Protein AF-A0A661C582-F1 (afdb_monomer)

Mean predicted aligned error: 9.34 Å

Solvent-accessible surface area (backbone atoms only — not comparable to full-atom values): 28017 Å² total; per-residue (Å²): 142,83,88,75,74,74,62,58,60,58,52,51,62,56,51,65,62,54,72,89,41,79,84,74,88,82,86,83,84,90,78,95,73,90,80,93,72,97,71,79,69,74,70,50,68,78,69,42,97,64,89,61,54,86,26,28,38,46,46,26,76,91,76,72,38,66,53,39,69,42,51,71,35,32,26,48,99,85,71,44,63,49,96,77,55,26,33,46,54,90,66,97,54,54,77,42,39,49,40,65,58,47,44,46,33,52,28,54,41,39,70,42,58,56,61,40,33,42,50,34,75,37,40,47,34,58,89,26,28,86,76,10,56,49,45,27,41,34,44,68,57,97,85,23,40,68,39,64,77,45,74,60,50,76,81,69,43,27,42,65,39,61,36,92,88,45,92,66,38,24,32,47,24,36,37,48,69,48,73,48,63,62,66,36,37,32,37,43,39,36,27,43,51,26,23,20,66,85,71,29,36,33,34,57,15,77,51,46,61,70,24,60,47,91,68,68,40,41,60,98,66,39,40,70,43,94,91,41,53,37,67,54,17,58,66,44,34,64,55,14,54,30,41,37,43,29,42,51,27,42,26,76,68,77,63,53,53,68,90,45,51,28,48,73,52,43,31,42,19,18,67,85,50,50,37,60,53,43,43,45,57,56,48,65,70,44,89,72,52,72,48,71,49,102,62,84,65,43,68,33,91,83,54,40,17,40,33,38,54,26,38,34,50,34,84,27,43,54,50,76,34,62,24,93,47,78,54,9,75,50,62,52,39,64,68,24,39,55,35,30,85,91,50,82,83,59,44,82,60,76,30,58,41,47,26,76,83,47,24,53,57,46,63,69,47,77,38,71,39,47,31,40,35,30,40,47,44,72,42,95,83,26,81,57,78,48,97,88,48,60,55,73,43,82,46,77,56,58,69,81,39,26,36,72,63,51,57,83,46,35,39,66,35,12,69,69,47,26,24,38,38,20,43,47,44,58,33,8,28,58,81,55,80,56,88,81,70,61,30,77,70,34,57,83,65,60,74,53,26,39,49,38,26,40,32,15,61,38,25,61,51,97,86,67,47,80,78,40,90,41,58,70,84,47,56,48,59,31,17,69,68,36,73,31,71,66,20,47,48,24,27,55,38,38,54,51,46,35,54,54,47,48,48,41,53,70,69,72,108

Structure (mmCIF, N/CA/C/O backbone):
data_AF-A0A661C582-F1
#
_entry.id   AF-A0A661C582-F1
#
loop_
_atom_site.group_PDB
_atom_site.id
_atom_site.type_symbol
_atom_site.label_atom_id
_atom_site.label_alt_id
_atom_site.label_comp_id
_atom_site.label_asym_id
_atom_site.label_entity_id
_atom_site.label_seq_id
_atom_site.pdbx_PDB_ins_code
_atom_site.Cartn_x
_atom_site.Cartn_y
_atom_site.Cartn_z
_atom_site.occupancy
_atom_site.B_iso_or_equiv
_atom_site.auth_seq_id
_atom_site.auth_comp_id
_atom_site.auth_asym_id
_atom_site.auth_atom_id
_atom_site.pdbx_PDB_model_num
ATOM 1 N N . MET A 1 1 ? 33.321 -1.574 35.114 1.00 33.31 1 MET A N 1
ATOM 2 C CA . MET A 1 1 ? 32.844 -0.226 34.748 1.00 33.31 1 MET A CA 1
ATOM 3 C C . MET A 1 1 ? 31.340 -0.322 34.604 1.00 33.31 1 MET A C 1
ATOM 5 O O . MET A 1 1 ? 30.851 -0.816 33.606 1.00 33.31 1 MET A O 1
ATOM 9 N N . ILE A 1 2 ? 30.648 -0.016 35.693 1.00 30.56 2 ILE A N 1
ATOM 10 C CA . ILE A 1 2 ? 29.202 -0.120 35.902 1.00 30.56 2 ILE A CA 1
ATOM 11 C C . ILE A 1 2 ? 28.826 1.244 36.501 1.00 30.56 2 ILE A C 1
ATOM 13 O O . ILE A 1 2 ? 29.572 1.702 37.367 1.00 30.56 2 ILE A O 1
ATOM 17 N N . ASN A 1 3 ? 27.730 1.865 36.036 1.00 26.84 3 ASN A N 1
ATOM 18 C CA . ASN A 1 3 ? 27.100 3.127 36.507 1.00 26.84 3 ASN A CA 1
ATOM 19 C C . ASN A 1 3 ? 27.135 4.386 35.611 1.00 26.84 3 ASN A C 1
ATOM 21 O O . ASN A 1 3 ? 27.158 5.488 36.154 1.00 26.84 3 ASN A O 1
ATOM 25 N N . ILE A 1 4 ? 27.031 4.291 34.278 1.00 26.58 4 ILE A N 1
ATOM 26 C CA . ILE A 1 4 ? 26.745 5.500 33.458 1.00 26.58 4 ILE A CA 1
ATOM 27 C C . ILE A 1 4 ? 25.426 5.424 32.654 1.00 26.58 4 ILE A C 1
ATOM 29 O O . ILE A 1 4 ? 24.859 6.465 32.345 1.00 26.58 4 ILE A O 1
ATOM 33 N N . GLU A 1 5 ? 24.813 4.254 32.443 1.00 29.92 5 GLU A N 1
ATOM 34 C CA . GLU A 1 5 ? 23.618 4.154 31.572 1.00 29.92 5 GLU A CA 1
ATOM 35 C C . GLU A 1 5 ? 22.244 4.364 32.237 1.00 29.92 5 GLU A C 1
ATOM 37 O O . GLU A 1 5 ? 21.264 4.613 31.544 1.00 29.92 5 GLU A O 1
ATOM 42 N N . MET A 1 6 ? 22.120 4.355 33.570 1.00 28.08 6 MET A N 1
ATOM 43 C CA . MET A 1 6 ? 20.792 4.484 34.210 1.00 28.08 6 MET A CA 1
ATOM 44 C C . MET A 1 6 ? 20.341 5.926 34.498 1.00 28.08 6 MET A C 1
ATOM 46 O O . MET A 1 6 ? 19.205 6.136 34.927 1.00 28.08 6 MET A O 1
ATOM 50 N N . LYS A 1 7 ? 21.197 6.934 34.277 1.00 28.69 7 LYS A N 1
ATOM 51 C CA . LYS A 1 7 ? 20.816 8.342 34.494 1.00 28.69 7 LYS A CA 1
ATOM 52 C C . LYS A 1 7 ? 20.032 8.928 33.315 1.00 28.69 7 LYS A C 1
ATOM 54 O O . LYS A 1 7 ? 19.104 9.694 33.551 1.00 28.69 7 LYS A O 1
ATOM 59 N N . ASN A 1 8 ? 20.305 8.482 32.088 1.00 32.22 8 ASN A N 1
ATOM 60 C CA . ASN A 1 8 ? 19.647 9.022 30.896 1.00 32.22 8 ASN A CA 1
ATOM 61 C C . ASN A 1 8 ? 18.220 8.484 30.704 1.00 32.22 8 ASN A C 1
ATOM 63 O O . ASN A 1 8 ? 17.350 9.245 30.308 1.00 32.22 8 ASN A O 1
ATOM 67 N N . ALA A 1 9 ? 17.919 7.237 31.088 1.00 29.97 9 ALA A N 1
ATOM 68 C CA . ALA A 1 9 ? 16.561 6.683 30.973 1.00 29.97 9 ALA A CA 1
ATOM 69 C C . ALA A 1 9 ? 15.546 7.330 31.942 1.00 29.97 9 ALA A C 1
ATOM 71 O O . ALA A 1 9 ? 14.355 7.418 31.641 1.00 29.97 9 ALA A O 1
ATOM 72 N N . ARG A 1 10 ? 16.005 7.824 33.104 1.00 28.17 10 ARG A N 1
ATOM 73 C CA . ARG A 1 10 ? 15.154 8.562 34.057 1.00 28.17 10 ARG A CA 1
ATOM 74 C C . ARG A 1 10 ? 14.913 10.014 33.649 1.00 28.17 10 ARG A C 1
ATOM 76 O O . ARG A 1 10 ? 13.840 10.526 33.955 1.00 28.17 10 ARG A O 1
ATOM 83 N N . GLU A 1 11 ? 15.853 10.654 32.953 1.00 31.75 11 GLU A N 1
ATOM 84 C CA . GLU A 1 11 ? 15.614 11.974 32.355 1.00 31.75 11 GLU A CA 1
ATOM 85 C C . GLU A 1 11 ? 14.770 11.873 31.073 1.00 31.75 11 GLU A C 1
ATOM 87 O O . GLU A 1 11 ? 13.879 12.696 30.882 1.00 31.75 11 GLU A O 1
ATOM 92 N N . LEU A 1 12 ? 14.908 10.795 30.289 1.00 30.81 12 LEU A N 1
ATOM 93 C CA . LEU A 1 12 ? 14.072 10.510 29.113 1.00 30.81 12 LEU A CA 1
ATOM 94 C C . LEU A 1 12 ? 12.594 10.287 29.493 1.00 30.81 12 LEU A C 1
ATOM 96 O O . LEU A 1 12 ? 11.706 10.917 28.928 1.00 30.81 12 LEU A O 1
ATOM 100 N N . ASN A 1 13 ? 12.322 9.515 30.554 1.00 29.72 13 ASN A N 1
ATOM 101 C CA . ASN A 1 13 ? 10.960 9.338 31.087 1.00 29.72 13 ASN A CA 1
ATOM 102 C C . ASN A 1 13 ? 10.365 10.605 31.732 1.00 29.72 13 ASN A C 1
ATOM 104 O O . ASN A 1 13 ? 9.152 10.699 31.923 1.00 29.72 13 ASN A O 1
ATOM 108 N N . MET A 1 14 ? 11.198 11.585 32.095 1.00 27.75 14 MET A N 1
ATOM 109 C CA . MET A 1 14 ? 10.743 12.860 32.659 1.00 27.75 14 MET A CA 1
ATOM 110 C C . MET A 1 14 ? 10.487 13.917 31.569 1.00 27.75 14 MET A C 1
ATOM 112 O O . MET A 1 14 ? 9.685 14.825 31.787 1.00 27.75 14 MET A O 1
ATOM 116 N N . VAL A 1 15 ? 11.103 13.771 30.390 1.00 30.77 15 VAL A N 1
ATOM 117 C CA . VAL A 1 15 ? 10.848 14.599 29.198 1.00 30.77 15 VAL A CA 1
ATOM 118 C C . VAL A 1 15 ? 9.625 14.098 28.411 1.00 30.77 15 VAL A C 1
ATOM 120 O O . VAL A 1 15 ? 8.852 14.928 27.940 1.00 30.77 15 VAL A O 1
ATOM 123 N N . ILE A 1 16 ? 9.338 12.787 28.412 1.00 33.53 16 ILE A N 1
ATOM 124 C CA . ILE A 1 16 ? 8.084 12.205 27.874 1.00 33.53 16 ILE A CA 1
ATOM 125 C C . ILE A 1 16 ? 6.839 12.783 28.577 1.00 33.53 16 ILE A C 1
ATOM 127 O O . ILE A 1 16 ? 5.820 13.054 27.948 1.00 33.53 16 ILE A O 1
ATOM 131 N N . LYS A 1 17 ? 6.936 13.103 29.875 1.00 29.39 17 LYS A N 1
ATOM 132 C CA . LYS A 1 17 ? 5.860 13.786 30.622 1.00 29.39 17 LYS A CA 1
ATOM 133 C C . LYS A 1 17 ? 5.647 15.254 30.233 1.00 29.39 17 LYS A C 1
ATOM 135 O O . LYS A 1 17 ? 4.665 15.848 30.669 1.00 29.39 17 LYS A O 1
ATOM 140 N N . LYS A 1 18 ? 6.567 15.869 29.485 1.00 30.59 18 LYS A N 1
ATOM 141 C CA . LYS A 1 18 ? 6.626 17.326 29.295 1.00 30.59 18 LYS A CA 1
ATOM 142 C C . LYS A 1 18 ? 6.057 17.840 27.976 1.00 30.59 18 LYS A C 1
ATOM 144 O O . LYS A 1 18 ? 5.945 19.052 27.868 1.00 30.59 18 LYS A O 1
ATOM 149 N N . ILE A 1 19 ? 5.690 16.995 27.011 1.00 33.78 19 ILE A N 1
ATOM 150 C CA . ILE A 1 19 ? 5.232 17.478 25.689 1.00 33.78 19 ILE A CA 1
ATOM 151 C C . ILE A 1 19 ? 3.762 17.139 25.401 1.00 33.78 19 ILE A C 1
ATOM 153 O O . ILE A 1 19 ? 3.086 17.927 24.753 1.00 33.78 19 ILE A O 1
ATOM 157 N N . VAL A 1 20 ? 3.197 16.097 26.019 1.00 34.19 20 VAL A N 1
ATOM 158 C CA . VAL A 1 20 ? 1.738 15.840 25.975 1.00 34.19 20 VAL A CA 1
ATOM 159 C C . VAL A 1 20 ? 0.969 16.680 27.022 1.00 34.19 20 VAL A C 1
ATOM 161 O O . VAL A 1 20 ? -0.253 16.746 27.010 1.00 34.19 20 VAL A O 1
ATOM 164 N N . PHE A 1 21 ? 1.678 17.380 27.921 1.00 32.12 21 PHE A N 1
ATOM 165 C CA . PHE A 1 21 ? 1.107 18.022 29.118 1.00 32.12 21 PHE A CA 1
ATOM 166 C C . PHE A 1 21 ? 1.582 19.473 29.379 1.00 32.12 21 PHE A C 1
ATOM 168 O O . PHE A 1 21 ? 1.679 19.904 30.531 1.00 32.12 21 PHE A O 1
ATOM 175 N N . VAL A 1 22 ? 1.840 20.272 28.334 1.00 31.34 22 VAL A N 1
ATOM 176 C CA . VAL A 1 22 ? 1.835 21.748 28.457 1.00 31.34 22 VAL A CA 1
ATOM 177 C C . VAL A 1 22 ? 0.455 22.244 27.995 1.00 31.34 22 VAL A C 1
ATOM 179 O O . VAL A 1 22 ? 0.225 22.394 26.810 1.00 31.34 22 VAL A O 1
ATOM 182 N N . GLY A 1 23 ? -0.544 22.470 28.840 1.00 28.08 23 GLY A N 1
ATOM 183 C CA . GLY A 1 23 ? -0.489 22.651 30.276 1.00 28.08 23 GLY A CA 1
ATOM 184 C C . GLY A 1 23 ? -1.637 21.986 31.008 1.00 28.08 23 GLY A C 1
ATOM 185 O O . GLY A 1 23 ? -2.788 22.371 30.860 1.00 28.08 23 GLY A O 1
ATOM 186 N N . LEU A 1 24 ? -1.276 21.084 31.912 1.00 29.17 24 LEU A N 1
ATOM 187 C CA . LEU A 1 24 ? -1.837 21.113 33.255 1.00 29.17 24 LEU A CA 1
ATOM 188 C C . LEU A 1 24 ? -0.928 20.328 34.199 1.00 29.17 24 LEU A C 1
ATOM 190 O O . LEU A 1 24 ? -0.917 19.105 34.188 1.00 29.17 24 LEU A O 1
ATOM 194 N N . LEU A 1 25 ? -0.169 21.015 35.049 1.00 30.56 25 LEU A N 1
ATOM 195 C CA . LEU A 1 25 ? 0.424 20.369 36.217 1.00 30.56 25 LEU A CA 1
ATOM 196 C C . LEU A 1 25 ? 0.584 21.375 37.351 1.00 30.56 25 LEU A C 1
ATOM 198 O O . LEU A 1 25 ? 1.308 22.361 37.243 1.00 30.56 25 LEU A O 1
ATOM 202 N N . GLY A 1 26 ? -0.094 21.069 38.454 1.00 26.88 26 GLY A N 1
ATOM 203 C CA . GLY A 1 26 ? -0.009 21.782 39.719 1.00 26.88 26 GLY A CA 1
ATOM 204 C C . GLY A 1 26 ? -0.659 20.990 40.852 1.00 26.88 26 GLY A C 1
ATOM 205 O O . GLY A 1 26 ? -1.751 21.333 41.267 1.00 26.88 26 GLY A O 1
ATOM 206 N N . LEU A 1 27 ? 0.036 19.928 41.288 1.00 28.03 27 LEU A N 1
ATOM 207 C CA . LEU A 1 27 ? 0.117 19.347 42.646 1.00 28.03 27 LEU A CA 1
ATOM 208 C C . LEU A 1 27 ? -1.132 19.329 43.560 1.00 28.03 27 LEU A C 1
ATOM 210 O O . LEU A 1 27 ? -1.617 20.370 43.978 1.00 28.03 27 LEU A O 1
ATOM 214 N N . VAL A 1 28 ? -1.479 18.146 44.084 1.00 26.92 28 VAL A N 1
ATOM 215 C CA . VAL A 1 28 ? -1.166 17.676 45.459 1.00 26.92 28 VAL A CA 1
ATOM 216 C C . VAL A 1 28 ? -1.775 16.275 45.649 1.00 26.92 28 VAL A C 1
ATOM 218 O O . VAL A 1 28 ? -2.874 15.991 45.185 1.00 26.92 28 VAL A O 1
ATOM 221 N N . GLY A 1 29 ? -1.028 15.384 46.307 1.00 26.39 29 GLY A N 1
ATOM 222 C CA . GLY A 1 29 ? -1.498 14.061 46.708 1.00 26.39 29 GLY A CA 1
ATOM 223 C C . GLY A 1 29 ? -2.235 14.039 48.052 1.00 26.39 29 GLY A C 1
ATOM 224 O O . GLY A 1 29 ? -2.141 14.967 48.845 1.00 26.39 29 GLY A O 1
ATOM 225 N N . VAL A 1 30 ? -2.838 12.875 48.315 1.00 30.23 30 VAL A N 1
ATOM 226 C CA . VAL A 1 30 ? -3.411 12.393 49.588 1.00 30.23 30 VAL A CA 1
ATOM 227 C C . VAL A 1 30 ? -4.752 13.017 49.997 1.00 30.23 30 VAL A C 1
ATOM 229 O O . VAL A 1 30 ? -4.799 14.129 50.503 1.00 30.23 30 VAL A O 1
ATOM 232 N N . ALA A 1 31 ? -5.833 12.234 49.893 1.00 23.98 31 ALA A N 1
ATOM 233 C CA . ALA A 1 31 ? -6.581 11.711 51.048 1.00 23.98 31 ALA A CA 1
ATOM 234 C C . ALA A 1 31 ? -7.885 11.033 50.590 1.00 23.98 31 ALA A C 1
ATOM 236 O O . ALA A 1 31 ? -8.778 11.666 50.034 1.00 23.98 31 ALA A O 1
ATOM 237 N N . LEU A 1 32 ? -8.006 9.738 50.888 1.00 38.81 32 LEU A N 1
ATOM 238 C CA . LEU A 1 32 ? -9.294 9.069 51.027 1.00 38.81 32 LEU A CA 1
ATOM 239 C C . LEU A 1 32 ? -9.997 9.677 52.253 1.00 38.81 32 LEU A C 1
ATOM 241 O O . LEU A 1 32 ? -9.581 9.429 53.384 1.00 38.81 32 LEU A O 1
ATOM 245 N N . SER A 1 33 ? -11.054 10.456 52.048 1.00 27.09 33 SER A N 1
ATOM 246 C CA . SER A 1 33 ? -12.124 10.620 53.035 1.00 27.09 33 SER A CA 1
ATOM 247 C C . SER A 1 33 ? -13.413 11.020 52.323 1.00 27.09 33 SER A C 1
ATOM 249 O O . SER A 1 33 ? -13.411 11.928 51.496 1.00 27.09 33 SER A O 1
ATOM 251 N N . ALA A 1 34 ? -14.482 10.299 52.642 1.00 26.00 34 ALA A N 1
ATOM 252 C CA . ALA A 1 34 ? -15.822 10.402 52.086 1.00 26.00 34 ALA A CA 1
ATOM 253 C C . ALA A 1 34 ? -16.436 11.815 52.114 1.00 26.00 34 ALA A C 1
ATOM 255 O O . ALA A 1 34 ? -16.230 12.571 53.059 1.00 26.00 34 ALA A O 1
ATOM 256 N N . CYS A 1 35 ? -17.301 12.079 51.132 1.00 24.62 35 CYS A N 1
ATOM 257 C CA . CYS A 1 35 ? -18.572 12.769 51.344 1.00 24.62 35 CYS A CA 1
ATOM 258 C C . CYS A 1 35 ? -19.592 12.231 50.330 1.00 24.62 35 CYS A C 1
ATOM 260 O O . CYS A 1 35 ? -19.435 12.408 49.123 1.00 24.62 35 CYS A O 1
ATOM 262 N N . GLU A 1 36 ? -20.610 11.543 50.848 1.00 31.77 36 GLU A N 1
ATOM 263 C CA . GLU A 1 36 ? -21.830 11.157 50.138 1.00 31.77 36 GLU A CA 1
ATOM 264 C C . GLU A 1 36 ? -22.550 12.395 49.589 1.00 31.77 36 GLU A C 1
ATOM 266 O O . GLU A 1 36 ? -22.770 13.374 50.303 1.00 31.77 36 GLU A O 1
ATOM 271 N N . SER A 1 37 ? -22.957 12.342 48.324 1.00 28.31 37 SER A N 1
ATOM 272 C CA . SER A 1 37 ? -24.266 12.834 47.877 1.00 28.31 37 SER A CA 1
ATOM 273 C C . SER A 1 37 ? -24.516 12.366 46.442 1.00 28.31 37 SER A C 1
ATOM 275 O O . SER A 1 37 ? -23.649 12.481 45.576 1.00 28.31 37 SER A O 1
ATOM 277 N N . ASP A 1 38 ? -25.699 11.787 46.245 1.00 40.53 38 ASP A N 1
ATOM 278 C CA . ASP A 1 38 ? -26.196 11.093 45.055 1.00 40.53 38 ASP A CA 1
ATOM 279 C C . ASP A 1 38 ? -25.748 11.689 43.711 1.00 40.53 38 ASP A C 1
ATOM 281 O O . ASP A 1 38 ? -26.204 12.757 43.294 1.00 40.53 38 ASP A O 1
ATOM 285 N N . LYS A 1 39 ? -24.899 10.946 42.989 1.00 32.28 39 LYS A N 1
ATOM 286 C CA . LYS A 1 39 ? -24.602 11.145 41.564 1.00 32.28 39 LYS A CA 1
ATOM 287 C C . LYS A 1 39 ? -24.389 9.782 40.899 1.00 32.28 39 LYS A C 1
ATOM 289 O O . LYS A 1 39 ? -23.462 9.073 41.261 1.00 32.28 39 LYS A O 1
ATOM 294 N N . GLY A 1 40 ? -25.273 9.451 39.952 1.00 35.38 40 GLY A N 1
ATOM 295 C CA . GLY A 1 40 ? -25.190 8.375 38.949 1.00 35.38 40 GLY A CA 1
ATOM 296 C C . GLY A 1 40 ? -24.365 7.133 39.306 1.00 35.38 40 GLY A C 1
ATOM 297 O O . GLY A 1 40 ? -23.167 7.083 39.047 1.00 35.38 40 GLY A O 1
ATOM 298 N N . THR A 1 41 ? -25.027 6.089 39.798 1.00 33.03 41 THR A N 1
ATOM 299 C CA . THR A 1 41 ? -24.436 4.800 40.204 1.00 33.03 41 THR A CA 1
ATOM 300 C C . THR A 1 41 ? -23.924 3.915 39.053 1.00 33.03 41 THR A C 1
ATOM 302 O O . THR A 1 41 ? -23.602 2.755 39.280 1.00 33.03 41 THR A O 1
ATOM 305 N N . THR A 1 42 ? -23.791 4.413 37.821 1.00 44.59 42 THR A N 1
ATOM 306 C CA . THR A 1 42 ? -23.424 3.577 36.659 1.00 44.59 42 THR A CA 1
ATOM 307 C C . THR A 1 42 ? -21.929 3.264 36.549 1.00 44.59 42 THR A C 1
ATOM 309 O O . THR A 1 42 ? -21.567 2.294 35.896 1.00 44.59 42 THR A O 1
ATOM 312 N N . LEU A 1 43 ? -21.050 4.028 37.210 1.00 42.56 43 LEU A N 1
ATOM 313 C CA . LEU A 1 43 ? -19.610 3.716 37.285 1.00 42.56 43 LEU A CA 1
ATOM 314 C C . LEU A 1 43 ? -19.252 2.816 38.470 1.00 42.56 43 LEU A C 1
ATOM 316 O O . LEU A 1 43 ? -18.224 2.147 38.450 1.00 42.56 43 LEU A O 1
ATOM 320 N N . GLN A 1 44 ? -20.082 2.807 39.514 1.00 35.69 44 GLN A N 1
ATOM 321 C CA . GLN A 1 44 ? -19.870 1.913 40.646 1.00 35.69 44 GLN A CA 1
ATOM 322 C C . GLN A 1 44 ? -20.373 0.512 40.350 1.00 35.69 44 GLN A C 1
ATOM 324 O O . GLN A 1 44 ? -19.773 -0.407 40.872 1.00 35.69 44 GLN A O 1
ATOM 329 N N . ASP A 1 45 ? -21.349 0.310 39.465 1.00 37.94 45 ASP A N 1
ATOM 330 C CA . ASP A 1 45 ? -21.823 -1.048 39.166 1.00 37.94 45 ASP A CA 1
ATOM 331 C C . ASP A 1 45 ? -20.885 -1.874 38.260 1.00 37.94 45 ASP A C 1
ATOM 333 O O . ASP A 1 45 ? -21.054 -3.081 38.142 1.00 37.94 45 ASP A O 1
ATOM 337 N N . SER A 1 46 ? -19.850 -1.262 37.663 1.00 42.41 46 SER A N 1
ATOM 338 C CA . SER A 1 46 ? -18.740 -2.006 37.031 1.00 42.41 46 SER A CA 1
ATOM 339 C C . SER A 1 46 ? -17.544 -2.238 37.966 1.00 42.41 46 SER A C 1
ATOM 341 O O . SER A 1 46 ? -16.599 -2.938 37.605 1.00 42.41 46 SER A O 1
ATOM 343 N N . LEU A 1 47 ? -17.573 -1.647 39.167 1.00 42.19 47 LEU A N 1
ATOM 344 C CA . LEU A 1 47 ? -16.529 -1.737 40.196 1.00 42.19 47 LEU A CA 1
ATOM 345 C C . LEU A 1 47 ? -17.057 -2.280 41.538 1.00 42.19 47 LEU A C 1
ATOM 347 O O . LEU A 1 47 ? -16.285 -2.448 42.486 1.00 42.19 47 LEU A O 1
ATOM 351 N N . THR A 1 48 ? -18.356 -2.558 41.642 1.00 36.34 48 THR A N 1
ATOM 352 C CA . THR A 1 48 ? -18.959 -3.342 42.714 1.00 36.34 48 THR A CA 1
ATOM 353 C C . THR A 1 48 ? -18.579 -4.794 42.479 1.00 36.34 48 THR A C 1
ATOM 355 O O . THR A 1 48 ? -18.301 -5.236 41.370 1.00 36.34 48 THR A O 1
ATOM 358 N N . THR A 1 49 ? -18.498 -5.549 43.562 1.00 38.84 49 THR A N 1
ATOM 359 C CA . THR A 1 49 ? -18.131 -6.966 43.617 1.00 38.84 49 THR A CA 1
ATOM 360 C C . THR A 1 49 ? -19.170 -7.889 42.961 1.00 38.84 49 THR A C 1
ATOM 362 O O . THR A 1 49 ? -19.547 -8.900 43.552 1.00 38.84 49 THR A O 1
ATOM 365 N N . ASP A 1 50 ? -19.653 -7.553 41.766 1.00 43.78 50 ASP A N 1
ATOM 366 C CA . ASP A 1 50 ? -20.286 -8.490 40.854 1.00 43.78 50 ASP A CA 1
ATOM 367 C C . ASP A 1 50 ? -19.218 -8.964 39.857 1.00 43.78 50 ASP A C 1
ATOM 369 O O . ASP A 1 50 ? -18.788 -8.247 38.960 1.00 43.78 50 ASP A O 1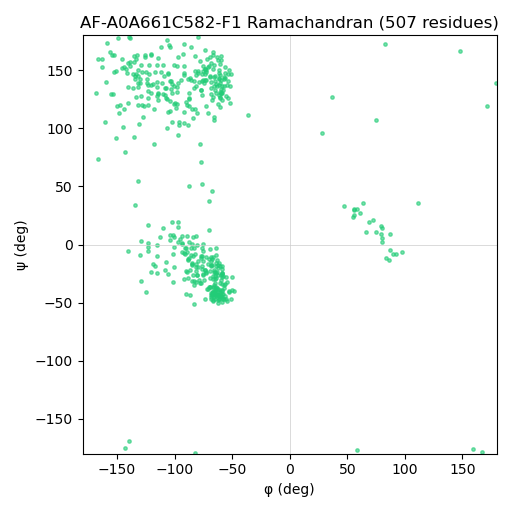
ATOM 373 N N . ASN A 1 51 ? -18.709 -10.178 40.074 1.00 52.44 51 ASN A N 1
ATOM 374 C CA . ASN A 1 51 ? -17.623 -10.806 39.308 1.00 52.44 51 ASN A CA 1
ATOM 375 C C . ASN A 1 51 ? -18.052 -11.196 37.869 1.00 52.44 51 ASN A C 1
ATOM 377 O O . ASN A 1 51 ? -17.685 -12.271 37.386 1.00 52.44 51 ASN A O 1
ATOM 381 N N . THR A 1 52 ? -18.870 -10.392 37.191 1.00 67.31 52 THR A N 1
ATOM 382 C CA . THR A 1 52 ? -19.452 -10.709 35.877 1.00 67.31 52 THR A CA 1
ATOM 383 C C . THR A 1 52 ? -18.554 -10.319 34.710 1.00 67.31 52 THR A C 1
ATOM 385 O O . THR A 1 52 ? -18.660 -10.945 33.658 1.00 67.31 52 THR A O 1
ATOM 388 N N . VAL A 1 53 ? -17.623 -9.379 34.903 1.00 78.56 53 VAL A N 1
ATOM 389 C CA . VAL A 1 53 ? -16.620 -8.950 33.914 1.00 78.56 53 VAL A CA 1
ATOM 390 C C . VAL A 1 53 ? -15.219 -9.119 34.503 1.00 78.56 53 VAL A C 1
ATOM 392 O O . VAL A 1 53 ? -14.957 -8.718 35.633 1.00 78.56 53 VAL A O 1
ATOM 395 N N . ASP A 1 54 ? -14.304 -9.728 33.751 1.00 89.25 54 ASP A N 1
ATOM 396 C CA . ASP A 1 54 ? -12.887 -9.889 34.128 1.00 89.25 54 ASP A CA 1
ATOM 397 C C . ASP A 1 54 ? -11.906 -9.303 33.099 1.00 89.25 54 ASP A C 1
ATOM 399 O O . ASP A 1 54 ? -10.701 -9.262 33.337 1.00 89.25 54 ASP A O 1
ATOM 403 N N . THR A 1 55 ? -12.425 -8.835 31.964 1.00 94.00 55 THR A N 1
ATOM 404 C CA . THR A 1 55 ? -11.672 -8.263 30.849 1.00 94.00 55 THR A CA 1
ATOM 405 C C . THR A 1 55 ? -12.451 -7.077 30.298 1.00 94.00 55 THR A C 1
ATOM 407 O O . THR A 1 55 ? -13.662 -7.172 30.110 1.00 94.00 55 THR A O 1
ATOM 410 N N . ILE A 1 56 ? -11.771 -5.967 30.019 1.00 94.56 56 ILE A N 1
ATOM 411 C CA . ILE A 1 56 ? -12.372 -4.779 29.403 1.00 94.56 56 ILE A CA 1
ATOM 412 C C . ILE A 1 56 ? -11.604 -4.379 28.144 1.00 94.56 56 ILE A C 1
ATOM 414 O O . ILE A 1 56 ? -10.463 -4.805 27.947 1.00 94.56 56 ILE A O 1
ATOM 418 N N . SER A 1 57 ? -12.210 -3.545 27.297 1.00 95.19 57 SER A N 1
ATOM 419 C CA . SER A 1 57 ? -11.471 -2.836 26.241 1.00 95.19 57 SER A CA 1
ATOM 420 C C . SER A 1 57 ? -10.290 -2.060 26.837 1.00 95.19 57 SER A C 1
ATOM 422 O O . SER A 1 57 ? -10.410 -1.469 27.912 1.00 95.19 57 SER A O 1
ATOM 424 N N . ASN A 1 58 ? -9.148 -2.045 26.146 1.00 94.50 58 ASN A N 1
ATOM 425 C CA . ASN A 1 58 ? -7.963 -1.312 26.595 1.00 94.50 58 ASN A CA 1
ATOM 426 C C . ASN A 1 58 ? -7.904 0.144 26.100 1.00 94.50 58 ASN A C 1
ATOM 428 O O . ASN A 1 58 ? -6.881 0.792 26.308 1.00 94.50 58 ASN A O 1
ATOM 432 N N . LEU A 1 59 ? -8.965 0.648 25.452 1.00 94.00 59 LEU A N 1
ATOM 433 C CA . LEU A 1 59 ? -9.036 2.038 24.999 1.00 94.00 59 LEU A CA 1
ATOM 434 C C . LEU A 1 59 ? -8.714 2.985 26.156 1.00 94.00 59 LEU A C 1
ATOM 436 O O . LEU A 1 59 ? -9.427 2.999 27.163 1.00 94.00 59 LEU A O 1
ATOM 440 N N . ASP A 1 60 ? -7.687 3.801 25.958 1.00 89.75 60 ASP A N 1
ATOM 441 C CA . ASP A 1 60 ? -7.186 4.763 26.926 1.00 89.75 60 ASP A CA 1
ATOM 442 C C . ASP A 1 60 ? -6.695 6.022 26.207 1.00 89.75 60 ASP A C 1
ATOM 444 O O . ASP A 1 60 ? -5.588 6.068 25.664 1.00 89.75 60 ASP A O 1
ATOM 448 N N . PHE A 1 61 ? -7.520 7.072 26.223 1.00 83.81 61 PHE A N 1
ATOM 449 C CA . PHE A 1 61 ? -7.170 8.356 25.608 1.00 83.81 61 PHE A CA 1
ATOM 450 C C . PHE A 1 61 ? -5.966 9.027 26.284 1.00 83.81 61 PHE A C 1
ATOM 452 O O . PHE A 1 61 ? -5.237 9.764 25.628 1.00 83.81 61 PHE A O 1
ATOM 459 N N . GLY A 1 62 ? -5.745 8.786 27.581 1.00 80.44 62 GLY A N 1
ATOM 460 C CA . GLY A 1 62 ? -4.654 9.402 28.338 1.00 80.44 62 GLY A CA 1
ATOM 461 C C . GLY A 1 62 ? -3.286 8.799 28.022 1.00 80.44 62 GLY A C 1
ATOM 462 O O . GLY A 1 62 ? -2.274 9.482 28.168 1.00 80.44 62 GLY A O 1
ATOM 463 N N . ASN A 1 63 ? -3.263 7.545 27.567 1.00 83.81 63 ASN A N 1
ATOM 464 C CA . ASN A 1 63 ? -2.055 6.819 27.172 1.00 83.81 63 ASN A CA 1
ATOM 465 C C . ASN A 1 63 ? -1.963 6.584 25.653 1.00 83.81 63 ASN A C 1
ATOM 467 O O . ASN A 1 63 ? -1.152 5.771 25.211 1.00 83.81 63 ASN A O 1
ATOM 471 N N . SER A 1 64 ? -2.783 7.279 24.855 1.00 86.06 64 SER A N 1
ATOM 472 C CA . SER A 1 64 ? -2.837 7.148 23.390 1.00 86.06 64 SER A CA 1
ATOM 473 C C . SER A 1 64 ? -3.093 5.715 22.899 1.00 86.06 64 SER A C 1
ATOM 475 O O . SER A 1 64 ? -2.651 5.332 21.816 1.00 86.06 64 SER A O 1
ATOM 477 N N . VAL A 1 65 ? -3.817 4.911 23.683 1.00 93.25 65 VAL A N 1
ATOM 478 C CA . VAL A 1 65 ? -4.220 3.557 23.296 1.00 93.25 65 VAL A CA 1
ATOM 479 C C . VAL A 1 65 ? -5.581 3.650 22.631 1.00 93.25 65 VAL A C 1
ATOM 481 O O . VAL A 1 65 ? -6.593 3.837 23.302 1.00 93.25 65 VAL A O 1
ATOM 484 N N . ILE A 1 66 ? -5.606 3.527 21.307 1.00 94.44 66 ILE A N 1
ATOM 485 C CA . ILE A 1 66 ? -6.828 3.550 20.500 1.00 94.44 66 ILE A CA 1
ATOM 486 C C . ILE A 1 66 ? -6.877 2.341 19.562 1.00 94.44 66 ILE A C 1
ATOM 488 O O . ILE A 1 66 ? -5.825 1.819 19.184 1.00 94.44 66 ILE A O 1
ATOM 492 N N . PRO A 1 67 ? -8.076 1.902 19.142 1.00 97.06 67 PRO A N 1
ATOM 493 C CA . PRO A 1 67 ? -8.205 0.991 18.016 1.00 97.06 67 PRO A CA 1
ATOM 494 C C . PRO A 1 67 ? -7.544 1.563 16.764 1.00 97.06 67 PRO A C 1
ATOM 496 O O . PRO A 1 67 ? -7.495 2.779 16.578 1.00 97.06 67 PRO A O 1
ATOM 499 N N . PHE A 1 68 ? -7.092 0.683 15.881 1.00 96.44 68 PHE A N 1
ATOM 500 C CA . PHE A 1 68 ? -6.495 1.048 14.603 1.00 96.44 68 PHE A CA 1
ATOM 501 C C . PHE A 1 68 ? -7.152 0.245 13.478 1.00 96.44 68 PHE A C 1
ATOM 503 O O . PHE A 1 68 ? -7.350 -0.953 13.653 1.00 96.44 68 PHE A O 1
ATOM 510 N N . PRO A 1 69 ? -7.453 0.827 12.311 1.00 97.81 69 PRO A N 1
ATOM 511 C CA . PRO A 1 69 ? -7.393 2.253 11.987 1.00 97.81 69 PRO A CA 1
ATOM 512 C C . PRO A 1 69 ? -8.465 3.080 12.716 1.00 97.81 69 PRO A C 1
ATOM 514 O O . PRO A 1 69 ? -9.458 2.523 13.177 1.00 97.81 69 PRO A O 1
ATOM 517 N N . ASN A 1 70 ? -8.282 4.404 12.812 1.00 96.06 70 ASN A N 1
ATOM 518 C CA . ASN A 1 70 ? -9.230 5.302 13.484 1.00 96.06 70 ASN A CA 1
ATOM 519 C C . ASN A 1 70 ? -9.163 6.734 12.938 1.00 96.06 70 ASN A C 1
ATOM 521 O O . ASN A 1 70 ? -8.089 7.331 12.883 1.00 96.06 70 ASN A O 1
ATOM 525 N N . ASN A 1 71 ? -10.316 7.302 12.585 1.00 94.62 71 ASN A N 1
ATOM 526 C CA . ASN A 1 71 ? -10.410 8.641 12.008 1.00 94.62 71 ASN A CA 1
ATOM 527 C C . ASN A 1 71 ? -10.029 9.779 12.961 1.00 94.62 71 ASN A C 1
ATOM 529 O O . ASN A 1 71 ? -9.787 10.887 12.493 1.00 94.62 71 ASN A O 1
ATOM 533 N N . ILE A 1 72 ? -9.892 9.531 14.267 1.00 90.69 72 ILE A N 1
ATOM 534 C CA . ILE A 1 72 ? -9.302 10.523 15.179 1.00 90.69 72 ILE A CA 1
ATOM 535 C C . ILE A 1 72 ? -7.871 10.905 14.767 1.00 90.69 72 ILE A C 1
ATOM 537 O O . ILE A 1 72 ? -7.427 12.012 15.045 1.00 90.69 72 ILE A O 1
ATOM 541 N N . LEU A 1 73 ? -7.172 10.022 14.043 1.00 93.25 73 LEU A N 1
ATOM 542 C CA . LEU A 1 73 ? -5.834 10.268 13.504 1.00 93.25 73 LEU A CA 1
ATOM 543 C C . LEU A 1 73 ? -5.832 11.200 12.285 1.00 93.25 73 LEU A C 1
ATOM 545 O O . LEU A 1 73 ? -4.767 11.475 11.754 1.00 93.25 73 LEU A O 1
ATOM 549 N N . PHE A 1 74 ? -6.989 11.689 11.835 1.00 90.75 74 PHE A N 1
ATOM 550 C CA . PHE A 1 74 ? -7.078 12.806 10.892 1.00 90.75 74 PHE A CA 1
ATOM 551 C C . PHE A 1 74 ? -7.158 14.159 11.585 1.00 90.75 74 PHE A C 1
ATOM 553 O O . PHE A 1 74 ? -7.250 15.160 10.893 1.00 90.75 74 PHE A O 1
ATOM 560 N N . LEU A 1 75 ? -7.196 14.221 12.915 1.00 86.12 75 LEU A N 1
ATOM 561 C CA . LEU A 1 75 ? -7.401 15.471 13.638 1.00 86.12 75 LEU A CA 1
ATOM 562 C C . LEU A 1 75 ? -6.097 15.953 14.279 1.00 86.12 75 LEU A C 1
ATOM 564 O O . LEU A 1 75 ? -5.248 15.164 14.694 1.00 86.12 75 LEU A O 1
ATOM 568 N N . ASP A 1 76 ? -5.932 17.266 14.367 1.00 79.31 76 ASP A N 1
ATOM 569 C CA . ASP A 1 76 ? -4.905 17.906 15.179 1.00 79.31 76 ASP A CA 1
ATOM 570 C C . ASP A 1 76 ? -5.328 18.021 16.655 1.00 79.31 76 ASP A C 1
ATOM 572 O O . ASP A 1 76 ? -6.418 17.612 17.064 1.00 79.31 76 ASP A O 1
ATOM 576 N N . ALA A 1 77 ? -4.459 18.606 17.483 1.00 68.56 77 ALA A N 1
ATOM 577 C CA . ALA A 1 77 ? -4.728 18.812 18.909 1.00 68.56 77 ALA A CA 1
ATOM 578 C C . ALA A 1 77 ? -5.920 19.756 19.193 1.00 68.56 77 ALA A C 1
ATOM 580 O O . ALA A 1 77 ? -6.388 19.829 20.330 1.00 68.56 77 ALA A O 1
ATOM 581 N N . LEU A 1 78 ? -6.401 20.490 18.184 1.00 65.06 78 LEU A N 1
ATOM 582 C CA . LEU A 1 78 ? -7.577 21.362 18.235 1.00 65.06 78 LEU A CA 1
ATOM 583 C C . LEU A 1 78 ? -8.819 20.690 17.620 1.00 65.06 78 LEU A C 1
ATOM 585 O O . LEU A 1 78 ? -9.862 21.335 17.471 1.00 65.06 78 LEU A O 1
ATOM 589 N N . GLY A 1 79 ? -8.724 19.407 17.257 1.00 73.25 79 GLY A N 1
ATOM 590 C CA . GLY A 1 79 ? -9.800 18.656 16.623 1.00 73.25 79 GLY A CA 1
ATOM 591 C C . GLY A 1 79 ? -10.058 19.062 15.170 1.00 73.25 79 GLY A C 1
ATOM 592 O O . GLY A 1 79 ? -11.165 18.847 14.681 1.00 73.25 79 GLY A O 1
ATOM 593 N N . GLN A 1 80 ? -9.091 19.692 14.496 1.00 77.62 80 GLN A N 1
ATOM 594 C CA . GLN A 1 80 ? -9.213 20.148 13.111 1.00 77.62 80 GLN A CA 1
ATOM 595 C C . GLN A 1 80 ? -8.453 19.221 12.155 1.00 77.62 80 GLN A C 1
ATOM 597 O O . GLN A 1 80 ? -7.353 18.780 12.486 1.00 77.62 80 GLN A O 1
ATOM 602 N N . PRO A 1 81 ? -8.995 18.928 10.962 1.00 82.12 81 PRO A N 1
ATOM 603 C CA . PRO A 1 81 ? -8.270 18.154 9.966 1.00 82.12 81 PRO A CA 1
ATOM 604 C C . PRO A 1 81 ? -7.138 18.963 9.307 1.00 82.12 81 PRO A C 1
ATOM 606 O O . PRO A 1 81 ? -7.297 20.174 9.111 1.00 82.12 81 PRO A O 1
ATOM 609 N N . PRO A 1 82 ? -6.026 18.318 8.899 1.00 81.81 82 PRO A N 1
ATOM 610 C CA . PRO A 1 82 ? -5.025 18.924 8.032 1.00 81.81 82 PRO A CA 1
ATOM 611 C C . PRO A 1 82 ? -5.633 19.485 6.747 1.00 81.81 82 PRO A C 1
ATOM 613 O O . PRO A 1 82 ? -6.577 18.930 6.180 1.00 81.81 82 PRO A O 1
ATOM 616 N N . ALA A 1 83 ? -5.059 20.582 6.254 1.00 79.75 83 ALA A N 1
ATOM 617 C CA . ALA A 1 83 ? -5.544 21.258 5.050 1.00 79.75 83 ALA A CA 1
ATOM 618 C C . ALA A 1 83 ? -5.398 20.412 3.769 1.00 79.75 83 ALA A C 1
ATOM 620 O O . ALA A 1 83 ? -6.118 20.646 2.800 1.00 79.75 83 ALA A O 1
ATOM 621 N N . ASP A 1 84 ? -4.474 19.452 3.754 1.00 80.44 84 ASP A N 1
ATOM 622 C CA . ASP A 1 84 ? -4.230 18.512 2.654 1.00 80.44 84 ASP A CA 1
ATOM 623 C C . ASP A 1 84 ? -5.043 17.209 2.768 1.00 80.44 84 ASP A C 1
ATOM 625 O O . ASP A 1 84 ? -5.015 16.384 1.849 1.00 80.44 84 ASP A O 1
ATOM 629 N N . GLY A 1 85 ? -5.806 17.049 3.856 1.00 86.56 85 GLY A N 1
ATOM 630 C CA . GLY A 1 85 ? -6.704 15.921 4.086 1.00 86.56 85 GLY A CA 1
ATOM 631 C C . GLY A 1 85 ? -5.997 14.588 4.331 1.00 86.56 85 GLY A C 1
ATOM 632 O O . GLY A 1 85 ? -6.624 13.543 4.139 1.00 86.56 85 GLY A O 1
ATOM 633 N N . THR A 1 86 ? -4.716 14.602 4.713 1.00 90.75 86 THR A N 1
ATOM 634 C CA . THR A 1 86 ? -3.966 13.392 5.066 1.00 90.75 86 THR A CA 1
ATOM 635 C C . THR A 1 86 ? -4.038 13.078 6.561 1.00 90.75 86 THR A C 1
ATOM 637 O O . THR A 1 86 ? -4.590 13.835 7.363 1.00 90.75 86 THR A O 1
ATOM 640 N N . LEU A 1 87 ? -3.520 11.909 6.936 1.00 92.38 87 LEU A N 1
ATOM 641 C CA . LEU A 1 87 ? -3.361 11.509 8.329 1.00 92.38 87 LEU A CA 1
ATOM 642 C C . LEU A 1 87 ? -2.413 12.457 9.085 1.00 92.38 87 LEU A C 1
ATOM 644 O O . LEU A 1 87 ? -1.462 13.003 8.535 1.00 92.38 87 LEU A O 1
ATOM 648 N N . ASN A 1 88 ? -2.665 12.589 10.382 1.00 90.81 88 ASN A N 1
ATOM 649 C CA . ASN A 1 88 ? -1.932 13.416 11.332 1.00 90.81 88 ASN A CA 1
ATOM 650 C C . ASN A 1 88 ? -1.600 12.618 12.604 1.00 90.81 88 ASN A C 1
ATOM 652 O O . ASN A 1 88 ? -1.957 12.976 13.727 1.00 90.81 88 ASN A O 1
ATOM 656 N N . ILE A 1 89 ? -0.942 11.478 12.421 1.00 91.44 89 ILE A N 1
ATOM 657 C CA . ILE A 1 89 ? -0.466 10.616 13.499 1.00 91.44 89 ILE A CA 1
ATOM 658 C C . ILE A 1 89 ? 0.643 11.358 14.261 1.00 91.44 89 ILE A C 1
ATOM 660 O O . ILE A 1 89 ? 1.617 11.791 13.636 1.00 91.44 89 ILE A O 1
ATOM 664 N N . PRO A 1 90 ? 0.546 11.486 15.597 1.00 88.75 90 PRO A N 1
ATOM 665 C CA . PRO A 1 90 ? 1.623 12.046 16.404 1.00 88.75 90 PRO A CA 1
ATOM 666 C C . PRO A 1 90 ? 2.917 11.237 16.256 1.00 88.75 90 PRO A C 1
ATOM 668 O O . PRO A 1 90 ? 2.915 10.015 16.408 1.00 88.75 90 PRO A O 1
ATOM 671 N N . VAL A 1 91 ? 4.023 11.929 15.988 1.00 89.69 91 VAL A N 1
ATOM 672 C CA . VAL A 1 91 ? 5.363 11.345 15.830 1.00 89.69 91 VAL A CA 1
ATOM 673 C C . VAL A 1 91 ? 6.387 12.165 16.608 1.00 89.69 91 VAL A C 1
ATOM 675 O O . VAL A 1 91 ? 6.264 13.387 16.694 1.00 89.69 91 VAL A O 1
ATOM 678 N N . ASP A 1 92 ? 7.396 11.496 17.170 1.00 90.12 92 ASP A N 1
ATOM 679 C CA . ASP A 1 92 ? 8.451 12.153 17.955 1.00 90.12 92 ASP A CA 1
ATOM 680 C C . ASP A 1 92 ? 9.356 13.033 17.081 1.00 90.12 92 ASP A C 1
ATOM 682 O O . ASP A 1 92 ? 9.706 14.149 17.464 1.00 90.12 92 ASP A O 1
ATOM 686 N N . ASP A 1 93 ? 9.711 12.528 15.898 1.00 91.06 93 ASP A N 1
ATOM 687 C CA . ASP A 1 93 ? 10.518 13.229 14.905 1.00 91.06 93 ASP A CA 1
ATOM 688 C C . ASP A 1 93 ? 9.853 13.134 13.522 1.00 91.06 93 ASP A C 1
ATOM 690 O O . ASP A 1 93 ? 9.936 12.091 12.869 1.00 91.06 93 ASP A O 1
ATOM 694 N N . PRO A 1 94 ? 9.197 14.208 13.044 1.00 88.50 94 PRO A N 1
ATOM 695 C CA . PRO A 1 94 ? 8.627 14.256 11.700 1.00 88.50 94 PRO A CA 1
ATOM 696 C C . PRO A 1 94 ? 9.657 14.090 10.573 1.00 88.50 94 PRO A C 1
ATOM 698 O O . PRO A 1 94 ? 9.269 13.798 9.447 1.00 88.50 94 PRO A O 1
ATOM 701 N N . ALA A 1 95 ? 10.954 14.290 10.839 1.00 89.25 95 ALA A N 1
ATOM 702 C CA . ALA A 1 95 ? 12.016 14.117 9.851 1.00 89.25 95 ALA A CA 1
ATOM 703 C C . ALA A 1 95 ? 12.523 12.666 9.742 1.00 89.25 95 ALA A C 1
ATOM 705 O O . ALA A 1 95 ? 13.280 12.361 8.817 1.00 89.25 95 ALA A O 1
ATOM 706 N N . ASP A 1 96 ? 12.107 11.767 10.640 1.00 92.00 96 ASP A N 1
ATOM 707 C CA . ASP A 1 96 ? 12.466 10.351 10.580 1.00 92.00 96 ASP A CA 1
ATOM 708 C C . ASP A 1 96 ? 11.628 9.611 9.525 1.00 92.00 96 ASP A C 1
ATOM 710 O O . ASP A 1 96 ? 10.597 9.004 9.809 1.00 92.00 96 ASP A O 1
ATOM 714 N N . LEU A 1 97 ? 12.097 9.636 8.278 1.00 89.44 97 LEU A N 1
ATOM 715 C CA . LEU A 1 97 ? 11.438 8.980 7.141 1.00 89.44 97 LEU A CA 1
ATOM 716 C C . LEU A 1 97 ? 11.423 7.441 7.226 1.00 89.44 97 LEU A C 1
ATOM 718 O O . LEU A 1 97 ? 10.730 6.791 6.433 1.00 89.44 97 LEU A O 1
ATOM 722 N N . SER A 1 98 ? 12.172 6.854 8.168 1.00 91.38 98 SER A N 1
ATOM 723 C CA . SER A 1 98 ? 12.147 5.415 8.444 1.00 91.38 98 SER A CA 1
ATOM 724 C C . SER A 1 98 ? 10.975 5.020 9.344 1.00 91.38 98 SER A C 1
ATOM 726 O O . SER A 1 98 ? 10.562 3.858 9.353 1.00 91.38 98 SER A O 1
ATOM 728 N N . ASN A 1 99 ? 10.394 5.988 10.060 1.00 93.19 99 ASN A N 1
ATOM 729 C CA . ASN A 1 99 ? 9.239 5.776 10.912 1.00 93.19 99 ASN A CA 1
ATOM 730 C C . ASN A 1 99 ? 7.971 5.559 10.059 1.00 93.19 99 ASN A C 1
ATOM 732 O O . ASN A 1 99 ? 7.545 6.465 9.334 1.00 93.19 99 ASN A O 1
ATOM 736 N N . PRO A 1 100 ? 7.294 4.397 10.171 1.00 92.75 100 PRO A N 1
ATOM 737 C CA . PRO A 1 100 ? 6.060 4.133 9.436 1.00 92.75 100 PRO A CA 1
ATOM 738 C C . PRO A 1 100 ? 4.962 5.169 9.676 1.00 92.75 100 PRO A C 1
ATOM 740 O O . PRO A 1 100 ? 4.229 5.486 8.745 1.00 92.75 100 PRO A O 1
ATOM 743 N N . ALA A 1 101 ? 4.868 5.735 10.882 1.00 92.56 101 ALA A N 1
ATOM 744 C CA . ALA A 1 101 ? 3.876 6.760 11.192 1.00 92.56 101 ALA A CA 1
ATOM 745 C C . ALA A 1 101 ? 4.128 8.062 10.412 1.00 92.56 101 ALA A C 1
ATOM 747 O O . ALA A 1 101 ? 3.175 8.665 9.922 1.00 92.56 101 ALA A O 1
ATOM 748 N N . VAL A 1 102 ? 5.396 8.447 10.208 1.00 91.94 102 VAL A N 1
ATOM 749 C CA . VAL A 1 102 ? 5.761 9.606 9.372 1.00 91.94 102 VAL A CA 1
ATOM 750 C C . VAL A 1 102 ? 5.317 9.371 7.930 1.00 91.94 102 VAL A C 1
ATOM 752 O O . VAL A 1 102 ? 4.640 10.209 7.344 1.00 91.94 102 VAL A O 1
ATOM 755 N N . ALA A 1 103 ? 5.611 8.196 7.368 1.00 91.56 103 ALA A N 1
ATOM 756 C CA . ALA A 1 103 ? 5.187 7.866 6.008 1.00 91.56 103 ALA A CA 1
ATOM 757 C C . ALA A 1 103 ? 3.658 7.746 5.868 1.00 91.56 103 ALA A C 1
ATOM 759 O O . ALA A 1 103 ? 3.091 8.107 4.837 1.00 91.56 103 ALA A O 1
ATOM 760 N N . MET A 1 104 ? 2.967 7.256 6.897 1.00 92.69 104 MET A N 1
ATOM 761 C CA . MET A 1 104 ? 1.507 7.179 6.904 1.00 92.69 104 MET A CA 1
ATOM 762 C C . MET A 1 104 ? 0.841 8.556 6.915 1.00 92.69 104 MET A C 1
ATOM 764 O O . MET A 1 104 ? -0.222 8.695 6.317 1.00 92.69 104 MET A O 1
ATOM 768 N N . ASN A 1 105 ? 1.473 9.582 7.490 1.00 92.25 105 ASN A N 1
ATOM 769 C CA . ASN A 1 105 ? 0.967 10.961 7.443 1.00 92.25 105 ASN A CA 1
ATOM 770 C C . ASN A 1 105 ? 0.917 11.555 6.024 1.00 92.25 105 ASN A C 1
ATOM 772 O O . ASN A 1 105 ? 0.300 12.592 5.806 1.00 92.25 105 ASN A O 1
ATOM 776 N N . ALA A 1 106 ? 1.486 10.867 5.030 1.00 90.38 106 ALA A N 1
ATOM 777 C CA . ALA A 1 106 ? 1.340 11.196 3.615 1.00 90.38 106 ALA A CA 1
ATOM 778 C C . ALA A 1 106 ? 0.110 10.561 2.934 1.00 90.38 106 ALA A C 1
ATOM 780 O O . ALA A 1 106 ? -0.018 10.666 1.710 1.00 90.38 106 ALA A O 1
ATOM 781 N N . LEU A 1 107 ? -0.727 9.819 3.667 1.00 92.62 107 LEU A N 1
ATOM 782 C CA . LEU A 1 107 ? -1.867 9.068 3.133 1.00 92.62 107 LEU A CA 1
ATOM 783 C C . LEU A 1 107 ? -3.192 9.755 3.467 1.00 92.62 107 LEU A C 1
ATOM 785 O O . LEU A 1 107 ? -3.352 10.326 4.539 1.00 92.62 107 LEU A O 1
ATOM 789 N N . ASP A 1 108 ? -4.169 9.643 2.568 1.00 93.94 108 ASP A N 1
ATOM 790 C CA . ASP A 1 108 ? -5.514 10.226 2.695 1.00 93.94 108 ASP A CA 1
ATOM 791 C C . ASP A 1 108 ? -6.566 9.243 3.232 1.00 93.94 108 ASP A C 1
ATOM 793 O O . ASP A 1 108 ? -7.771 9.432 3.052 1.00 93.94 108 ASP A O 1
ATOM 797 N N . GLY A 1 109 ? -6.102 8.173 3.877 1.00 95.50 109 GLY A N 1
ATOM 798 C CA . GLY A 1 109 ? -6.926 7.116 4.443 1.00 95.50 109 GLY A CA 1
ATOM 799 C C . GLY A 1 109 ? -6.118 5.894 4.830 1.00 95.50 109 GLY A C 1
ATOM 800 O O . GLY A 1 109 ? -4.896 5.833 4.693 1.00 95.50 109 GLY A O 1
ATOM 801 N N . PHE A 1 110 ? -6.839 4.900 5.326 1.00 97.44 110 PHE A N 1
ATOM 802 C CA . PHE A 1 110 ? -6.274 3.639 5.774 1.00 97.44 110 PHE A CA 1
ATOM 803 C C . PHE A 1 110 ? -6.365 2.560 4.693 1.00 97.44 110 PHE A C 1
ATOM 805 O O . PHE A 1 110 ? -7.137 2.657 3.740 1.00 97.44 110 PHE A O 1
ATOM 812 N N . SER A 1 111 ? -5.564 1.508 4.832 1.00 96.75 111 SER A N 1
ATOM 813 C CA . SER A 1 111 ? -5.527 0.407 3.867 1.00 96.75 111 SER A CA 1
ATOM 814 C C . SER A 1 111 ? -6.899 -0.252 3.673 1.00 96.75 111 SER A C 1
ATOM 816 O O . SER A 1 111 ? -7.649 -0.454 4.625 1.00 96.75 111 SER A O 1
ATOM 818 N N . THR A 1 112 ? -7.198 -0.647 2.435 1.00 97.69 112 THR A N 1
ATOM 819 C CA . THR A 1 112 ? -8.415 -1.392 2.076 1.00 97.69 112 THR A CA 1
ATOM 820 C C . THR A 1 112 ? -8.342 -2.877 2.441 1.00 97.69 112 THR A C 1
ATOM 822 O O . THR A 1 112 ? -9.346 -3.574 2.345 1.00 97.69 112 THR A O 1
ATOM 825 N N . VAL A 1 113 ? -7.172 -3.382 2.842 1.00 97.38 113 VAL A N 1
ATOM 826 C CA . VAL A 1 113 ? -6.937 -4.814 3.114 1.00 97.38 113 VAL A CA 1
ATOM 827 C C . VAL A 1 113 ? -6.275 -5.082 4.465 1.00 97.38 113 VAL A C 1
ATOM 829 O O . VAL A 1 113 ? -6.142 -6.239 4.856 1.00 97.38 113 VAL A O 1
ATOM 832 N N . ALA A 1 114 ? -5.815 -4.044 5.170 1.00 96.44 114 ALA A N 1
ATOM 833 C CA . ALA A 1 114 ? -5.155 -4.235 6.456 1.00 96.44 114 ALA A CA 1
ATOM 834 C C . ALA A 1 114 ? -6.154 -4.675 7.541 1.00 96.44 114 ALA A C 1
ATOM 836 O O . ALA A 1 114 ? -7.332 -4.313 7.477 1.00 96.44 114 ALA A O 1
ATOM 837 N N . PRO A 1 115 ? -5.683 -5.410 8.562 1.00 97.38 115 PRO A N 1
ATOM 838 C CA . PRO A 1 115 ? -6.482 -5.716 9.739 1.00 97.38 115 PRO A CA 1
ATOM 839 C C . PRO A 1 115 ? -7.003 -4.461 10.451 1.00 97.38 115 PRO A C 1
ATOM 841 O O . PRO A 1 115 ? -6.296 -3.460 10.570 1.00 97.38 115 PRO A O 1
ATOM 844 N N . ILE A 1 116 ? -8.216 -4.562 10.989 1.00 98.56 116 ILE A N 1
ATOM 845 C CA . ILE A 1 116 ? -8.832 -3.581 11.887 1.00 98.56 116 ILE A CA 1
ATOM 846 C C . ILE A 1 116 ? -8.754 -4.149 13.301 1.00 98.56 116 ILE A C 1
ATOM 848 O O . ILE A 1 116 ? -9.354 -5.178 13.586 1.00 98.56 116 ILE A O 1
ATOM 852 N N . SER A 1 117 ? -8.002 -3.524 14.193 1.00 97.88 117 SER A N 1
ATOM 853 C CA . SER A 1 117 ? -7.636 -4.098 15.485 1.00 97.88 117 SER A CA 1
ATOM 854 C C . SER A 1 117 ? -8.005 -3.235 16.682 1.00 97.88 117 SER A C 1
ATOM 856 O O . SER A 1 117 ? -7.941 -2.007 16.630 1.00 97.88 117 SER A O 1
ATOM 858 N N . THR A 1 118 ? -8.308 -3.903 17.792 1.00 98.12 118 THR A N 1
ATOM 859 C CA . THR A 1 118 ? -8.438 -3.307 19.126 1.00 98.12 118 THR A CA 1
ATOM 860 C C . THR A 1 118 ? -7.910 -4.282 20.174 1.00 98.12 118 THR A C 1
ATOM 862 O O . THR A 1 118 ? -7.938 -5.497 19.965 1.00 98.12 118 THR A O 1
ATOM 865 N N . GLY A 1 119 ? -7.435 -3.753 21.300 1.00 97.19 119 GLY A N 1
ATOM 866 C CA . GLY A 1 119 ? -6.946 -4.557 22.414 1.00 97.19 119 GLY A CA 1
ATOM 867 C C . GLY A 1 119 ? -7.919 -4.636 23.589 1.00 97.19 119 GLY A C 1
ATOM 868 O O . GLY A 1 119 ? -8.906 -3.899 23.684 1.00 97.19 119 GLY A O 1
ATOM 869 N N . PHE A 1 120 ? -7.583 -5.524 24.516 1.00 97.69 120 PHE A N 1
ATOM 870 C CA . PHE A 1 120 ? -8.281 -5.771 25.769 1.00 97.69 120 PHE A CA 1
ATOM 871 C C . PHE A 1 120 ? -7.272 -5.877 26.920 1.00 97.69 120 PHE A C 1
ATOM 873 O O . PHE A 1 120 ? -6.080 -6.084 26.709 1.00 97.69 120 PHE A O 1
ATOM 880 N N . THR A 1 121 ? -7.730 -5.735 28.162 1.00 96.38 121 THR A N 1
ATOM 881 C CA . THR A 1 121 ? -6.862 -5.842 29.353 1.00 96.38 121 THR A CA 1
ATOM 882 C C . THR A 1 121 ? -6.475 -7.280 29.710 1.00 96.38 121 THR A C 1
ATOM 884 O O . THR A 1 121 ? -5.703 -7.496 30.642 1.00 96.38 121 THR A O 1
ATOM 887 N N . GLY A 1 122 ? -7.033 -8.264 29.005 1.00 95.75 122 GLY A N 1
ATOM 888 C CA . GLY A 1 122 ? -6.858 -9.691 29.240 1.00 95.75 122 GLY A CA 1
ATOM 889 C C . GLY A 1 122 ? -7.193 -10.503 27.990 1.00 95.75 122 GLY A C 1
ATOM 890 O O . GLY A 1 122 ? -7.650 -9.953 26.988 1.00 95.75 122 GLY A O 1
ATOM 891 N N . ALA A 1 123 ? -6.937 -11.810 28.047 1.00 97.38 123 ALA A N 1
ATOM 892 C CA . ALA A 1 123 ? -7.175 -12.708 26.922 1.00 97.38 123 ALA A CA 1
ATOM 893 C C . ALA A 1 123 ? -8.672 -12.820 26.579 1.00 97.38 123 ALA A C 1
ATOM 895 O O . ALA A 1 123 ? -9.516 -12.919 27.476 1.00 97.38 123 ALA A O 1
ATOM 896 N N . VAL A 1 124 ? -8.988 -12.873 25.285 1.00 97.62 124 VAL A N 1
ATOM 897 C CA . VAL A 1 124 ? -10.351 -13.028 24.755 1.00 97.62 124 VAL A CA 1
ATOM 898 C C . VAL A 1 124 ? -10.526 -14.343 23.999 1.00 97.62 124 VAL A C 1
ATOM 900 O O . VAL A 1 124 ? -9.563 -14.921 23.502 1.00 97.62 124 VAL A O 1
ATOM 903 N N . ASP A 1 125 ? -11.766 -14.825 23.950 1.00 97.44 125 ASP A N 1
ATOM 904 C CA . ASP A 1 125 ? -12.158 -16.056 23.264 1.00 97.44 125 ASP A CA 1
ATOM 905 C C . ASP A 1 125 ? -12.592 -15.747 21.825 1.00 97.44 125 ASP A C 1
ATOM 907 O O . ASP A 1 125 ? -13.616 -15.093 21.599 1.00 97.44 125 ASP A O 1
ATOM 911 N N . ASP A 1 126 ? -11.834 -16.221 20.838 1.00 97.00 126 ASP A N 1
ATOM 912 C CA . ASP A 1 126 ? -12.109 -15.972 19.422 1.00 97.00 126 ASP A CA 1
ATOM 913 C C . ASP A 1 126 ? -13.361 -16.683 18.904 1.00 97.00 126 ASP A C 1
ATOM 915 O O . ASP A 1 126 ? -14.010 -16.184 17.979 1.00 97.00 126 ASP A O 1
ATOM 919 N N . ALA A 1 127 ? -13.792 -17.763 19.564 1.00 98.00 127 ALA A N 1
ATOM 920 C CA . ALA A 1 127 ? -15.060 -18.422 19.268 1.00 98.00 127 ALA A CA 1
ATOM 921 C C . ALA A 1 127 ? -16.272 -17.499 19.500 1.00 98.00 127 ALA A C 1
ATOM 923 O O . ALA A 1 127 ? -17.345 -17.731 18.937 1.00 98.00 127 ALA A O 1
ATOM 924 N N . SER A 1 128 ? -16.110 -16.429 20.289 1.00 98.06 128 SER A N 1
ATOM 925 C CA . SER A 1 128 ? -17.154 -15.430 20.542 1.00 98.06 128 SER A CA 1
ATOM 926 C C . SER A 1 128 ? -17.242 -14.326 19.475 1.00 98.06 128 SER A C 1
ATOM 928 O O . SER A 1 128 ? -18.259 -13.629 19.387 1.00 98.06 128 SER A O 1
ATOM 930 N N . PHE A 1 129 ? -16.223 -14.165 18.622 1.00 98.44 129 PHE A N 1
ATOM 931 C CA . PHE A 1 129 ? -16.163 -13.068 17.649 1.00 98.44 129 PHE A CA 1
ATOM 932 C C . PHE A 1 129 ? -17.313 -13.036 16.632 1.00 98.44 129 PHE A C 1
ATOM 934 O O . PHE A 1 129 ? -17.799 -11.933 16.376 1.00 98.44 129 PHE A O 1
ATOM 941 N N . PRO A 1 130 ? -17.818 -14.167 16.091 1.00 98.31 130 PRO A N 1
ATOM 942 C CA . PRO A 1 130 ? -18.957 -14.144 15.169 1.00 98.31 130 PRO A CA 1
ATOM 943 C C . PRO A 1 130 ? -20.230 -13.517 15.756 1.00 98.31 130 PRO A C 1
ATOM 945 O O . PRO A 1 130 ? -21.048 -12.982 15.013 1.00 98.31 130 PRO A O 1
ATOM 948 N N . ALA A 1 131 ? -20.412 -13.584 17.079 1.00 95.44 131 ALA A N 1
ATOM 949 C CA . ALA A 1 131 ? -21.558 -12.988 17.766 1.00 95.44 131 ALA A CA 1
ATOM 950 C C . ALA A 1 131 ? -21.284 -11.550 18.236 1.00 95.44 131 ALA A C 1
ATOM 952 O O . ALA A 1 131 ? -22.211 -10.749 18.359 1.00 95.44 131 ALA A O 1
ATOM 953 N N . GLY A 1 132 ? -20.020 -11.241 18.538 1.00 96.12 132 GLY A N 1
ATOM 954 C CA . GLY A 1 132 ? -19.631 -10.021 19.235 1.00 96.12 132 GLY A CA 1
ATOM 955 C C . GLY A 1 132 ? -19.086 -8.891 18.361 1.00 96.12 132 GLY A C 1
ATOM 956 O O . GLY A 1 132 ? -19.087 -7.746 18.812 1.00 96.12 132 GLY A O 1
ATOM 957 N N . VAL A 1 133 ? -18.626 -9.185 17.142 1.00 98.31 133 VAL A N 1
ATOM 958 C CA . VAL A 1 133 ? -17.887 -8.241 16.289 1.00 98.31 133 VAL A CA 1
ATOM 959 C C . VAL A 1 133 ? -18.686 -7.893 15.040 1.00 98.31 133 VAL A C 1
ATOM 961 O O . VAL A 1 133 ? -19.168 -8.776 14.330 1.00 98.31 133 VAL A O 1
ATOM 964 N N . ARG A 1 134 ? -18.804 -6.597 14.749 1.00 98.50 134 ARG A N 1
ATOM 965 C CA . ARG A 1 134 ? -19.576 -6.081 13.615 1.00 98.50 134 ARG A CA 1
ATOM 966 C C . ARG A 1 134 ? -18.808 -4.979 12.890 1.00 98.50 134 ARG A C 1
ATOM 968 O O . ARG A 1 134 ? -18.072 -4.212 13.510 1.00 98.50 134 ARG A O 1
ATOM 975 N N . LEU A 1 135 ? -18.997 -4.909 11.577 1.00 98.62 135 LEU A N 1
ATOM 976 C CA . LEU A 1 135 ? -18.378 -3.921 10.699 1.00 98.62 135 LEU A CA 1
ATOM 977 C C . LEU A 1 135 ? -19.433 -3.396 9.725 1.00 98.62 135 LEU A C 1
ATOM 979 O O . LEU A 1 135 ? -20.194 -4.179 9.152 1.00 98.62 135 LEU A O 1
ATOM 983 N N . TYR A 1 136 ? -19.480 -2.081 9.542 1.00 98.81 136 TYR A N 1
ATOM 984 C CA . TYR A 1 136 ? -20.523 -1.402 8.775 1.00 98.81 136 TYR A CA 1
ATOM 985 C C . TYR A 1 136 ? -19.920 -0.446 7.753 1.00 98.81 136 TYR A C 1
ATOM 987 O O . TYR A 1 136 ? -18.944 0.227 8.070 1.00 98.81 136 TYR A O 1
ATOM 995 N N . GLU A 1 137 ? -20.522 -0.346 6.567 1.00 98.81 137 GLU A N 1
ATOM 996 C CA . GLU A 1 137 ? -20.358 0.827 5.697 1.00 98.81 137 GLU A CA 1
ATOM 997 C C . GLU A 1 137 ? -21.225 1.957 6.252 1.00 98.81 137 GLU A C 1
ATOM 999 O O . GLU A 1 137 ? -22.389 1.736 6.603 1.00 98.81 137 GLU A O 1
ATOM 1004 N N . VAL A 1 138 ? -20.648 3.151 6.359 1.00 98.81 138 VAL A N 1
ATOM 1005 C CA . VAL A 1 138 ? -21.300 4.303 6.983 1.00 98.81 138 VAL A CA 1
ATOM 1006 C C . VAL A 1 138 ? -21.057 5.586 6.201 1.00 98.81 138 VAL A C 1
ATOM 1008 O O . VAL A 1 138 ? -20.037 5.740 5.526 1.00 98.81 138 VAL A O 1
ATOM 1011 N N . THR A 1 139 ? -21.953 6.553 6.386 1.00 98.31 139 THR A N 1
ATOM 1012 C CA . THR A 1 139 ? -21.767 7.925 5.908 1.00 98.31 139 THR A CA 1
ATOM 1013 C C . THR A 1 139 ? -21.369 8.837 7.066 1.00 98.31 139 THR A C 1
ATOM 1015 O O . THR A 1 139 ? -21.983 8.811 8.140 1.00 98.31 139 THR A O 1
ATOM 1018 N N . LEU A 1 140 ? -20.350 9.671 6.834 1.00 96.00 140 LEU A N 1
ATOM 1019 C CA . LEU A 1 140 ? -19.868 10.653 7.803 1.00 96.00 140 LEU A CA 1
ATOM 1020 C C . LEU A 1 140 ? -20.348 12.067 7.461 1.00 96.00 140 LEU A C 1
ATOM 1022 O O . LEU A 1 140 ? -20.281 12.487 6.307 1.00 96.00 140 LEU A O 1
ATOM 1026 N N . THR A 1 141 ? -20.720 12.839 8.482 1.00 92.31 141 THR A N 1
ATOM 1027 C CA . THR A 1 141 ? -20.893 14.297 8.394 1.00 92.31 141 THR A CA 1
ATOM 1028 C C . THR A 1 141 ? -20.055 14.953 9.484 1.00 92.31 141 THR A C 1
ATOM 1030 O O . THR A 1 141 ? -20.248 14.676 10.665 1.00 92.31 141 THR A O 1
ATOM 1033 N N . GLY A 1 142 ? -19.094 15.803 9.106 1.00 84.06 142 GLY A N 1
ATOM 1034 C CA . GLY A 1 142 ? -18.186 16.437 10.074 1.00 84.06 142 GLY A CA 1
ATOM 1035 C C . GLY A 1 142 ? -17.374 15.432 10.907 1.00 84.06 142 GLY A C 1
ATOM 1036 O O . GLY A 1 142 ? -17.091 15.697 12.068 1.00 84.06 142 GLY A O 1
ATOM 1037 N N . GLY A 1 143 ? -17.064 14.257 10.344 1.00 85.62 143 GLY A N 1
ATOM 1038 C CA . GLY A 1 143 ? -16.340 13.171 11.021 1.00 85.62 143 GLY A CA 1
ATOM 1039 C C . GLY A 1 143 ? -17.201 12.243 11.891 1.00 85.62 143 GLY A C 1
ATOM 1040 O O . GLY A 1 143 ? -16.735 11.171 12.271 1.00 85.62 143 GLY A O 1
ATOM 1041 N N . ALA A 1 144 ? -18.458 12.599 12.172 1.00 91.44 144 ALA A N 1
ATOM 1042 C CA . ALA A 1 144 ? -19.387 11.748 12.914 1.00 91.44 144 ALA A CA 1
ATOM 1043 C C . ALA A 1 144 ? -20.160 10.813 11.975 1.00 91.44 144 ALA A C 1
ATOM 1045 O O . ALA A 1 144 ? -20.564 11.223 10.887 1.00 91.44 144 ALA A O 1
ATOM 1046 N N . VAL A 1 145 ? -20.412 9.577 12.413 1.00 97.50 145 VAL A N 1
ATOM 1047 C CA . VAL A 1 145 ? -21.282 8.626 11.703 1.00 97.50 145 VAL A CA 1
ATOM 1048 C C . VAL A 1 145 ? -22.727 9.096 11.821 1.00 97.50 145 VAL A C 1
ATOM 1050 O O . VAL A 1 145 ? -23.279 9.092 12.916 1.00 97.50 145 VAL A O 1
ATOM 1053 N N . THR A 1 146 ? -23.335 9.497 10.704 1.00 97.38 146 THR A N 1
ATOM 1054 C CA . THR A 1 146 ? -24.721 10.004 10.663 1.00 97.38 146 THR A CA 1
ATOM 1055 C C . THR A 1 146 ? -25.714 9.038 10.026 1.00 97.38 146 THR A C 1
ATOM 1057 O O . THR A 1 146 ? -26.921 9.226 10.164 1.00 97.38 146 THR A O 1
ATOM 1060 N N . SER A 1 147 ? -25.228 8.021 9.314 1.00 98.12 147 SER A N 1
ATOM 1061 C CA . SER A 1 147 ? -26.046 6.903 8.845 1.00 98.12 147 SER A CA 1
ATOM 1062 C C . SER A 1 147 ? -25.217 5.633 8.721 1.00 98.12 147 SER A C 1
ATOM 1064 O O . SER A 1 147 ? -24.024 5.677 8.414 1.00 98.12 147 SER A O 1
ATOM 1066 N N . VAL A 1 148 ? -25.883 4.501 8.938 1.00 98.69 148 VAL A N 1
ATOM 1067 C CA . VAL A 1 148 ? -25.376 3.173 8.599 1.00 98.69 148 VAL A CA 1
ATOM 1068 C C . VAL A 1 148 ? -25.988 2.767 7.265 1.00 98.69 148 VAL A C 1
ATOM 1070 O O . VAL A 1 148 ? -27.210 2.717 7.133 1.00 98.69 148 VAL A O 1
ATOM 1073 N N . ASP A 1 149 ? -25.138 2.500 6.278 1.00 98.44 149 ASP A N 1
ATOM 1074 C CA . ASP A 1 149 ? -25.577 2.197 4.916 1.00 98.44 149 ASP A CA 1
ATOM 1075 C C . ASP A 1 149 ? -25.864 0.699 4.776 1.00 98.44 149 ASP A C 1
ATOM 1077 O O . ASP A 1 149 ? -26.881 0.292 4.209 1.00 98.44 149 ASP A O 1
ATOM 1081 N N . ARG A 1 150 ? -24.969 -0.131 5.328 1.00 98.50 150 ARG A N 1
ATOM 1082 C CA . ARG A 1 150 ? -25.156 -1.579 5.466 1.00 98.50 150 ARG A CA 1
ATOM 1083 C C . ARG A 1 150 ? -24.185 -2.190 6.473 1.00 98.50 150 ARG A C 1
ATOM 1085 O O . ARG A 1 150 ? -23.095 -1.671 6.705 1.00 98.50 150 ARG A O 1
ATOM 1092 N N . MET A 1 151 ? -24.540 -3.368 6.975 1.00 98.44 151 MET A N 1
ATOM 1093 C CA . MET A 1 151 ? -23.627 -4.259 7.692 1.00 98.44 151 MET A CA 1
ATOM 1094 C C . MET A 1 151 ? -22.858 -5.150 6.701 1.00 98.44 151 MET A C 1
ATOM 1096 O O . MET A 1 151 ? -23.432 -5.611 5.709 1.00 98.44 151 MET A O 1
ATOM 1100 N N . LEU A 1 152 ? -21.573 -5.399 6.961 1.00 98.62 152 LEU A N 1
ATOM 1101 C CA . LEU A 1 152 ? -20.792 -6.407 6.239 1.00 98.62 152 LEU A CA 1
ATOM 1102 C C . LEU A 1 152 ? -21.101 -7.805 6.786 1.00 98.62 152 LEU A C 1
ATOM 1104 O O . LEU A 1 152 ? -21.350 -7.989 7.978 1.00 98.62 152 LEU A O 1
ATOM 1108 N N . ALA A 1 153 ? -21.053 -8.812 5.921 1.00 98.25 153 ALA A N 1
ATOM 1109 C CA . ALA A 1 153 ? -21.317 -10.196 6.287 1.00 98.25 153 ALA A CA 1
ATOM 1110 C C . ALA A 1 153 ? -20.078 -10.880 6.897 1.00 98.25 153 ALA A C 1
ATOM 1112 O O . ALA A 1 153 ? -19.055 -11.086 6.232 1.00 98.25 153 ALA A O 1
ATOM 1113 N N . TYR A 1 154 ? -20.190 -11.282 8.166 1.00 98.38 154 TYR A N 1
ATOM 1114 C CA . TYR A 1 154 ? -19.175 -12.085 8.850 1.00 98.38 154 TYR A CA 1
ATOM 1115 C C . TYR A 1 154 ? -19.016 -13.456 8.168 1.00 98.38 154 TYR A C 1
ATOM 1117 O O . TYR A 1 154 ? -20.000 -14.111 7.827 1.00 98.38 154 TYR A O 1
ATOM 1125 N N . GLY A 1 155 ? -17.778 -13.912 7.980 1.00 97.88 155 GLY A N 1
ATOM 1126 C CA . GLY A 1 155 ? -17.439 -15.184 7.334 1.00 97.88 155 GLY A CA 1
ATOM 1127 C C . GLY A 1 155 ? -17.339 -15.120 5.807 1.00 97.88 155 GLY A C 1
ATOM 1128 O O . GLY A 1 155 ? -16.791 -16.044 5.209 1.00 97.88 155 GLY A O 1
ATOM 1129 N N . THR A 1 156 ? -17.817 -14.043 5.171 1.00 97.94 156 THR A N 1
ATOM 1130 C CA . THR A 1 156 ? -17.735 -13.861 3.709 1.00 97.94 156 THR A CA 1
ATOM 1131 C C . THR A 1 156 ? -17.050 -12.564 3.292 1.00 97.94 156 THR A C 1
ATOM 1133 O O . THR A 1 156 ? -16.265 -12.580 2.349 1.00 97.94 156 THR A O 1
ATOM 1136 N N . GLU A 1 157 ? -17.323 -11.449 3.976 1.00 98.44 157 GLU A N 1
ATOM 1137 C CA . GLU A 1 157 ? -16.689 -10.149 3.705 1.00 98.44 157 GLU A CA 1
ATOM 1138 C C . GLU A 1 157 ? -15.576 -9.836 4.711 1.00 98.44 157 GLU A C 1
ATOM 1140 O O . GLU A 1 157 ? -14.573 -9.226 4.347 1.00 98.44 157 GLU A O 1
ATOM 1145 N N . PHE A 1 158 ? -15.714 -10.287 5.960 1.00 98.69 158 PHE A N 1
ATOM 1146 C CA . PHE A 1 158 ? -14.672 -10.181 6.981 1.00 98.69 158 PHE A CA 1
ATOM 1147 C C . PHE A 1 158 ? -14.793 -11.300 8.022 1.00 98.69 158 PHE A C 1
ATOM 1149 O O . PHE A 1 158 ? -15.842 -11.930 8.145 1.00 98.69 158 PHE A O 1
ATOM 1156 N N . VAL A 1 159 ? -13.736 -11.529 8.798 1.00 98.62 159 VAL A N 1
ATOM 1157 C CA . VAL A 1 159 ? -13.744 -12.405 9.985 1.00 98.62 159 VAL A CA 1
ATOM 1158 C C . VAL A 1 159 ? -13.027 -11.733 11.147 1.00 98.62 159 VAL A C 1
ATOM 1160 O O . VAL A 1 159 ? -12.194 -10.861 10.933 1.00 98.62 159 VAL A O 1
ATOM 1163 N N . GLY A 1 160 ? -13.334 -12.135 12.377 1.00 98.19 160 GLY A N 1
ATOM 1164 C CA . GLY A 1 160 ? -12.528 -11.793 13.550 1.00 98.19 160 GLY A CA 1
ATOM 1165 C C . GLY A 1 160 ? -11.524 -12.905 13.843 1.00 98.19 160 GLY A C 1
ATOM 1166 O O . GLY A 1 160 ? -11.870 -14.077 13.724 1.00 98.19 160 GLY A O 1
ATOM 1167 N N . ALA A 1 161 ? -10.313 -12.547 14.248 1.00 98.06 161 ALA A N 1
ATOM 1168 C CA . ALA A 1 161 ? -9.277 -13.471 14.692 1.00 98.06 161 ALA A CA 1
ATOM 1169 C C . ALA A 1 161 ? -8.438 -12.834 15.806 1.00 98.06 161 ALA A C 1
ATOM 1171 O O . ALA A 1 161 ? -8.404 -11.610 15.950 1.00 98.06 161 ALA A O 1
ATOM 1172 N N . LEU A 1 162 ? -7.748 -13.658 16.594 1.00 98.12 162 LEU A N 1
ATOM 1173 C CA . LEU A 1 162 ? -6.689 -13.159 17.470 1.00 98.12 162 LEU A CA 1
ATOM 1174 C C . LEU A 1 162 ? -5.520 -12.673 16.613 1.00 98.12 162 LEU A C 1
ATOM 1176 O O . LEU A 1 162 ? -5.163 -13.303 15.614 1.00 98.12 162 LEU A O 1
ATOM 1180 N N . SER A 1 163 ? -4.917 -11.553 17.001 1.00 96.81 163 SER A N 1
ATOM 1181 C CA . SER A 1 163 ? -3.730 -11.041 16.318 1.00 96.81 163 SER A CA 1
ATOM 1182 C C . SER A 1 163 ? -2.588 -12.057 16.383 1.00 96.81 163 SER A C 1
ATOM 1184 O O . SER A 1 163 ? -2.176 -12.479 17.461 1.00 96.81 163 SER A O 1
ATOM 1186 N N . SER A 1 164 ? -2.019 -12.414 15.230 1.00 92.56 164 SER A N 1
ATOM 1187 C CA . SER A 1 164 ? -0.941 -13.410 15.137 1.00 92.56 164 SER A CA 1
ATOM 1188 C C . SER A 1 164 ? 0.384 -12.957 15.756 1.00 92.56 164 SER A C 1
ATOM 1190 O O . SER A 1 164 ? 1.286 -13.771 15.937 1.00 92.56 164 SER A O 1
ATOM 1192 N N . VAL A 1 165 ? 0.528 -11.660 16.035 1.00 92.44 165 VAL A N 1
ATOM 1193 C CA . VAL A 1 165 ? 1.720 -11.071 16.665 1.00 92.44 165 VAL A CA 1
ATOM 1194 C C . VAL A 1 165 ? 1.523 -10.802 18.159 1.00 92.44 165 VAL A C 1
ATOM 1196 O O . VAL A 1 165 ? 2.458 -10.366 18.824 1.00 92.44 165 VAL A O 1
ATOM 1199 N N . ASP A 1 166 ? 0.330 -11.079 18.694 1.00 95.19 166 ASP A N 1
ATOM 1200 C CA . ASP A 1 166 ? 0.023 -10.956 20.116 1.00 95.19 166 ASP A CA 1
ATOM 1201 C C . ASP A 1 166 ? 0.024 -12.331 20.796 1.00 95.19 166 ASP A C 1
ATOM 1203 O O . ASP A 1 166 ? -0.913 -13.119 20.683 1.00 95.19 166 ASP A O 1
ATOM 1207 N N . SER A 1 167 ? 1.073 -12.604 21.570 1.00 94.56 167 SER A N 1
ATOM 1208 C CA . SER A 1 167 ? 1.195 -13.848 22.336 1.00 94.56 167 SER A CA 1
ATOM 1209 C C . SER A 1 167 ? 0.265 -13.924 23.552 1.00 94.56 167 SER A C 1
ATOM 1211 O O . SER A 1 167 ? 0.136 -14.991 24.151 1.00 94.56 167 SER A O 1
ATOM 1213 N N . THR A 1 168 ? -0.389 -12.822 23.929 1.00 96.44 168 THR A N 1
ATOM 1214 C CA . THR A 1 168 ? -1.282 -12.748 25.095 1.00 96.44 168 THR A CA 1
ATOM 1215 C C . THR A 1 168 ? -2.744 -13.031 24.760 1.00 96.44 168 THR A C 1
ATOM 1217 O O . THR A 1 168 ? -3.556 -13.158 25.675 1.00 96.44 168 THR A O 1
ATOM 1220 N N . SER A 1 169 ? -3.085 -13.166 23.470 1.00 97.44 169 SER A N 1
ATOM 1221 C CA . SER A 1 169 ? -4.469 -13.348 23.0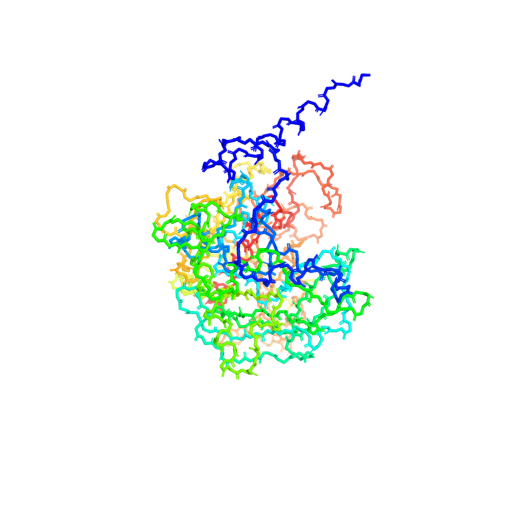00 1.00 97.44 169 SER A CA 1
ATOM 1222 C C . SER A 1 169 ? -5.422 -12.240 23.474 1.00 97.44 169 SER A C 1
ATOM 1224 O O . SER A 1 169 ? -6.608 -12.485 23.681 1.00 97.44 169 SER A O 1
ATOM 1226 N N . SER A 1 170 ? -4.911 -11.024 23.676 1.00 97.50 170 SER A N 1
ATOM 1227 C CA . SER A 1 170 ? -5.670 -9.858 24.144 1.00 97.50 170 SER A CA 1
ATOM 1228 C C . SER A 1 170 ? -5.982 -8.862 23.025 1.00 97.50 170 SER A C 1
ATOM 1230 O O . SER A 1 170 ? -6.564 -7.811 23.274 1.00 97.50 170 SER A O 1
ATOM 1232 N N . THR A 1 171 ? -5.628 -9.185 21.781 1.00 98.31 171 THR A N 1
ATOM 1233 C CA . THR A 1 171 ? -5.837 -8.325 20.615 1.00 98.31 17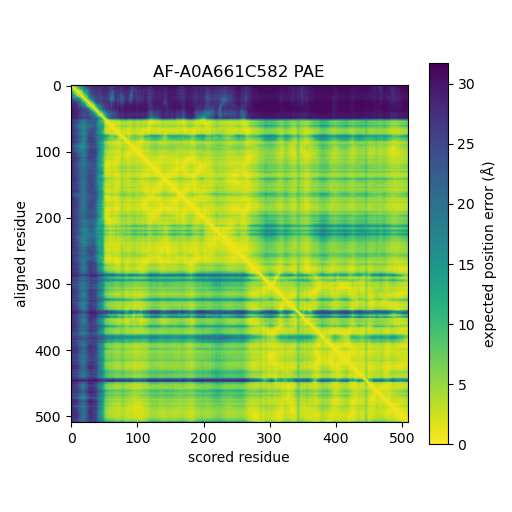1 THR A CA 1
ATOM 1234 C C . THR A 1 171 ? -6.758 -8.999 19.607 1.00 98.31 171 THR A C 1
ATOM 1236 O O . THR A 1 171 ? -6.406 -10.023 19.016 1.00 98.31 171 THR A O 1
ATOM 1239 N N . LEU A 1 172 ? -7.918 -8.386 19.369 1.00 98.44 172 LEU A N 1
ATOM 1240 C CA . LEU A 1 172 ? -8.808 -8.725 18.260 1.00 98.44 172 LEU A CA 1
ATOM 1241 C C . LEU A 1 172 ? -8.304 -8.051 16.982 1.00 98.44 172 LEU A C 1
ATOM 1243 O O . LEU A 1 172 ? -8.005 -6.858 16.983 1.00 98.44 172 LEU A O 1
ATOM 1247 N N . ALA A 1 173 ? -8.299 -8.800 15.884 1.00 98.25 173 ALA A N 1
ATOM 1248 C CA . ALA A 1 173 ? -8.116 -8.318 14.524 1.00 98.25 173 ALA A CA 1
ATOM 1249 C C . ALA A 1 173 ? -9.318 -8.734 13.659 1.00 98.25 173 ALA A C 1
ATOM 1251 O O . ALA A 1 173 ? -9.599 -9.918 13.492 1.00 98.25 173 ALA A O 1
ATOM 1252 N N . MET A 1 174 ? -10.028 -7.765 13.087 1.00 98.56 174 MET A N 1
ATOM 1253 C CA . MET A 1 174 ? -11.017 -7.981 12.036 1.00 98.56 174 MET A CA 1
ATOM 1254 C C . MET A 1 174 ? -10.292 -7.951 10.689 1.00 98.56 174 MET A C 1
ATOM 1256 O O . MET A 1 174 ? -9.653 -6.958 10.343 1.00 98.56 174 MET A O 1
ATOM 1260 N N . LEU A 1 175 ? -10.359 -9.050 9.949 1.00 98.31 175 LEU A N 1
ATOM 1261 C CA . LEU A 1 175 ? -9.646 -9.272 8.698 1.00 98.31 175 LEU A CA 1
ATOM 1262 C C . LEU A 1 175 ? -10.631 -9.167 7.530 1.00 98.31 175 LEU A C 1
ATOM 1264 O O . LEU A 1 175 ? -11.516 -10.025 7.425 1.00 98.31 175 LEU A O 1
ATOM 1268 N N . PRO A 1 176 ? -10.499 -8.163 6.645 1.00 98.38 176 PRO A N 1
ATOM 1269 C CA . PRO A 1 176 ? -11.230 -8.152 5.385 1.00 98.38 176 PRO A CA 1
ATOM 1270 C C . PRO A 1 176 ? -10.872 -9.392 4.552 1.00 98.38 176 PRO A C 1
ATOM 1272 O O . PRO A 1 176 ? -9.699 -9.700 4.351 1.00 98.38 176 PRO A O 1
ATOM 1275 N N . LEU A 1 177 ? -11.881 -10.110 4.055 1.00 98.31 177 LEU A N 1
ATOM 1276 C CA . LEU A 1 177 ? -11.702 -11.244 3.133 1.00 98.31 177 LEU A CA 1
ATOM 1277 C C . LEU A 1 177 ? -11.681 -10.801 1.665 1.00 98.31 177 LEU A C 1
ATOM 1279 O O . LEU A 1 177 ? -11.321 -11.570 0.774 1.00 98.31 177 LEU A O 1
ATOM 1283 N N . GLN A 1 178 ? -12.069 -9.553 1.419 1.00 96.50 178 GLN A N 1
ATOM 1284 C CA . GLN A 1 178 ? -11.984 -8.854 0.145 1.00 96.50 178 GLN A CA 1
ATOM 1285 C C . GLN A 1 178 ? -11.526 -7.417 0.421 1.00 96.50 178 GLN A C 1
ATOM 1287 O O . GLN A 1 178 ? -11.790 -6.910 1.516 1.00 96.50 178 GLN A O 1
ATOM 1292 N N . PRO A 1 179 ? -10.868 -6.740 -0.537 1.00 97.75 179 PRO A N 1
ATOM 1293 C CA . PRO A 1 179 ? -10.562 -5.326 -0.384 1.00 97.75 179 PRO A CA 1
ATOM 1294 C C . PRO A 1 179 ? -11.829 -4.515 -0.098 1.00 97.75 179 PRO A C 1
ATOM 1296 O O . PRO A 1 179 ? -12.810 -4.593 -0.840 1.00 97.75 179 PRO A O 1
ATOM 1299 N N . LEU A 1 180 ? -11.793 -3.724 0.972 1.00 98.56 180 LEU A N 1
ATOM 1300 C CA . LEU A 1 180 ? -12.806 -2.719 1.270 1.00 98.56 180 LEU A CA 1
ATOM 1301 C C . LEU A 1 180 ? -12.865 -1.683 0.138 1.00 98.56 180 LEU A C 1
ATOM 1303 O O . LEU A 1 180 ? -11.884 -1.457 -0.577 1.00 98.56 180 LEU A O 1
ATOM 1307 N N . LYS A 1 181 ? -14.017 -1.024 -0.017 1.00 98.50 181 LYS A N 1
ATOM 1308 C CA . LYS A 1 181 ? -14.187 0.029 -1.024 1.00 98.50 181 LYS A CA 1
ATOM 1309 C C . LYS A 1 181 ? -13.203 1.165 -0.729 1.00 98.50 181 LYS A C 1
ATOM 1311 O O . LYS A 1 181 ? -13.057 1.521 0.441 1.00 98.50 181 LYS A O 1
ATOM 1316 N N . PRO A 1 182 ? -12.533 1.743 -1.737 1.00 97.81 182 PRO A N 1
ATOM 1317 C CA . PRO A 1 182 ? -11.711 2.933 -1.537 1.00 97.81 182 PRO A CA 1
ATOM 1318 C C . PRO A 1 182 ? -12.590 4.135 -1.171 1.00 97.81 182 PRO A C 1
ATOM 1320 O O . PRO A 1 182 ? -13.744 4.202 -1.600 1.00 97.81 182 PRO A O 1
ATOM 1323 N N . LYS A 1 183 ? -12.042 5.092 -0.409 1.00 96.06 183 LYS A N 1
ATOM 1324 C CA . LYS A 1 183 ? -12.724 6.342 -0.003 1.00 96.06 183 LYS A CA 1
ATOM 1325 C C . LYS A 1 183 ? -14.055 6.135 0.720 1.00 96.06 183 LYS A C 1
ATOM 1327 O O . LYS A 1 183 ? -14.931 6.998 0.690 1.00 96.06 183 LYS A O 1
ATOM 1332 N N . GLN A 1 184 ? -14.214 4.986 1.360 1.00 97.94 184 GLN A N 1
ATOM 1333 C CA . GLN A 1 184 ? -15.420 4.623 2.083 1.00 97.94 184 GLN A CA 1
ATOM 1334 C C . GLN A 1 184 ? -15.134 4.679 3.579 1.00 97.94 184 GLN A C 1
ATOM 1336 O O . GLN A 1 184 ? -14.110 4.178 4.050 1.00 97.94 184 GLN A O 1
ATOM 1341 N N . ALA A 1 185 ? -16.055 5.280 4.326 1.00 98.50 185 ALA A N 1
ATOM 1342 C CA . ALA A 1 185 ? -16.026 5.220 5.775 1.00 98.50 185 ALA A CA 1
ATOM 1343 C C . ALA A 1 185 ? -16.678 3.927 6.268 1.00 98.50 185 ALA A C 1
ATOM 1345 O O . ALA A 1 185 ? -17.702 3.477 5.739 1.00 98.50 185 ALA A O 1
ATOM 1346 N N . TYR A 1 186 ? -16.079 3.358 7.304 1.00 98.81 186 TYR A N 1
ATOM 1347 C CA . TYR A 1 186 ? -16.549 2.167 7.986 1.00 98.81 186 TYR A CA 1
ATOM 1348 C C . TYR A 1 186 ? -16.636 2.418 9.489 1.00 98.81 186 TYR A C 1
ATOM 1350 O O . TYR A 1 186 ? -15.832 3.166 10.044 1.00 98.81 186 TYR A O 1
ATOM 1358 N N . MET A 1 187 ? -17.589 1.769 10.155 1.00 98.75 187 MET A N 1
ATOM 1359 C CA . MET A 1 187 ? -17.703 1.744 11.615 1.00 98.75 187 MET A CA 1
ATOM 1360 C C . MET A 1 187 ? -17.477 0.321 12.114 1.00 98.75 187 MET A C 1
ATOM 1362 O O . MET A 1 187 ? -18.165 -0.606 11.688 1.00 98.75 187 MET A O 1
ATOM 1366 N N . ALA A 1 188 ? -16.513 0.154 13.012 1.00 98.75 188 ALA A N 1
ATOM 1367 C CA . ALA A 1 188 ? -16.238 -1.098 13.698 1.00 98.75 188 ALA A CA 1
ATOM 1368 C C . ALA A 1 188 ? -16.892 -1.066 15.082 1.00 98.75 188 ALA A C 1
ATOM 1370 O O . ALA A 1 188 ? -16.810 -0.060 15.792 1.00 98.75 188 ALA A O 1
ATOM 1371 N N . VAL A 1 189 ? -17.553 -2.160 15.455 1.00 98.69 189 VAL A N 1
ATOM 1372 C CA . VAL A 1 189 ? -18.298 -2.277 16.712 1.00 98.69 189 VAL A CA 1
ATOM 1373 C C . VAL A 1 189 ? -17.961 -3.601 17.375 1.00 98.69 189 VAL A C 1
ATOM 1375 O O . VAL A 1 189 ? -18.090 -4.671 16.777 1.00 98.69 189 VAL A O 1
ATOM 1378 N N . VAL A 1 190 ? -17.556 -3.523 18.638 1.00 98.56 190 VAL A N 1
ATOM 1379 C CA . VAL A 1 190 ? -17.407 -4.674 19.524 1.00 98.56 190 VAL A CA 1
ATOM 1380 C C . VAL A 1 190 ? -18.499 -4.592 20.576 1.00 98.56 190 VAL A C 1
ATOM 1382 O O . VAL A 1 190 ? -18.679 -3.551 21.204 1.00 98.56 190 VAL A O 1
ATOM 1385 N N . THR A 1 191 ? -19.224 -5.687 20.768 1.00 97.62 191 THR A N 1
ATOM 1386 C CA . THR A 1 191 ? -20.339 -5.790 21.718 1.00 97.62 191 THR A CA 1
ATOM 1387 C C . THR A 1 191 ? -20.011 -6.723 22.881 1.00 97.62 191 THR A C 1
ATOM 1389 O O . THR A 1 191 ? -19.029 -7.470 22.842 1.00 97.62 191 THR A O 1
ATOM 1392 N N . ASN A 1 192 ? -20.868 -6.731 23.904 1.00 93.25 192 ASN A N 1
ATOM 1393 C CA . ASN A 1 192 ? -20.799 -7.639 25.059 1.00 93.25 192 ASN A CA 1
ATOM 1394 C C . ASN A 1 192 ? -20.991 -9.134 24.683 1.00 93.25 192 ASN A C 1
ATOM 1396 O O . ASN A 1 192 ? -20.879 -10.032 25.532 1.00 93.25 192 ASN A O 1
ATOM 1400 N N . GLY A 1 193 ? -21.255 -9.419 23.400 1.00 95.44 193 GLY A N 1
ATOM 1401 C CA . GLY A 1 193 ? -21.183 -10.748 22.803 1.00 95.44 193 GLY A CA 1
ATOM 1402 C C . GLY A 1 193 ? -19.765 -11.323 22.795 1.00 95.44 193 GLY A C 1
ATOM 1403 O O . GLY A 1 193 ? -19.625 -12.539 22.927 1.00 95.44 193 GLY A O 1
ATOM 1404 N N . VAL A 1 194 ? -18.727 -10.474 22.729 1.00 97.25 194 VAL A N 1
ATOM 1405 C CA . VAL A 1 194 ? -17.333 -10.916 22.892 1.00 97.25 194 VAL A CA 1
ATOM 1406 C C . VAL A 1 194 ? -17.097 -11.358 24.332 1.00 97.25 194 VAL A C 1
ATOM 1408 O O . VAL A 1 194 ? -17.512 -10.687 25.284 1.00 97.25 194 VAL A O 1
ATOM 1411 N N . LYS A 1 195 ? -16.428 -12.501 24.488 1.00 96.81 195 LYS A N 1
ATOM 1412 C CA . LYS A 1 195 ? -16.104 -13.098 25.781 1.00 96.81 195 LYS A CA 1
ATOM 1413 C C . LYS A 1 195 ? -14.607 -13.062 26.061 1.00 96.81 195 LYS A C 1
ATOM 1415 O O . LYS A 1 195 ? -13.787 -13.156 25.150 1.00 96.81 195 LYS A O 1
ATOM 1420 N N . SER A 1 196 ? -14.257 -12.950 27.335 1.00 96.12 196 SER A N 1
ATOM 1421 C CA . SER A 1 196 ? -12.912 -13.253 27.809 1.00 96.12 196 SER A CA 1
ATOM 1422 C C . SER A 1 196 ? -12.619 -14.747 27.670 1.00 96.12 196 SER A C 1
ATOM 1424 O O . SER A 1 196 ? -13.535 -15.564 27.553 1.00 96.12 196 SER A O 1
ATOM 1426 N N . ALA A 1 197 ? -11.348 -15.132 27.781 1.00 93.94 197 ALA A N 1
ATOM 1427 C CA . ALA A 1 197 ? -10.957 -16.541 27.870 1.00 93.94 197 ALA A CA 1
ATOM 1428 C C . ALA A 1 197 ? -11.593 -17.270 29.080 1.00 93.94 197 ALA A C 1
ATOM 1430 O O . ALA A 1 197 ? -11.666 -18.497 29.102 1.00 93.94 197 ALA A O 1
ATOM 1431 N N . GLY A 1 198 ? -12.076 -16.524 30.083 1.00 92.25 198 GLY A N 1
ATOM 1432 C CA . GLY A 1 198 ? -12.861 -17.039 31.209 1.00 92.25 198 GLY A CA 1
ATOM 1433 C C . GLY A 1 198 ? -14.348 -17.269 30.896 1.00 92.25 198 GLY A C 1
ATOM 1434 O O . GLY A 1 198 ? -15.093 -17.692 31.780 1.00 92.25 198 GLY A O 1
ATOM 1435 N N . GLY A 1 199 ? -14.798 -16.981 29.670 1.00 93.12 199 GLY A N 1
ATOM 1436 C CA . GLY A 1 199 ? -16.186 -17.126 29.220 1.00 93.12 199 GLY A CA 1
ATOM 1437 C C . GLY A 1 199 ? -17.123 -15.996 29.664 1.00 93.12 199 GLY A C 1
ATOM 1438 O O . GLY A 1 199 ? -18.340 -16.101 29.494 1.00 93.12 199 GLY A O 1
ATOM 1439 N N . ARG A 1 200 ? -16.589 -14.915 30.242 1.00 92.94 200 ARG A N 1
ATOM 1440 C CA . ARG A 1 200 ? -17.367 -13.764 30.728 1.00 92.94 200 ARG A CA 1
ATOM 1441 C C . ARG A 1 200 ? -17.502 -12.688 29.653 1.00 92.94 200 ARG A C 1
ATOM 1443 O O . ARG A 1 200 ? -16.584 -12.550 28.853 1.00 92.94 200 ARG A O 1
ATOM 1450 N N . PRO A 1 201 ? -18.609 -11.923 29.597 1.00 92.81 201 PRO A N 1
ATOM 1451 C CA . PRO A 1 201 ? -18.694 -10.746 28.734 1.00 92.81 201 PRO A CA 1
ATOM 1452 C C . PRO A 1 201 ? -17.510 -9.800 28.959 1.00 92.81 201 PRO A C 1
ATOM 1454 O O . PRO A 1 201 ? -17.144 -9.526 30.102 1.00 92.81 201 PRO A O 1
ATOM 1457 N N . VAL A 1 202 ? -16.933 -9.291 27.873 1.00 93.38 202 VAL A N 1
ATOM 1458 C CA . VAL A 1 202 ? -15.978 -8.180 27.950 1.00 93.38 202 VAL A CA 1
ATOM 1459 C C . VAL A 1 202 ? -16.738 -6.893 28.283 1.00 93.38 202 VAL A C 1
ATOM 1461 O O . VAL A 1 202 ? -17.843 -6.698 27.786 1.00 93.38 202 VAL A O 1
ATOM 1464 N N . GLY A 1 203 ? -16.160 -6.026 29.119 1.00 92.00 203 GLY A N 1
ATOM 1465 C CA . GLY A 1 203 ? -16.741 -4.736 29.514 1.00 92.00 203 GLY A CA 1
ATOM 1466 C C . GLY A 1 203 ? -16.104 -3.510 28.847 1.00 92.00 203 GLY A C 1
ATOM 1467 O O . GLY A 1 203 ? -15.069 -3.595 28.181 1.00 92.00 203 GLY A O 1
ATOM 1468 N N . ILE A 1 204 ? -16.725 -2.344 29.052 1.00 92.44 204 ILE A N 1
ATOM 1469 C CA . ILE A 1 204 ? -16.259 -1.055 28.515 1.00 92.44 204 ILE A CA 1
ATOM 1470 C C . ILE A 1 204 ? -15.021 -0.548 29.262 1.00 92.44 204 ILE A C 1
ATOM 1472 O O . ILE A 1 204 ? -14.851 -0.810 30.454 1.00 92.44 204 ILE A O 1
ATOM 1476 N N . SER A 1 205 ? -14.170 0.224 28.582 1.00 92.19 205 SER A N 1
ATOM 1477 C CA . SER A 1 205 ? -13.067 0.920 29.249 1.00 92.19 205 SER A CA 1
ATOM 1478 C C . SER A 1 205 ? -13.556 2.176 29.977 1.00 92.19 205 SER A C 1
ATOM 1480 O O . SER A 1 205 ? -14.577 2.771 29.614 1.00 92.19 205 SER A O 1
ATOM 1482 N N . GLY A 1 206 ? -12.792 2.638 30.972 1.00 87.88 206 GLY A N 1
ATOM 1483 C CA . GLY A 1 206 ? -13.063 3.922 31.625 1.00 87.88 206 GLY A CA 1
ATOM 1484 C C . GLY A 1 206 ? -13.079 5.084 30.625 1.00 87.88 206 GLY A C 1
ATOM 1485 O O . GLY A 1 206 ? -13.943 5.953 30.708 1.00 87.88 206 GLY A O 1
ATOM 1486 N N . SER A 1 207 ? -12.199 5.067 29.620 1.00 88.94 207 SER A N 1
ATOM 1487 C CA . SER A 1 207 ? -12.195 6.079 28.560 1.00 88.94 207 SER A CA 1
ATOM 1488 C C . SER A 1 207 ? -13.429 6.009 27.665 1.00 88.94 207 SER A C 1
ATOM 1490 O O . SER A 1 207 ? -13.998 7.055 27.368 1.00 88.94 207 SER A O 1
ATOM 1492 N N . TYR A 1 208 ? -13.891 4.813 27.286 1.00 92.06 208 TYR A N 1
ATOM 1493 C CA . TYR A 1 208 ? -15.117 4.677 26.492 1.00 92.06 208 TYR A CA 1
ATOM 1494 C C . TYR A 1 208 ? -16.356 5.160 27.262 1.00 92.06 208 TYR A C 1
ATOM 1496 O O . TYR A 1 208 ? -17.229 5.819 26.700 1.00 92.06 208 TYR A O 1
ATOM 1504 N N . SER A 1 209 ? -16.393 4.924 28.581 1.00 89.88 209 SER A N 1
ATOM 1505 C CA . SER A 1 209 ? -17.493 5.388 29.440 1.00 89.88 209 SER A CA 1
ATOM 1506 C C . SER A 1 209 ? -17.671 6.916 29.438 1.00 89.88 209 SER A C 1
ATOM 1508 O O . SER A 1 209 ? -18.780 7.410 29.637 1.00 89.88 209 SER A O 1
ATOM 1510 N N . LEU A 1 210 ? -16.602 7.677 29.162 1.00 88.81 210 LEU A N 1
ATOM 1511 C CA . LEU A 1 210 ? -16.653 9.139 29.061 1.00 88.81 210 LEU A CA 1
ATOM 1512 C C . LEU A 1 210 ? -17.290 9.617 27.750 1.00 88.81 210 LEU A C 1
ATOM 1514 O O . LEU A 1 210 ? -17.815 10.728 27.706 1.00 88.81 210 LEU A O 1
ATOM 1518 N N . THR A 1 211 ? -17.239 8.818 26.682 1.00 88.75 211 THR A N 1
ATOM 1519 C CA . THR A 1 211 ? -17.653 9.251 25.340 1.00 88.75 211 THR A CA 1
ATOM 1520 C C . THR A 1 211 ? -18.966 8.633 24.868 1.00 88.75 211 THR A C 1
ATOM 1522 O O . THR A 1 211 ? -19.632 9.240 24.039 1.00 88.75 211 THR A O 1
ATOM 1525 N N . HIS A 1 212 ? -19.408 7.496 25.408 1.00 89.31 212 HIS A N 1
ATOM 1526 C CA . HIS A 1 212 ? -20.677 6.886 24.977 1.00 89.31 212 HIS A CA 1
ATOM 1527 C C . HIS A 1 212 ? -21.931 7.442 25.691 1.00 89.31 212 HIS A C 1
ATOM 1529 O O . HIS A 1 212 ? -23.055 7.275 25.226 1.00 89.31 212 HIS A O 1
ATOM 1535 N N . GLY A 1 213 ? -21.768 8.138 26.825 1.00 84.88 213 GLY A N 1
ATOM 1536 C CA . GLY A 1 213 ? -22.888 8.625 27.638 1.00 84.88 213 GLY A CA 1
ATOM 1537 C C . GLY A 1 213 ? -23.613 9.843 27.045 1.00 84.88 213 GLY A C 1
ATOM 1538 O O . GLY A 1 213 ? -23.002 10.709 26.423 1.00 84.88 213 GLY A O 1
ATOM 1539 N N . LEU A 1 214 ? -24.923 9.972 27.304 1.00 87.69 214 LEU A N 1
ATOM 1540 C CA . LEU A 1 214 ? -25.750 11.087 26.799 1.00 87.69 214 LEU A CA 1
ATOM 1541 C C . LEU A 1 214 ? -25.502 12.433 27.500 1.00 87.69 214 LEU A C 1
ATOM 1543 O O . LEU A 1 214 ? -25.812 13.486 26.939 1.00 87.69 214 LEU A O 1
ATOM 1547 N N . ASN A 1 215 ? -24.957 12.412 28.717 1.00 90.69 215 ASN A N 1
ATOM 1548 C CA . ASN A 1 215 ? -24.738 13.619 29.508 1.00 90.69 215 ASN A CA 1
ATOM 1549 C C . ASN A 1 215 ? -23.503 14.386 29.004 1.00 90.69 215 ASN A C 1
ATOM 1551 O O . ASN A 1 215 ? -22.454 13.763 28.845 1.00 90.69 215 ASN A O 1
ATOM 1555 N N . PRO A 1 216 ? -23.584 15.717 28.810 1.00 93.38 216 PRO A N 1
ATOM 1556 C CA . PRO A 1 216 ? -22.421 16.528 28.458 1.00 93.38 216 PRO A CA 1
ATOM 1557 C C . PRO A 1 216 ? -21.284 16.383 29.474 1.00 93.38 216 PRO A C 1
ATOM 1559 O O . PRO A 1 216 ? -21.535 16.334 30.683 1.00 93.38 216 PRO A O 1
ATOM 1562 N N . LEU A 1 217 ? -20.035 16.395 29.006 1.00 92.31 217 LEU A N 1
ATOM 1563 C CA . LEU A 1 217 ? -18.860 16.358 29.882 1.00 92.31 217 LEU A CA 1
ATOM 1564 C C . LEU A 1 217 ? -18.626 17.676 30.613 1.00 92.31 217 LEU A C 1
ATOM 1566 O O . LEU A 1 217 ? -18.014 17.666 31.676 1.00 92.31 217 LEU A O 1
ATOM 1570 N N . HIS A 1 218 ? -19.125 18.795 30.090 1.00 94.25 218 HIS A N 1
ATOM 1571 C CA . HIS A 1 218 ? -19.017 20.101 30.731 1.00 94.25 218 HIS A CA 1
ATOM 1572 C C . HIS A 1 218 ? -20.294 20.933 30.576 1.00 94.25 218 HIS A C 1
ATOM 1574 O O . HIS A 1 218 ? -21.058 20.773 29.625 1.00 94.25 218 HIS A O 1
ATOM 1580 N N . THR A 1 219 ? -20.495 21.879 31.492 1.00 95.25 219 THR A N 1
ATOM 1581 C CA . THR A 1 219 ? -21.554 22.895 31.430 1.00 95.25 219 THR A CA 1
ATOM 1582 C C . THR A 1 219 ? -20.924 24.268 31.625 1.00 95.25 219 THR A C 1
ATOM 1584 O O . THR A 1 219 ? -20.275 24.515 32.637 1.00 95.25 219 THR A O 1
ATOM 1587 N N . GLY A 1 220 ? -21.063 25.174 30.650 1.00 92.25 220 GLY A N 1
ATOM 1588 C CA . GLY A 1 220 ? -20.462 26.516 30.743 1.00 92.25 220 GLY A CA 1
ATOM 1589 C C . GLY A 1 220 ? -18.929 26.515 30.861 1.00 92.25 220 GLY A C 1
ATOM 1590 O O . GLY A 1 220 ? -18.363 27.421 31.461 1.00 92.25 220 GLY A O 1
ATOM 1591 N N . GLY A 1 221 ? -18.274 25.480 30.326 1.00 91.25 221 GLY A N 1
ATOM 1592 C CA . GLY A 1 221 ? -16.820 25.275 30.389 1.00 91.25 221 GLY A CA 1
ATOM 1593 C C . GLY A 1 221 ? -16.323 24.537 31.636 1.00 91.25 221 GLY A C 1
ATOM 1594 O O . GLY A 1 221 ? -15.147 24.208 31.696 1.00 91.25 221 GLY A O 1
ATOM 1595 N N . ILE A 1 222 ? -17.201 24.234 32.596 1.00 94.12 222 ILE A N 1
ATOM 1596 C CA . ILE A 1 222 ? -16.849 23.531 33.836 1.00 94.12 222 ILE A CA 1
ATOM 1597 C C . ILE A 1 222 ? -17.169 22.044 33.692 1.00 94.12 222 ILE A C 1
ATOM 1599 O O . ILE A 1 222 ? -18.275 21.700 33.274 1.00 94.12 222 ILE A O 1
ATOM 1603 N N . SER A 1 223 ? -16.227 21.172 34.047 1.00 93.94 223 SER A N 1
ATOM 1604 C CA . SER A 1 223 ? -16.393 19.719 33.992 1.00 93.94 223 SER A CA 1
ATOM 1605 C C . SER A 1 223 ? -17.548 19.242 34.881 1.00 93.94 223 SER A C 1
ATOM 1607 O O . SER A 1 223 ? -17.670 19.613 36.049 1.00 93.94 223 SER A O 1
ATOM 1609 N N . ASN A 1 224 ? -18.389 18.365 34.335 1.00 92.12 224 ASN A N 1
ATOM 1610 C CA . ASN A 1 224 ? -19.493 17.713 35.037 1.00 92.12 224 ASN A CA 1
ATOM 1611 C C . ASN A 1 224 ? -19.042 16.440 35.784 1.00 92.12 224 ASN A C 1
ATOM 1613 O O . ASN A 1 224 ? -19.848 15.818 36.479 1.00 92.12 224 ASN A O 1
ATOM 1617 N N . THR A 1 225 ? -17.769 16.045 35.664 1.00 85.88 225 THR A N 1
ATOM 1618 C CA . THR A 1 225 ? -17.199 14.851 36.303 1.00 85.88 225 THR A CA 1
ATOM 1619 C C . THR A 1 225 ? -15.876 15.167 37.009 1.00 85.88 225 THR A C 1
ATOM 1621 O O . THR A 1 225 ? -15.036 15.868 36.449 1.00 85.88 225 THR A O 1
ATOM 1624 N N . PRO A 1 226 ? -15.623 14.620 38.213 1.00 85.19 226 PRO A N 1
ATOM 1625 C CA . PRO A 1 226 ? -14.339 14.799 38.895 1.00 85.19 226 PRO A CA 1
ATOM 1626 C C . PRO A 1 226 ? -13.172 14.082 38.195 1.00 85.19 226 PRO A C 1
ATOM 1628 O O . PRO A 1 226 ? -12.023 14.292 38.568 1.00 85.19 226 PRO A O 1
ATOM 1631 N N . LEU A 1 227 ? -13.452 13.224 37.206 1.00 84.12 227 LEU A N 1
ATOM 1632 C CA . LEU A 1 227 ? -12.435 12.477 36.460 1.00 84.12 227 LEU A CA 1
ATOM 1633 C C . LEU A 1 227 ? -11.690 13.336 35.432 1.00 84.12 227 LEU A C 1
ATOM 1635 O O . LEU A 1 227 ? -10.596 12.966 35.015 1.00 84.12 227 LEU A O 1
ATOM 1639 N N . LEU A 1 228 ? -12.284 14.456 35.013 1.00 87.38 228 LEU A N 1
ATOM 1640 C CA . LEU A 1 228 ? -11.750 15.329 33.975 1.00 87.38 228 LEU A CA 1
ATOM 1641 C C . LEU A 1 228 ? -11.604 16.752 34.496 1.00 87.38 228 LEU A C 1
ATOM 1643 O O . LEU A 1 228 ? -12.464 17.268 35.209 1.00 87.38 228 LEU A O 1
ATOM 1647 N N . THR A 1 229 ? -10.532 17.403 34.069 1.00 92.19 229 THR A N 1
ATOM 1648 C CA . THR A 1 229 ? -10.375 18.853 34.207 1.00 92.19 229 THR A CA 1
ATOM 1649 C C . THR A 1 229 ? -11.314 19.577 33.240 1.00 92.19 229 THR A C 1
ATOM 1651 O O . THR A 1 229 ? -11.731 19.011 32.231 1.00 92.19 229 THR A O 1
ATOM 1654 N N . ASP A 1 230 ? -11.606 20.850 33.505 1.00 92.75 230 ASP A N 1
ATOM 1655 C CA . ASP A 1 230 ? -12.440 21.697 32.639 1.00 92.75 230 ASP A CA 1
ATOM 1656 C C . ASP A 1 230 ? -11.963 21.709 31.178 1.00 92.75 230 ASP A C 1
ATOM 1658 O O . ASP A 1 230 ? -12.771 21.646 30.252 1.00 92.75 230 ASP A O 1
ATOM 1662 N N . ALA A 1 231 ? -10.644 21.747 30.969 1.00 90.00 231 ALA A N 1
ATOM 1663 C CA . ALA A 1 231 ? -10.042 21.705 29.641 1.00 90.00 231 ALA A CA 1
ATOM 1664 C C . ALA A 1 231 ? -10.242 20.342 28.963 1.00 90.00 231 ALA A C 1
ATOM 1666 O O . ALA A 1 231 ? -10.670 20.287 27.813 1.00 90.00 231 ALA A O 1
ATOM 1667 N N . GLN A 1 232 ? -9.995 19.241 29.680 1.00 88.06 232 GLN A N 1
ATOM 1668 C CA . GLN A 1 232 ? -10.178 17.890 29.136 1.00 88.06 232 GLN A CA 1
ATOM 1669 C C . GLN A 1 232 ? -11.645 17.600 28.810 1.00 88.06 232 GLN A C 1
ATOM 1671 O O . GLN A 1 232 ? -11.942 17.002 27.781 1.00 88.06 232 GLN A O 1
ATOM 1676 N N . ALA A 1 233 ? -12.569 18.045 29.663 1.00 90.81 233 ALA A N 1
ATOM 1677 C CA . ALA A 1 233 ? -13.998 17.887 29.433 1.00 90.81 233 ALA A CA 1
ATOM 1678 C C . ALA A 1 233 ? -14.452 18.622 28.163 1.00 90.81 233 ALA A C 1
ATOM 1680 O O . ALA A 1 233 ? -15.197 18.058 27.368 1.00 90.81 233 ALA A O 1
ATOM 1681 N N . GLN A 1 234 ? -13.960 19.845 27.935 1.00 90.31 234 GLN A N 1
ATOM 1682 C CA . GLN A 1 234 ? -14.217 20.596 26.701 1.00 90.31 234 GLN A CA 1
ATOM 1683 C C . GLN A 1 234 ? -13.606 19.929 25.464 1.00 90.31 234 GLN A C 1
ATOM 1685 O O . GLN A 1 234 ? -14.244 19.890 24.418 1.00 90.31 234 GLN A O 1
ATOM 1690 N N . GLN A 1 235 ? -12.395 19.381 25.577 1.00 85.31 235 GLN A N 1
ATOM 1691 C CA . GLN A 1 235 ? -11.716 18.706 24.466 1.00 85.31 235 GLN A CA 1
ATOM 1692 C C . GLN A 1 235 ? -12.383 17.383 24.067 1.00 85.31 235 GLN A C 1
ATOM 1694 O O . GLN A 1 235 ? -12.433 17.058 22.885 1.00 85.31 235 GLN A O 1
ATOM 1699 N N . LEU A 1 236 ? -12.900 16.618 25.033 1.00 88.12 236 LEU A N 1
ATOM 1700 C CA . LEU A 1 236 ? -13.535 15.321 24.778 1.00 88.12 236 LEU A CA 1
ATOM 1701 C C . LEU A 1 236 ? -15.018 15.426 24.399 1.00 88.12 236 LEU A C 1
ATOM 1703 O O . LEU A 1 236 ? -15.570 14.476 23.847 1.00 88.12 236 LEU A O 1
ATOM 1707 N N . GLU A 1 237 ? -15.679 16.553 24.671 1.00 91.56 237 GLU A N 1
ATOM 1708 C CA . GLU A 1 237 ? -17.111 16.718 24.397 1.00 91.56 237 GLU A CA 1
ATOM 1709 C C . GLU A 1 237 ? -17.484 16.536 22.912 1.00 91.56 237 GLU A C 1
ATOM 1711 O O . GLU A 1 237 ? -18.462 15.829 22.655 1.00 91.56 237 GLU A O 1
ATOM 1716 N N . PRO A 1 238 ? -16.732 17.061 21.921 1.00 90.00 238 PRO A N 1
ATOM 1717 C CA . PRO A 1 238 ? -17.001 16.772 20.511 1.00 90.00 238 PRO A CA 1
ATOM 1718 C C . PRO A 1 238 ? -16.939 15.276 20.184 1.00 90.00 238 PRO A C 1
ATOM 1720 O O . PRO A 1 238 ? -17.788 14.769 19.451 1.00 90.00 238 PRO A O 1
ATOM 1723 N N . LEU A 1 239 ? -15.979 14.549 20.769 1.00 89.69 239 LEU A N 1
ATOM 1724 C CA . LEU A 1 239 ? -15.866 13.102 20.589 1.00 89.69 239 LEU A CA 1
ATOM 1725 C C . LEU A 1 239 ? -17.062 12.377 21.213 1.00 89.69 239 LEU A C 1
ATOM 1727 O O . LEU A 1 239 ? -17.639 11.506 20.570 1.00 89.69 239 LEU A O 1
ATOM 1731 N N . ARG A 1 240 ? -17.489 12.771 22.421 1.00 93.19 240 ARG A N 1
ATOM 1732 C CA . ARG A 1 240 ? -18.694 12.214 23.054 1.00 93.19 240 ARG A CA 1
ATOM 1733 C C . ARG A 1 240 ? -19.933 12.424 22.181 1.00 93.19 240 ARG A C 1
ATOM 1735 O O . ARG A 1 240 ? -20.702 11.494 21.955 1.00 93.19 240 ARG A O 1
ATOM 1742 N N . GLN A 1 241 ? -20.122 13.635 21.660 1.00 93.62 241 GLN A N 1
ATOM 1743 C CA . GLN A 1 241 ? -21.241 13.942 20.767 1.00 93.62 241 GLN A CA 1
ATOM 1744 C C . GLN A 1 241 ? -21.211 13.073 19.504 1.00 93.62 241 GLN A C 1
ATOM 1746 O O . GLN A 1 241 ? -22.242 12.515 19.130 1.00 93.62 241 GLN A O 1
ATOM 1751 N N . ALA A 1 242 ? -20.039 12.904 18.886 1.00 93.56 242 ALA A N 1
ATOM 1752 C CA . ALA A 1 242 ? -19.876 12.053 17.712 1.00 93.56 242 ALA A CA 1
ATOM 1753 C C . ALA A 1 242 ? -20.185 10.574 18.010 1.00 93.56 242 ALA A C 1
ATOM 1755 O O . ALA A 1 242 ? -20.900 9.943 17.232 1.00 93.56 242 ALA A O 1
ATOM 1756 N N . THR A 1 243 ? -19.709 10.036 19.139 1.00 94.75 243 THR A N 1
ATOM 1757 C CA . THR A 1 243 ? -20.002 8.657 19.566 1.00 94.75 243 THR A CA 1
ATOM 1758 C C . THR A 1 243 ? -21.497 8.450 19.797 1.00 94.75 243 THR A C 1
ATOM 1760 O O . THR A 1 243 ? -22.067 7.503 19.263 1.00 94.75 243 THR A O 1
ATOM 1763 N N . VAL A 1 244 ? -22.170 9.360 20.509 1.00 95.31 244 VAL A N 1
ATOM 1764 C CA . VAL A 1 244 ? -23.619 9.260 20.760 1.00 95.31 244 VAL A CA 1
ATOM 1765 C C . VAL A 1 244 ? -24.427 9.273 19.459 1.00 95.31 244 VAL A C 1
ATOM 1767 O O . VAL A 1 244 ? -25.381 8.509 19.312 1.00 95.31 244 VAL A O 1
ATOM 1770 N N . VAL A 1 245 ? -24.055 10.120 18.495 1.00 96.38 245 VAL A N 1
ATOM 1771 C CA . VAL A 1 245 ? -24.720 10.161 17.181 1.00 96.38 245 VAL A CA 1
ATOM 1772 C C . VAL A 1 245 ? -24.473 8.867 16.397 1.00 96.38 245 VAL A C 1
ATOM 1774 O O . VAL A 1 245 ? -25.410 8.343 15.790 1.00 96.38 245 VAL A O 1
ATOM 1777 N N . ALA A 1 246 ? -23.258 8.318 16.455 1.00 97.19 246 ALA A N 1
ATOM 1778 C CA . ALA A 1 246 ? -22.913 7.055 15.809 1.00 97.19 246 ALA A CA 1
ATOM 1779 C C . ALA A 1 246 ? -23.723 5.878 16.376 1.00 97.19 246 ALA A C 1
ATOM 1781 O O . ALA A 1 246 ? -24.352 5.139 15.621 1.00 97.19 246 ALA A O 1
ATOM 1782 N N . GLU A 1 247 ? -23.765 5.733 17.702 1.00 97.00 247 GLU A N 1
ATOM 1783 C CA . GLU A 1 247 ? -24.513 4.662 18.369 1.00 97.00 247 GLU A CA 1
ATOM 1784 C C . GLU A 1 247 ? -26.027 4.800 18.169 1.00 97.00 247 GLU A C 1
ATOM 1786 O O . GLU A 1 247 ? -26.713 3.805 17.954 1.00 97.00 247 GLU A O 1
ATOM 1791 N N . SER A 1 248 ? -26.552 6.029 18.156 1.00 96.56 248 SER A N 1
ATOM 1792 C CA . SER A 1 248 ? -27.955 6.296 17.814 1.00 96.56 248 SER A CA 1
ATOM 1793 C C . SER A 1 248 ? -28.280 5.885 16.371 1.00 96.56 248 SER A C 1
ATOM 1795 O O . SER A 1 248 ? -29.298 5.239 16.118 1.00 96.56 248 SER A O 1
ATOM 1797 N N . SER A 1 249 ? -27.389 6.199 15.424 1.00 97.88 249 SER A N 1
ATOM 1798 C CA . SER A 1 249 ? -27.537 5.807 14.014 1.00 97.88 249 SER A CA 1
ATOM 1799 C C . SER A 1 249 ? -27.502 4.288 13.842 1.00 97.88 249 SER A C 1
ATOM 1801 O O . SER A 1 249 ? -28.263 3.740 13.046 1.00 97.88 249 SER A O 1
ATOM 1803 N N . LEU A 1 250 ? -26.654 3.606 14.613 1.00 97.94 250 LEU A N 1
ATOM 1804 C CA . LEU A 1 250 ? -26.585 2.151 14.641 1.00 97.94 250 LEU A CA 1
ATOM 1805 C C . LEU A 1 250 ? -27.860 1.531 15.229 1.00 97.94 250 LEU A C 1
ATOM 1807 O O . LEU A 1 250 ? -28.449 0.645 14.612 1.00 97.94 250 LEU A O 1
ATOM 1811 N N . ASN A 1 251 ? -28.331 2.038 16.371 1.00 97.56 251 ASN A N 1
ATOM 1812 C CA . ASN A 1 251 ? -29.567 1.575 16.997 1.00 97.56 251 ASN A CA 1
ATOM 1813 C C . ASN A 1 251 ? -30.769 1.714 16.054 1.00 97.56 251 ASN A C 1
ATOM 1815 O O . ASN A 1 251 ? -31.572 0.792 15.930 1.00 97.56 251 ASN A O 1
ATOM 1819 N N . ALA A 1 252 ? -30.863 2.834 15.336 1.00 98.06 252 ALA A N 1
ATOM 1820 C CA . ALA A 1 252 ? -31.909 3.051 14.344 1.00 98.06 252 ALA A CA 1
ATOM 1821 C C . ALA A 1 252 ? -31.830 2.077 13.152 1.00 98.06 252 ALA A C 1
ATOM 1823 O O . ALA A 1 252 ? -32.853 1.806 12.523 1.00 98.06 252 ALA A O 1
ATOM 1824 N N . PHE A 1 253 ? -30.636 1.567 12.831 1.00 98.44 253 PHE A N 1
ATOM 1825 C CA . PHE A 1 253 ? -30.407 0.661 11.708 1.00 98.44 253 PHE A CA 1
ATOM 1826 C C . PHE A 1 253 ? -30.727 -0.803 12.044 1.00 98.44 253 PHE A C 1
ATOM 1828 O O . PHE A 1 253 ? -31.471 -1.442 11.300 1.00 98.44 253 PHE A O 1
ATOM 1835 N N . ASP A 1 254 ? -30.183 -1.344 13.140 1.00 97.00 254 ASP A N 1
ATOM 1836 C CA . ASP A 1 254 ? -30.304 -2.774 13.480 1.00 97.00 254 ASP A CA 1
ATOM 1837 C C . ASP A 1 254 ? -30.777 -3.071 14.913 1.00 97.00 254 ASP A C 1
ATOM 1839 O O . ASP A 1 254 ? -30.883 -4.237 15.296 1.00 97.00 254 ASP A O 1
ATOM 1843 N N . GLY A 1 255 ? -31.102 -2.044 15.700 1.00 96.25 255 GLY A N 1
ATOM 1844 C CA . GLY A 1 255 ? -31.583 -2.194 17.073 1.00 96.25 255 GLY A CA 1
ATOM 1845 C C . GLY A 1 255 ? -30.491 -2.432 18.115 1.00 96.25 255 GLY A C 1
ATOM 1846 O O . GLY A 1 255 ? -30.827 -2.642 19.276 1.00 96.25 255 GLY A O 1
ATOM 1847 N N . THR A 1 256 ? -29.203 -2.382 17.755 1.00 94.25 256 THR A N 1
ATOM 1848 C CA . THR A 1 256 ? -28.109 -2.491 18.735 1.00 94.25 256 THR A CA 1
ATOM 1849 C C . THR A 1 256 ? -28.193 -1.359 19.749 1.00 94.25 256 THR A C 1
ATOM 1851 O O . THR A 1 256 ? -28.117 -0.186 19.384 1.00 94.25 256 THR A O 1
ATOM 1854 N N . GLU A 1 257 ? -28.373 -1.684 21.024 1.00 92.19 257 GLU A N 1
ATOM 1855 C CA . GLU A 1 257 ? -28.447 -0.683 22.084 1.00 92.19 257 GLU A CA 1
ATOM 1856 C C . GLU A 1 257 ? -27.044 -0.231 22.507 1.00 92.19 257 GLU A C 1
ATOM 1858 O O . GLU A 1 257 ? -26.106 -1.024 22.547 1.00 92.19 257 GLU A O 1
ATOM 1863 N N . SER A 1 258 ? -26.901 1.043 22.884 1.00 91.00 258 SER A N 1
ATOM 1864 C CA . SER A 1 258 ? -25.636 1.603 23.399 1.00 91.00 258 SER A CA 1
ATOM 1865 C C . SER A 1 258 ? -25.084 0.811 24.598 1.00 91.00 258 SER A C 1
ATOM 1867 O O . SER A 1 258 ? -23.874 0.649 24.737 1.00 91.00 258 SER A O 1
ATOM 1869 N N . ALA A 1 259 ? -25.966 0.239 25.427 1.00 90.31 259 ALA A N 1
ATOM 1870 C CA . ALA A 1 259 ? -25.592 -0.592 26.573 1.00 90.31 259 ALA A CA 1
ATOM 1871 C C . ALA A 1 259 ? -24.902 -1.916 26.185 1.00 90.31 259 ALA A C 1
ATOM 1873 O O . ALA A 1 259 ? -24.182 -2.490 27.003 1.00 90.31 259 ALA A O 1
ATOM 1874 N N . ASP A 1 260 ? -25.094 -2.391 24.952 1.00 93.19 260 ASP A N 1
ATOM 1875 C CA . ASP A 1 260 ? -24.449 -3.603 24.447 1.00 93.19 260 ASP A CA 1
ATOM 1876 C C . ASP A 1 260 ? -23.078 -3.333 23.820 1.00 93.19 260 ASP A C 1
ATOM 1878 O O . ASP A 1 260 ? -22.333 -4.278 23.546 1.00 93.19 260 ASP A O 1
ATOM 1882 N N . ILE A 1 261 ? -22.731 -2.066 23.579 1.00 96.38 261 ILE A N 1
ATOM 1883 C CA . ILE A 1 261 ? -21.507 -1.670 22.885 1.00 96.38 261 ILE A CA 1
ATOM 1884 C C . ILE A 1 261 ? -20.359 -1.543 23.884 1.00 96.38 261 ILE A C 1
ATOM 1886 O O . ILE A 1 261 ? -20.416 -0.799 24.860 1.00 96.38 261 ILE A O 1
ATOM 1890 N N . ILE A 1 262 ? -19.276 -2.261 23.596 1.00 95.69 262 ILE A N 1
ATOM 1891 C CA . ILE A 1 262 ? -18.046 -2.252 24.388 1.00 95.69 262 ILE A CA 1
ATOM 1892 C C . ILE A 1 262 ? -17.077 -1.188 23.920 1.00 95.69 262 ILE A C 1
ATOM 1894 O O . ILE A 1 262 ? -16.431 -0.512 24.722 1.00 95.69 262 ILE A O 1
ATOM 1898 N N . ILE A 1 263 ? -16.964 -1.079 22.604 1.00 97.25 263 ILE A N 1
ATOM 1899 C CA . ILE A 1 263 ? -16.218 -0.037 21.931 1.00 97.25 263 ILE A CA 1
ATOM 1900 C C . ILE A 1 263 ? -16.726 0.075 20.497 1.00 97.25 263 ILE A C 1
ATOM 1902 O O . ILE A 1 263 ? -16.980 -0.932 19.830 1.00 97.25 263 ILE A O 1
ATOM 1906 N N . SER A 1 264 ? -16.848 1.306 20.015 1.00 97.50 264 SER A N 1
ATOM 1907 C CA . SER A 1 264 ? -17.074 1.604 18.609 1.00 97.50 264 SER A CA 1
ATOM 1908 C C . SER A 1 264 ? -16.136 2.708 18.136 1.00 97.50 264 SER A C 1
ATOM 1910 O O . SER A 1 264 ? -15.735 3.586 18.903 1.00 97.50 264 SER A O 1
ATOM 1912 N N . TRP A 1 265 ? -15.736 2.629 16.873 1.00 97.69 265 TRP A N 1
ATOM 1913 C CA . TRP A 1 265 ? -14.923 3.646 16.218 1.00 97.69 265 TRP A CA 1
ATOM 1914 C C . TRP A 1 265 ? -15.164 3.610 14.714 1.00 97.69 265 TRP A C 1
ATOM 1916 O O . TRP A 1 265 ? -15.687 2.630 14.180 1.00 97.69 265 TRP A O 1
ATOM 1926 N N . ASN A 1 266 ? -14.784 4.682 14.023 1.00 97.69 266 ASN A N 1
ATOM 1927 C CA . ASN A 1 266 ? -14.873 4.748 12.571 1.00 97.69 266 ASN A CA 1
ATOM 1928 C C . ASN A 1 266 ? -13.508 5.019 11.934 1.00 97.69 266 ASN A C 1
ATOM 1930 O O . ASN A 1 266 ? -12.613 5.585 12.565 1.00 97.69 266 ASN A O 1
ATOM 1934 N N . PHE A 1 267 ? -13.355 4.586 10.688 1.00 98.31 267 PHE A N 1
ATOM 1935 C CA . PHE A 1 267 ? -12.166 4.801 9.873 1.00 98.31 267 PHE A CA 1
ATOM 1936 C C . PHE A 1 267 ? -12.552 4.974 8.402 1.00 98.31 267 PHE A C 1
ATOM 1938 O O . PHE A 1 267 ? -13.557 4.425 7.955 1.00 98.31 267 PHE A O 1
ATOM 1945 N N . THR A 1 268 ? -11.743 5.708 7.643 1.00 97.69 268 THR A N 1
ATOM 1946 C CA . THR A 1 268 ? -11.941 5.920 6.204 1.00 97.69 268 THR A CA 1
ATOM 1947 C C . THR A 1 268 ? -10.810 5.279 5.413 1.00 97.69 268 THR A C 1
ATOM 1949 O O . THR A 1 268 ? -9.633 5.488 5.711 1.00 97.69 268 THR A O 1
ATOM 1952 N N . THR A 1 269 ? -11.148 4.482 4.404 1.00 98.06 269 THR A N 1
ATOM 1953 C CA . THR A 1 269 ? -10.155 3.868 3.516 1.00 98.06 269 THR A CA 1
ATOM 1954 C C . THR A 1 269 ? -9.547 4.892 2.557 1.00 98.06 269 THR A C 1
ATOM 1956 O O . THR A 1 269 ? -10.218 5.825 2.113 1.00 98.06 269 THR A O 1
ATOM 1959 N N . GLN A 1 270 ? -8.271 4.711 2.221 1.00 95.81 270 GLN A N 1
ATOM 1960 C CA . GLN A 1 270 ? -7.537 5.585 1.305 1.00 95.81 270 GLN A CA 1
ATOM 1961 C C . GLN A 1 270 ? -8.116 5.574 -0.108 1.00 95.81 270 GLN A C 1
ATOM 1963 O O . GLN A 1 270 ? -8.824 4.646 -0.527 1.00 95.81 270 GLN A O 1
ATOM 1968 N N . SER A 1 271 ? -7.751 6.607 -0.859 1.00 95.50 271 SER A N 1
ATOM 1969 C CA . SER A 1 271 ? -7.863 6.600 -2.311 1.00 95.50 271 SER A CA 1
ATOM 1970 C C . SER A 1 271 ? -6.925 5.554 -2.921 1.00 95.50 271 SER A C 1
ATOM 1972 O O . SER A 1 271 ? -5.937 5.141 -2.309 1.00 95.50 271 SER A O 1
ATOM 1974 N N . THR A 1 272 ? -7.252 5.051 -4.114 1.00 93.31 272 THR A N 1
ATOM 1975 C CA . THR A 1 272 ? -6.472 3.950 -4.724 1.00 93.31 272 THR A CA 1
ATOM 1976 C C . THR A 1 272 ? -6.039 4.229 -6.151 1.00 93.31 272 THR A C 1
ATOM 1978 O O . THR A 1 272 ? -4.963 3.776 -6.539 1.00 93.31 272 THR A O 1
ATOM 1981 N N . THR A 1 273 ? -6.817 4.992 -6.925 1.00 94.31 273 THR A N 1
ATOM 1982 C CA . THR A 1 273 ? -6.527 5.220 -8.347 1.00 94.31 273 THR A CA 1
ATOM 1983 C C . THR A 1 273 ? -6.320 6.687 -8.691 1.00 94.31 273 THR A C 1
ATOM 1985 O O . THR A 1 273 ? -5.591 6.972 -9.634 1.00 94.31 273 THR A O 1
ATOM 1988 N N . GLU A 1 274 ? -6.849 7.618 -7.899 1.00 94.94 274 GLU A N 1
ATOM 1989 C CA . GLU A 1 274 ? -6.915 9.054 -8.191 1.00 94.94 274 GLU A CA 1
ATOM 1990 C C . GLU A 1 274 ? -5.566 9.658 -8.606 1.00 94.94 274 GLU A C 1
ATOM 1992 O O . GLU A 1 274 ? -5.476 10.359 -9.615 1.00 94.94 274 GLU A O 1
ATOM 1997 N N . VAL A 1 275 ? -4.499 9.344 -7.864 1.00 94.75 275 VAL A N 1
ATOM 1998 C CA . VAL A 1 275 ? -3.142 9.825 -8.167 1.00 94.75 275 VAL A CA 1
ATOM 1999 C C . VAL A 1 275 ? -2.637 9.256 -9.497 1.00 94.75 275 VAL A C 1
ATOM 2001 O O . VAL A 1 275 ? -2.119 9.992 -10.333 1.00 94.75 275 VAL A O 1
ATOM 2004 N N . LEU A 1 276 ? -2.792 7.949 -9.727 1.00 96.31 276 LEU A N 1
ATOM 2005 C CA . LEU A 1 276 ? -2.292 7.304 -10.944 1.00 96.31 276 LEU A CA 1
ATOM 2006 C C . LEU A 1 276 ? -3.143 7.636 -12.176 1.00 96.31 276 LEU A C 1
ATOM 2008 O O . LEU A 1 276 ? -2.597 7.725 -13.271 1.00 96.31 276 LEU A O 1
ATOM 2012 N N . GLU A 1 277 ? -4.444 7.876 -12.024 1.00 96.38 277 GLU A N 1
ATOM 2013 C CA . GLU A 1 277 ? -5.322 8.365 -13.093 1.00 96.38 277 GLU A CA 1
ATOM 2014 C C . GLU A 1 277 ? -4.955 9.794 -13.511 1.00 96.38 277 GLU A C 1
ATOM 2016 O O . GLU A 1 277 ? -4.864 10.089 -14.711 1.00 96.38 277 GLU A O 1
ATOM 2021 N N . ALA A 1 278 ? -4.675 10.668 -12.537 1.00 95.25 278 ALA A N 1
ATOM 2022 C CA . ALA A 1 278 ? -4.172 12.012 -12.803 1.00 95.25 278 ALA A CA 1
ATOM 2023 C C . ALA A 1 278 ? -2.814 11.964 -13.520 1.00 95.25 278 ALA A C 1
ATOM 2025 O O . ALA A 1 278 ? -2.640 12.610 -14.555 1.00 95.25 278 ALA A O 1
ATOM 2026 N N . VAL A 1 279 ? -1.881 11.133 -13.041 1.00 95.06 279 VAL A N 1
ATOM 2027 C CA . VAL A 1 279 ? -0.575 10.939 -13.691 1.00 95.06 279 VAL A CA 1
ATOM 2028 C C . VAL A 1 279 ? -0.714 10.363 -15.089 1.00 95.06 279 VAL A C 1
ATOM 2030 O O . VAL A 1 279 ? -0.072 10.864 -16.005 1.00 95.06 279 VAL A O 1
ATOM 2033 N N . ARG A 1 280 ? -1.577 9.363 -15.299 1.00 95.25 280 ARG A N 1
ATOM 2034 C CA . ARG A 1 280 ? -1.828 8.810 -16.634 1.00 95.25 280 ARG A CA 1
ATOM 2035 C C . ARG A 1 280 ? -2.285 9.904 -17.589 1.00 95.25 280 ARG A C 1
ATOM 2037 O O . ARG A 1 280 ? -1.751 10.000 -18.685 1.00 95.25 280 ARG A O 1
ATOM 2044 N N . THR A 1 281 ? -3.230 10.738 -17.158 1.00 93.94 281 THR A N 1
ATOM 2045 C CA . THR A 1 281 ? -3.759 11.852 -17.958 1.00 93.94 281 THR A CA 1
ATOM 2046 C C . THR A 1 281 ? -2.662 12.843 -18.347 1.00 93.94 281 THR A C 1
ATOM 2048 O O . THR A 1 281 ? -2.587 13.247 -19.505 1.00 93.94 281 THR A O 1
ATOM 2051 N N . VAL A 1 282 ? -1.788 13.210 -17.406 1.00 90.75 282 VAL A N 1
ATOM 2052 C CA . VAL A 1 282 ? -0.664 14.122 -17.669 1.00 90.75 282 VAL A CA 1
ATOM 2053 C C . VAL A 1 282 ? 0.386 13.475 -18.576 1.00 90.75 282 VAL A C 1
ATOM 2055 O O . VAL A 1 282 ? 0.850 14.114 -19.519 1.00 90.75 282 VAL A O 1
ATOM 2058 N N . ASN A 1 283 ? 0.732 12.209 -18.336 1.00 91.56 283 ASN A N 1
ATOM 2059 C CA . ASN A 1 283 ? 1.783 11.507 -19.069 1.00 91.56 283 ASN A CA 1
ATOM 2060 C C . ASN A 1 283 ? 1.422 11.266 -20.533 1.00 91.56 283 ASN A C 1
ATOM 2062 O O . ASN A 1 283 ? 2.273 11.489 -21.384 1.00 91.56 283 ASN A O 1
ATOM 2066 N N . ILE A 1 284 ? 0.191 10.845 -20.842 1.00 87.38 284 ILE A N 1
ATOM 2067 C CA . ILE A 1 284 ? -0.236 10.607 -22.237 1.00 87.38 284 ILE A CA 1
ATOM 2068 C C . ILE A 1 284 ? -0.455 11.911 -23.017 1.00 87.38 284 ILE A C 1
ATOM 2070 O O . ILE A 1 284 ? -0.426 11.926 -24.241 1.00 87.38 284 ILE A O 1
ATOM 2074 N N . ALA A 1 285 ? -0.692 13.026 -22.319 1.00 85.31 285 ALA A N 1
ATOM 2075 C CA . ALA A 1 285 ? -0.784 14.336 -22.955 1.00 85.31 285 ALA A CA 1
ATOM 2076 C C . ALA A 1 285 ? 0.599 14.902 -23.330 1.00 85.31 285 ALA A C 1
ATOM 2078 O O . ALA A 1 285 ? 0.681 15.829 -24.139 1.00 85.31 285 ALA A O 1
ATOM 2079 N N . ALA A 1 286 ? 1.679 14.379 -22.741 1.00 77.31 286 ALA A N 1
ATOM 2080 C CA . ALA A 1 286 ? 3.038 14.751 -23.102 1.00 77.31 286 ALA A CA 1
ATOM 2081 C C . ALA A 1 286 ? 3.437 14.105 -24.438 1.00 77.31 286 ALA A C 1
ATOM 2083 O O . ALA A 1 286 ? 3.102 12.956 -24.717 1.00 77.31 286 ALA A O 1
ATOM 2084 N N . THR A 1 287 ? 4.178 14.836 -25.276 1.00 70.06 287 THR A N 1
ATOM 2085 C CA . THR A 1 287 ? 4.727 14.270 -26.514 1.00 70.06 287 THR A CA 1
ATOM 2086 C C . THR A 1 287 ? 5.752 13.197 -26.174 1.00 70.06 287 THR A C 1
ATOM 2088 O O . THR A 1 287 ? 6.875 13.515 -25.773 1.00 70.06 287 THR A O 1
ATOM 2091 N N . GLN A 1 288 ? 5.385 11.937 -26.385 1.00 72.62 288 GLN A N 1
ATOM 2092 C CA . GLN A 1 288 ? 6.293 10.824 -26.156 1.00 72.62 288 GLN A CA 1
ATOM 2093 C C . GLN A 1 288 ? 7.312 10.720 -27.283 1.00 72.62 288 GLN A C 1
ATOM 2095 O O . GLN A 1 288 ? 7.004 10.894 -28.463 1.00 72.62 288 GLN A O 1
ATOM 2100 N N . SER A 1 289 ? 8.546 10.412 -26.906 1.00 78.81 289 SER A N 1
ATOM 2101 C CA . SER A 1 289 ? 9.618 10.107 -27.844 1.00 78.81 289 SER A CA 1
ATOM 2102 C C . SER A 1 289 ? 10.229 8.780 -27.433 1.00 78.81 289 SER A C 1
ATOM 2104 O O . SER A 1 289 ? 10.878 8.693 -26.389 1.00 78.81 289 SER A O 1
ATOM 2106 N N . ALA A 1 290 ? 9.984 7.754 -28.242 1.00 85.69 290 ALA A N 1
ATOM 2107 C CA . ALA A 1 290 ? 10.616 6.450 -28.135 1.00 85.69 290 ALA A CA 1
ATOM 2108 C C . ALA A 1 290 ? 11.365 6.159 -29.437 1.00 85.69 290 ALA A C 1
ATOM 2110 O O . ALA A 1 290 ? 10.864 6.426 -30.531 1.00 85.69 290 ALA A O 1
ATOM 2111 N N . GLY A 1 291 ? 12.576 5.623 -29.331 1.00 87.31 291 GLY A N 1
ATOM 2112 C CA . GLY A 1 291 ? 13.381 5.326 -30.508 1.00 87.31 291 GLY A CA 1
ATOM 2113 C C . GLY A 1 291 ? 14.520 4.368 -30.218 1.00 87.31 291 GLY A C 1
ATOM 2114 O O . GLY A 1 291 ? 15.033 4.300 -29.101 1.00 87.31 291 GLY A O 1
ATOM 2115 N N . PHE A 1 292 ? 14.925 3.625 -31.246 1.00 90.50 292 PHE A N 1
ATOM 2116 C CA . PHE A 1 292 ? 16.118 2.794 -31.174 1.00 90.50 292 PHE A CA 1
ATOM 2117 C C . PHE A 1 292 ? 17.374 3.651 -31.225 1.00 90.50 292 PHE A C 1
ATOM 2119 O O . PHE A 1 292 ? 17.457 4.631 -31.969 1.00 90.50 292 PHE A O 1
ATOM 2126 N N . LEU A 1 293 ? 18.367 3.247 -30.441 1.00 86.94 293 LEU A N 1
ATOM 2127 C CA . LEU A 1 293 ? 19.705 3.793 -30.564 1.00 86.94 293 LEU A CA 1
ATOM 2128 C C . LEU A 1 293 ? 20.326 3.297 -31.880 1.00 86.94 293 LEU A C 1
ATOM 2130 O O . LEU A 1 293 ? 19.951 2.232 -32.376 1.00 86.94 293 LEU A O 1
ATOM 2134 N N . PRO A 1 294 ? 21.283 4.039 -32.466 1.00 83.81 294 PRO A N 1
ATOM 2135 C CA . PRO A 1 294 ? 21.961 3.646 -33.700 1.00 83.81 294 PRO A CA 1
ATOM 2136 C C . PRO A 1 294 ? 23.003 2.539 -33.444 1.00 83.81 294 PRO A C 1
ATOM 2138 O O . PRO A 1 294 ? 24.170 2.662 -33.811 1.00 83.81 294 PRO A O 1
ATOM 2141 N N . THR A 1 295 ? 22.591 1.461 -32.782 1.00 81.31 295 THR A N 1
ATOM 2142 C CA . THR A 1 295 ? 23.389 0.271 -32.486 1.00 81.31 295 THR A CA 1
ATOM 2143 C C . THR A 1 295 ? 22.885 -0.916 -33.305 1.00 81.31 295 THR A C 1
ATOM 2145 O O . THR A 1 295 ? 21.732 -0.959 -33.740 1.00 81.31 295 THR A O 1
ATOM 2148 N N . ALA A 1 296 ? 23.768 -1.882 -33.569 1.00 83.62 296 ALA A N 1
ATOM 2149 C CA . ALA A 1 296 ? 23.362 -3.120 -34.225 1.00 83.62 296 ALA A CA 1
ATOM 2150 C C . ALA A 1 296 ? 22.411 -3.910 -33.315 1.00 83.62 296 ALA A C 1
ATOM 2152 O O . ALA A 1 296 ? 22.593 -3.929 -32.097 1.00 83.62 296 ALA A O 1
ATOM 2153 N N . SER A 1 297 ? 21.427 -4.591 -33.905 1.00 88.00 297 SER A N 1
ATOM 2154 C CA . SER A 1 297 ? 20.602 -5.528 -33.150 1.00 88.00 297 SER A CA 1
ATOM 2155 C C . SER A 1 297 ? 21.412 -6.757 -32.733 1.00 88.00 297 SER A C 1
ATOM 2157 O O . SER A 1 297 ? 22.282 -7.236 -33.468 1.00 88.00 297 SER A O 1
ATOM 2159 N N . ALA A 1 298 ? 21.111 -7.286 -31.550 1.00 93.12 298 ALA A N 1
ATOM 2160 C CA . ALA A 1 298 ? 21.610 -8.581 -31.102 1.00 93.12 298 ALA A CA 1
ATOM 2161 C C . ALA A 1 298 ? 20.608 -9.687 -31.456 1.00 93.12 298 ALA A C 1
ATOM 2163 O O . ALA A 1 298 ? 19.443 -9.425 -31.744 1.00 93.12 298 ALA A O 1
ATOM 2164 N N . LYS A 1 299 ? 21.035 -10.949 -31.423 1.00 95.06 299 LYS A N 1
ATOM 2165 C CA . LYS A 1 299 ? 20.111 -12.084 -31.562 1.00 95.06 299 LYS A CA 1
ATOM 2166 C C . LYS A 1 299 ? 19.544 -12.444 -30.191 1.00 95.06 299 LYS A C 1
ATOM 2168 O O . LYS A 1 299 ? 20.279 -12.409 -29.207 1.00 95.06 299 LYS A O 1
ATOM 2173 N N . SER A 1 300 ? 18.274 -12.836 -30.138 1.00 95.94 300 SER A N 1
ATOM 2174 C CA . SER A 1 300 ? 17.728 -13.524 -28.962 1.00 95.94 300 SER A CA 1
ATOM 2175 C C . SER A 1 300 ? 18.484 -14.841 -28.687 1.00 95.94 300 SER A C 1
ATOM 2177 O O . SER A 1 300 ? 19.153 -15.348 -29.597 1.00 95.94 300 SER A O 1
ATOM 2179 N N . PRO A 1 301 ? 18.385 -15.426 -27.476 1.00 95.81 301 PRO A N 1
ATOM 2180 C CA . PRO A 1 301 ? 19.128 -16.634 -27.103 1.00 95.81 301 PRO A CA 1
ATOM 2181 C C . PRO A 1 301 ? 18.988 -17.816 -28.076 1.00 95.81 301 PRO A C 1
ATOM 2183 O O . PRO A 1 301 ? 19.985 -18.466 -28.391 1.00 95.81 301 PRO A O 1
ATOM 2186 N N . LEU A 1 302 ? 17.783 -18.078 -28.595 1.00 96.19 302 LEU A N 1
ATOM 2187 C CA . LEU A 1 302 ? 17.537 -19.116 -29.613 1.00 96.19 302 LEU A CA 1
ATOM 2188 C C . LEU A 1 302 ? 17.498 -18.556 -31.044 1.00 96.19 302 LEU A C 1
ATOM 2190 O O . LEU A 1 302 ? 17.301 -19.298 -32.008 1.00 96.19 302 LEU A O 1
ATOM 2194 N N . GLY A 1 303 ? 17.721 -17.252 -31.200 1.00 95.38 303 GLY A N 1
ATOM 2195 C CA . GLY A 1 303 ? 17.840 -16.567 -32.479 1.00 95.38 303 GLY A CA 1
ATOM 2196 C C . GLY A 1 303 ? 16.529 -16.337 -33.230 1.00 95.38 303 GLY A C 1
ATOM 2197 O O . GLY A 1 303 ? 16.606 -15.935 -34.392 1.00 95.38 303 GLY A O 1
ATOM 2198 N N . ALA A 1 304 ? 15.362 -16.555 -32.612 1.00 95.88 304 ALA A N 1
ATOM 2199 C CA . ALA A 1 304 ? 14.049 -16.338 -33.228 1.00 95.88 304 ALA A CA 1
ATOM 2200 C C . ALA A 1 304 ? 13.652 -14.851 -33.346 1.00 95.88 304 ALA A C 1
ATOM 2202 O O . ALA A 1 304 ? 12.735 -14.518 -34.098 1.00 95.88 304 ALA A O 1
ATOM 2203 N N . ALA A 1 305 ? 14.355 -13.954 -32.653 1.00 97.25 305 ALA A N 1
ATOM 2204 C CA . ALA A 1 305 ? 14.128 -12.514 -32.682 1.00 97.25 305 ALA A CA 1
ATOM 2205 C C . ALA A 1 305 ? 15.427 -11.715 -32.870 1.00 97.25 305 ALA A C 1
ATOM 2207 O O . ALA A 1 305 ? 16.541 -12.229 -32.690 1.00 97.25 305 ALA A O 1
ATOM 2208 N N . ASP A 1 306 ? 15.259 -10.450 -33.247 1.00 96.69 306 ASP A N 1
ATOM 2209 C CA . ASP A 1 306 ? 16.280 -9.408 -33.163 1.00 96.69 306 ASP A CA 1
ATOM 2210 C C . ASP A 1 306 ? 15.994 -8.505 -31.958 1.00 96.69 306 ASP A C 1
ATOM 2212 O O . ASP A 1 306 ? 14.872 -8.044 -31.758 1.00 96.69 306 ASP A O 1
ATOM 2216 N N . ILE A 1 307 ? 17.015 -8.274 -31.139 1.00 97.00 307 ILE A N 1
ATOM 2217 C CA . ILE A 1 307 ? 16.961 -7.475 -29.919 1.00 97.00 307 ILE A CA 1
ATOM 2218 C C . ILE A 1 307 ? 17.540 -6.096 -30.214 1.00 97.00 307 ILE A C 1
ATOM 2220 O O . ILE A 1 307 ? 18.699 -5.970 -30.611 1.00 97.00 307 ILE A O 1
ATOM 2224 N N . HIS A 1 308 ? 16.734 -5.067 -30.000 1.00 95.06 308 HIS A N 1
ATOM 2225 C CA . HIS A 1 308 ? 17.083 -3.669 -30.185 1.00 95.06 308 HIS A CA 1
ATOM 2226 C C . HIS A 1 308 ? 17.147 -2.961 -28.837 1.00 95.06 308 HIS A C 1
ATOM 2228 O O . HIS A 1 308 ? 16.283 -3.163 -27.985 1.00 95.06 308 HIS A O 1
ATOM 2234 N N . VAL A 1 309 ? 18.142 -2.092 -28.668 1.00 92.81 309 VAL A N 1
ATOM 2235 C CA . VAL A 1 309 ? 18.227 -1.174 -27.529 1.00 92.81 309 VAL A CA 1
ATOM 2236 C C . VAL A 1 309 ? 17.746 0.199 -27.982 1.00 92.81 309 VAL A C 1
ATOM 2238 O O . VAL A 1 309 ? 18.080 0.673 -29.070 1.00 92.81 309 VAL A O 1
ATOM 2241 N N . GLY A 1 310 ? 16.936 0.833 -27.153 1.00 91.62 310 GLY A N 1
ATOM 2242 C CA . GLY A 1 310 ? 16.365 2.141 -27.396 1.00 91.62 310 GLY A CA 1
ATOM 2243 C C . GLY A 1 310 ? 16.281 2.964 -26.125 1.00 91.62 310 GLY A C 1
ATOM 2244 O O . GLY A 1 310 ? 16.735 2.557 -25.056 1.00 91.62 310 GLY A O 1
ATOM 2245 N N . VAL A 1 311 ? 15.668 4.128 -26.263 1.00 91.31 311 VAL A N 1
ATOM 2246 C CA . VAL A 1 311 ? 15.312 5.003 -25.151 1.00 91.31 311 VAL A CA 1
ATOM 2247 C C . VAL A 1 311 ? 13.868 5.447 -25.303 1.00 91.31 311 VAL A C 1
ATOM 2249 O O . VAL A 1 311 ? 13.374 5.593 -26.423 1.00 91.31 311 VAL A O 1
ATOM 2252 N N . VAL A 1 312 ? 13.210 5.690 -24.175 1.00 91.00 312 VAL A N 1
ATOM 2253 C CA . VAL A 1 312 ? 11.929 6.396 -24.114 1.00 91.00 312 VAL A CA 1
ATOM 2254 C C . VAL A 1 312 ? 12.060 7.588 -23.173 1.00 91.00 312 VAL A C 1
ATOM 2256 O O . VAL A 1 312 ? 12.715 7.496 -22.135 1.00 91.00 312 VAL A O 1
ATOM 2259 N N . ILE A 1 313 ? 11.479 8.725 -23.545 1.00 90.31 313 ILE A N 1
ATOM 2260 C CA . ILE A 1 313 ? 11.412 9.907 -22.683 1.00 90.31 313 ILE A CA 1
ATOM 2261 C C . ILE A 1 313 ? 10.128 9.837 -21.857 1.00 90.31 313 ILE A C 1
ATOM 2263 O O . ILE A 1 313 ? 9.042 9.787 -22.424 1.00 90.31 313 ILE A O 1
ATOM 2267 N N . VAL A 1 314 ? 10.262 9.868 -20.532 1.00 90.56 314 VAL A N 1
ATOM 2268 C CA . VAL A 1 314 ? 9.148 9.828 -19.573 1.00 90.56 314 VAL A CA 1
ATOM 2269 C C . VAL A 1 314 ? 9.168 11.062 -18.665 1.00 90.56 314 VAL A C 1
ATOM 2271 O O . VAL A 1 314 ? 10.253 11.544 -18.318 1.00 90.56 314 VAL A O 1
ATOM 2274 N N . PRO A 1 315 ? 8.014 11.591 -18.229 1.00 92.38 315 PRO A N 1
ATOM 2275 C CA . PRO A 1 315 ? 7.970 12.505 -17.092 1.00 92.38 315 PRO A CA 1
ATOM 2276 C C . PRO A 1 315 ? 8.493 11.813 -15.826 1.00 92.38 315 PRO A C 1
ATOM 2278 O O . PRO A 1 315 ? 8.022 10.739 -15.453 1.00 92.38 315 PRO A O 1
ATOM 2281 N N . TYR A 1 316 ? 9.470 12.424 -15.155 1.00 91.62 316 TYR A N 1
ATOM 2282 C CA . TYR A 1 316 ? 10.017 11.915 -13.897 1.00 91.62 316 TYR A CA 1
ATOM 2283 C C . TYR A 1 316 ? 9.569 12.805 -12.739 1.00 91.62 316 TYR A C 1
ATOM 2285 O O . TYR A 1 316 ? 9.602 14.033 -12.847 1.00 91.62 316 TYR A O 1
ATOM 2293 N N . TYR A 1 317 ? 9.125 12.182 -11.653 1.00 93.62 317 TYR A N 1
ATOM 2294 C CA . TYR A 1 317 ? 8.538 12.834 -10.474 1.00 93.62 317 TYR A CA 1
ATOM 2295 C C . TYR A 1 317 ? 9.390 12.645 -9.210 1.00 93.62 317 TYR A C 1
ATOM 2297 O O . TYR A 1 317 ? 9.046 13.138 -8.139 1.00 93.62 317 TYR A O 1
ATOM 2305 N N . LEU A 1 318 ? 10.509 11.932 -9.344 1.00 92.81 318 LEU A N 1
ATOM 2306 C CA . LEU A 1 318 ? 11.526 11.743 -8.315 1.00 92.81 318 LEU A CA 1
ATOM 2307 C C . LEU A 1 318 ? 12.780 12.564 -8.650 1.00 92.81 318 LEU A C 1
ATOM 2309 O O . LEU A 1 318 ? 12.896 13.189 -9.706 1.00 92.81 318 LEU A O 1
ATOM 2313 N N . THR A 1 319 ? 13.748 12.545 -7.748 1.00 90.94 319 THR A N 1
ATOM 2314 C CA . THR A 1 319 ? 15.060 13.171 -7.904 1.00 90.94 319 THR A CA 1
ATOM 2315 C C . THR A 1 319 ? 16.052 12.113 -8.369 1.00 90.94 319 THR A C 1
ATOM 2317 O O . THR A 1 319 ? 15.999 10.968 -7.925 1.00 90.94 319 THR A O 1
ATOM 2320 N N . LYS A 1 320 ? 16.934 12.478 -9.299 1.00 90.19 320 LYS A N 1
ATOM 2321 C CA . LYS A 1 320 ? 18.031 11.615 -9.750 1.00 90.19 320 LYS A CA 1
ATOM 2322 C C . LYS A 1 320 ? 19.266 11.907 -8.905 1.00 90.19 320 LYS A C 1
ATOM 2324 O O . LYS A 1 320 ? 19.471 13.063 -8.538 1.00 90.19 320 LYS A O 1
ATOM 2329 N N . SER A 1 321 ? 20.071 10.887 -8.639 1.00 91.75 321 SER A N 1
ATOM 2330 C CA . SER A 1 321 ? 21.430 11.092 -8.138 1.00 91.75 321 SER A CA 1
ATOM 2331 C C . SER A 1 321 ? 22.331 11.626 -9.253 1.00 91.75 321 SER A C 1
ATOM 2333 O O . SER A 1 321 ? 22.098 11.344 -10.432 1.00 91.75 321 SER A O 1
ATOM 2335 N N . ASP A 1 322 ? 23.336 12.414 -8.885 1.00 89.19 322 ASP A N 1
ATOM 2336 C CA . ASP A 1 322 ? 24.397 12.862 -9.779 1.00 89.19 322 ASP A CA 1
ATOM 2337 C C . ASP A 1 322 ? 25.213 11.661 -10.266 1.00 89.19 322 ASP A C 1
ATOM 2339 O O . ASP A 1 322 ? 25.536 10.750 -9.508 1.00 89.19 322 ASP A O 1
ATOM 2343 N N . THR A 1 323 ? 25.552 11.666 -11.549 1.00 86.38 323 THR A N 1
ATOM 2344 C CA . THR A 1 323 ? 26.326 10.620 -12.225 1.00 86.38 323 THR A CA 1
ATOM 2345 C C . THR A 1 323 ? 27.581 11.187 -12.888 1.00 86.38 323 THR A C 1
ATOM 2347 O O . THR A 1 323 ? 28.182 10.553 -13.757 1.00 86.38 323 THR A O 1
ATOM 2350 N N . ALA A 1 324 ? 28.003 12.400 -12.505 1.00 85.00 324 ALA A N 1
ATOM 2351 C CA . ALA A 1 324 ? 29.253 12.996 -12.969 1.00 85.00 324 ALA A CA 1
ATOM 2352 C C . ALA A 1 324 ? 30.473 12.111 -12.645 1.00 85.00 324 ALA A C 1
ATOM 2354 O O . ALA A 1 324 ? 31.401 12.024 -13.453 1.00 85.00 324 ALA A O 1
ATOM 2355 N N . SER A 1 325 ? 30.447 11.412 -11.507 1.00 81.31 325 SER A N 1
ATOM 2356 C CA . SER A 1 325 ? 31.327 10.284 -11.185 1.00 81.31 325 SER A CA 1
ATOM 2357 C C . SER A 1 325 ? 30.582 8.961 -11.371 1.00 81.31 325 SER A C 1
ATOM 2359 O O . SER A 1 325 ? 29.420 8.857 -10.986 1.00 81.31 325 SER A O 1
ATOM 2361 N N . SER A 1 326 ? 31.253 7.963 -11.947 1.00 86.12 326 SER A N 1
ATOM 2362 C CA . SER A 1 326 ? 30.750 6.590 -12.071 1.00 86.12 326 SER A CA 1
ATOM 2363 C C . SER A 1 326 ? 31.854 5.628 -11.598 1.00 86.12 326 SER A C 1
ATOM 2365 O O . SER A 1 326 ? 32.957 5.693 -12.160 1.00 86.12 326 SER A O 1
ATOM 2367 N N . PRO A 1 327 ? 31.615 4.800 -10.561 1.00 92.56 327 PRO A N 1
ATOM 2368 C CA . PRO A 1 327 ? 30.388 4.723 -9.752 1.00 92.56 327 PRO A CA 1
ATOM 2369 C C . PRO A 1 327 ? 30.062 6.019 -8.978 1.00 92.56 327 PRO A C 1
ATOM 2371 O O . PRO A 1 327 ? 30.930 6.880 -8.790 1.00 92.56 327 PRO A O 1
ATOM 2374 N N . SER A 1 328 ? 28.797 6.193 -8.589 1.00 93.25 328 SER A N 1
ATOM 2375 C CA . SER A 1 328 ? 28.277 7.381 -7.907 1.00 93.25 328 SER A CA 1
ATOM 2376 C C . SER A 1 328 ? 27.968 7.115 -6.439 1.00 93.25 328 SER A C 1
ATOM 2378 O O . SER A 1 328 ? 27.143 6.272 -6.102 1.00 93.25 328 SER A O 1
ATOM 2380 N N . ASN A 1 329 ? 28.537 7.937 -5.561 1.00 94.94 329 ASN A N 1
ATOM 2381 C CA . ASN A 1 329 ? 28.279 7.861 -4.124 1.00 94.94 329 ASN A CA 1
ATOM 2382 C C . ASN A 1 329 ? 27.208 8.876 -3.682 1.00 94.94 329 ASN A C 1
ATOM 2384 O O . ASN A 1 329 ? 27.122 9.188 -2.495 1.00 94.94 329 ASN A O 1
ATOM 2388 N N . ASP A 1 330 ? 26.444 9.459 -4.615 1.00 94.75 330 ASP A N 1
ATOM 2389 C CA . ASP A 1 330 ? 25.398 10.439 -4.311 1.00 94.75 330 ASP A CA 1
ATOM 2390 C C . ASP A 1 330 ? 24.079 9.742 -3.918 1.00 94.75 330 ASP A C 1
ATOM 2392 O O . ASP A 1 330 ? 23.383 9.210 -4.784 1.00 94.75 330 ASP A O 1
ATOM 2396 N N . PRO A 1 331 ? 23.646 9.778 -2.644 1.00 93.44 331 PRO A N 1
ATOM 2397 C CA . PRO A 1 331 ? 22.429 9.099 -2.208 1.00 93.44 331 PRO A CA 1
ATOM 2398 C C . PRO A 1 331 ? 21.145 9.891 -2.511 1.00 93.44 331 PRO A C 1
ATOM 2400 O O . PRO A 1 331 ? 20.075 9.499 -2.046 1.00 93.44 331 PRO A O 1
ATOM 2403 N N . THR A 1 332 ? 21.208 11.010 -3.244 1.00 92.88 332 THR A N 1
ATOM 2404 C CA . THR A 1 332 ? 20.078 11.938 -3.438 1.00 92.88 332 THR A CA 1
ATOM 2405 C C . THR A 1 332 ? 18.779 11.251 -3.883 1.00 92.88 332 THR A C 1
ATOM 2407 O O . THR A 1 332 ? 17.706 11.597 -3.380 1.00 92.88 332 THR A O 1
ATOM 2410 N N . ALA A 1 333 ? 18.839 10.245 -4.763 1.00 92.69 333 ALA A N 1
ATOM 2411 C CA . ALA A 1 333 ? 17.652 9.508 -5.204 1.00 92.69 333 ALA A CA 1
ATOM 2412 C C . ALA A 1 333 ? 16.892 8.801 -4.059 1.00 92.69 333 ALA A C 1
ATOM 2414 O O . ALA A 1 333 ? 15.664 8.707 -4.112 1.00 92.69 333 ALA A O 1
ATOM 2415 N N . LEU A 1 334 ? 17.583 8.364 -2.996 1.00 93.81 334 LEU A N 1
ATOM 2416 C CA . LEU A 1 334 ? 16.989 7.663 -1.846 1.00 93.81 334 LEU A CA 1
ATOM 2417 C C . LEU A 1 334 ? 16.175 8.614 -0.948 1.00 93.81 334 LEU A C 1
ATOM 2419 O O . LEU A 1 334 ? 15.252 8.192 -0.250 1.00 93.81 334 LEU A O 1
ATOM 2423 N N . GLY A 1 335 ? 16.490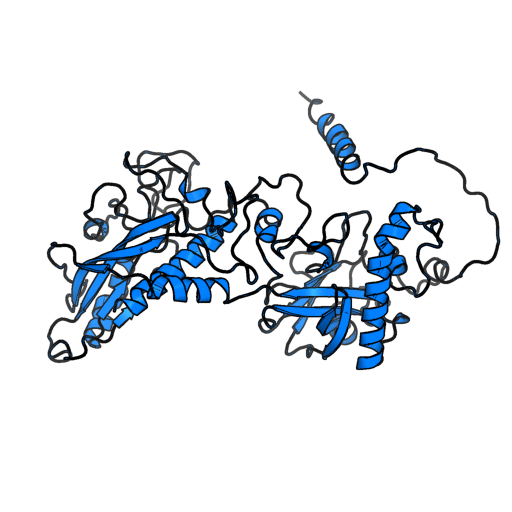 9.912 -0.969 1.00 91.44 335 GLY A N 1
ATOM 2424 C CA . GLY A 1 335 ? 15.774 10.947 -0.218 1.00 91.44 335 GLY A CA 1
ATOM 2425 C C . GLY A 1 335 ? 14.533 11.497 -0.927 1.00 91.44 335 GLY A C 1
ATOM 2426 O O . GLY A 1 335 ? 13.893 12.404 -0.405 1.00 91.44 335 GLY A O 1
ATOM 2427 N N . SER A 1 336 ? 14.207 10.999 -2.123 1.00 90.38 336 SER A N 1
ATOM 2428 C CA . SER A 1 336 ? 13.159 11.569 -2.971 1.00 90.38 336 SER A CA 1
ATOM 2429 C C . SER A 1 336 ? 11.779 10.943 -2.748 1.00 90.38 336 SER A C 1
ATOM 2431 O O . SER A 1 336 ? 11.657 9.781 -2.373 1.00 90.38 336 SER A O 1
ATOM 2433 N N . CYS A 1 337 ? 10.732 11.706 -3.033 1.00 91.88 337 CYS A N 1
ATOM 2434 C CA . CYS A 1 337 ? 9.332 11.291 -3.051 1.00 91.88 337 CYS A CA 1
ATOM 2435 C C . CYS A 1 337 ? 8.558 12.236 -3.975 1.00 91.88 337 CYS A C 1
ATOM 2437 O O . CYS A 1 337 ? 9.037 13.315 -4.342 1.00 91.88 337 CYS A O 1
ATOM 2439 N N . TRP A 1 338 ? 7.347 11.841 -4.343 1.00 92.94 338 TRP A N 1
ATOM 2440 C CA . TRP A 1 338 ? 6.454 12.670 -5.135 1.00 92.94 338 TRP A CA 1
ATOM 2441 C C . TRP A 1 338 ? 5.864 13.796 -4.290 1.00 92.94 338 TRP A C 1
ATOM 2443 O O . TRP A 1 338 ? 5.436 13.594 -3.152 1.00 92.94 338 TRP A O 1
ATOM 2453 N N . ASN A 1 339 ? 5.789 14.977 -4.898 1.00 89.12 339 ASN A N 1
ATOM 2454 C CA . ASN A 1 339 ? 5.285 16.203 -4.287 1.00 89.12 339 ASN A CA 1
ATOM 2455 C C . ASN A 1 339 ? 4.305 16.908 -5.227 1.00 89.12 339 ASN A C 1
ATOM 2457 O O . ASN A 1 339 ? 4.334 16.687 -6.439 1.00 89.12 339 ASN A O 1
ATOM 2461 N N . VAL A 1 340 ? 3.467 17.784 -4.674 1.00 86.81 340 VAL A N 1
ATOM 2462 C CA . VAL A 1 340 ? 2.458 18.560 -5.420 1.00 86.81 340 VAL A CA 1
ATOM 2463 C C . VAL A 1 340 ? 2.754 20.064 -5.409 1.00 86.81 340 VAL A C 1
ATOM 2465 O O . VAL A 1 340 ? 3.525 20.564 -4.586 1.00 86.81 340 VAL A O 1
ATOM 2468 N N . ALA A 1 341 ? 2.161 20.801 -6.356 1.00 72.44 341 ALA A N 1
ATOM 2469 C CA . ALA A 1 341 ? 2.395 22.238 -6.530 1.00 72.44 341 ALA A CA 1
ATOM 2470 C C . ALA A 1 341 ? 1.912 23.075 -5.338 1.00 72.44 341 ALA A C 1
ATOM 2472 O O . ALA A 1 341 ? 0.892 22.770 -4.728 1.00 72.44 341 ALA A O 1
ATOM 2473 N N . GLY A 1 342 ? 2.644 24.155 -5.035 1.00 62.75 342 GLY A N 1
ATOM 2474 C CA . GLY A 1 342 ? 2.348 25.069 -3.922 1.00 62.75 342 GLY A CA 1
ATOM 2475 C C . GLY A 1 342 ? 3.141 24.799 -2.640 1.00 62.75 342 GLY A C 1
ATOM 2476 O O . GLY A 1 342 ? 3.108 25.617 -1.725 1.00 62.75 342 GLY A O 1
ATOM 2477 N N . ALA A 1 343 ? 3.905 23.709 -2.589 1.00 55.69 343 ALA A N 1
ATOM 2478 C CA . ALA A 1 343 ? 4.856 23.437 -1.523 1.00 55.69 343 ALA A CA 1
ATOM 2479 C C . ALA A 1 343 ? 6.186 24.154 -1.771 1.00 55.69 343 ALA A C 1
ATOM 2481 O O . ALA A 1 343 ? 6.710 24.085 -2.883 1.00 55.69 343 ALA A O 1
ATOM 2482 N N . ALA A 1 344 ? 6.771 24.808 -0.767 1.00 56.16 344 ALA A N 1
ATOM 2483 C CA . ALA A 1 344 ? 8.092 25.415 -0.918 1.00 56.16 344 ALA A CA 1
ATOM 2484 C C . ALA A 1 344 ? 8.912 25.386 0.387 1.00 56.16 344 ALA A C 1
ATOM 2486 O O . ALA A 1 344 ? 8.507 26.036 1.352 1.00 56.16 344 ALA A O 1
ATOM 2487 N N . PRO A 1 345 ? 10.097 24.737 0.396 1.00 57.19 345 PRO A N 1
ATOM 2488 C CA . PRO A 1 345 ? 10.468 23.578 -0.419 1.00 57.19 345 PRO A CA 1
ATOM 2489 C C . PRO A 1 345 ? 9.819 22.301 0.153 1.00 57.19 345 PRO A C 1
ATOM 2491 O O . PRO A 1 345 ? 9.954 22.046 1.351 1.00 57.19 345 PRO A O 1
ATOM 2494 N N . PRO A 1 346 ? 9.115 21.495 -0.662 1.00 63.31 346 PRO A N 1
ATOM 2495 C CA . PRO A 1 346 ? 8.575 20.231 -0.189 1.00 63.31 346 PRO A CA 1
ATOM 2496 C C . PRO A 1 346 ? 9.717 19.277 0.159 1.00 63.31 346 PRO A C 1
ATOM 2498 O O . PRO A 1 346 ? 10.679 19.141 -0.598 1.00 63.31 346 PRO A O 1
ATOM 2501 N N . THR A 1 347 ? 9.585 18.593 1.288 1.00 74.38 347 THR A N 1
ATOM 2502 C CA . THR A 1 347 ? 10.425 17.448 1.647 1.00 74.38 347 THR A CA 1
ATOM 2503 C C . THR A 1 347 ? 9.530 16.236 1.838 1.00 74.38 347 THR A C 1
ATOM 2505 O O . THR A 1 347 ? 8.329 16.389 2.053 1.00 74.38 347 THR A O 1
ATOM 2508 N N . CYS A 1 348 ? 10.098 15.033 1.839 1.00 83.12 348 CYS A N 1
ATOM 2509 C CA . CYS A 1 348 ? 9.316 13.840 2.159 1.00 83.12 348 CYS A CA 1
ATOM 2510 C C . CYS A 1 348 ? 8.748 13.835 3.581 1.00 83.12 348 CYS A C 1
ATOM 2512 O O . CYS A 1 348 ? 7.823 13.087 3.849 1.00 83.12 348 CYS A O 1
ATOM 2514 N N . ALA A 1 349 ? 9.285 14.672 4.470 1.00 76.69 349 ALA A N 1
ATOM 2515 C CA . ALA A 1 349 ? 8.844 14.781 5.854 1.00 76.69 349 ALA A CA 1
ATOM 2516 C C . ALA A 1 349 ? 7.652 15.735 6.036 1.00 76.69 349 ALA A C 1
ATOM 2518 O O . ALA A 1 349 ? 6.867 15.572 6.963 1.00 76.69 349 ALA A O 1
ATOM 2519 N N . THR A 1 350 ? 7.554 16.781 5.209 1.00 71.19 350 THR A N 1
ATOM 2520 C CA . THR A 1 350 ? 6.676 17.937 5.489 1.00 71.19 350 THR A CA 1
ATOM 2521 C C . THR A 1 350 ? 5.946 18.499 4.274 1.00 71.19 350 THR A C 1
ATOM 2523 O O . THR A 1 350 ? 5.172 19.447 4.406 1.00 71.19 350 THR A O 1
ATOM 2526 N N . GLY A 1 351 ? 6.236 17.997 3.074 1.00 69.19 351 GLY A N 1
ATOM 2527 C CA . GLY A 1 351 ? 5.612 18.472 1.847 1.00 69.19 351 GLY A CA 1
ATOM 2528 C C . GLY A 1 351 ? 4.190 17.928 1.707 1.00 69.19 351 GLY A C 1
ATOM 2529 O O . GLY A 1 351 ? 3.942 16.793 2.093 1.00 69.19 351 GLY A O 1
ATOM 2530 N N . PRO A 1 352 ? 3.248 18.677 1.110 1.00 79.81 352 PRO A N 1
ATOM 2531 C CA . PRO A 1 352 ? 1.996 18.083 0.687 1.00 79.81 352 PRO A CA 1
ATOM 2532 C C . PRO A 1 352 ? 2.304 16.966 -0.317 1.00 79.81 352 PRO A C 1
ATOM 2534 O O . PRO A 1 352 ? 3.059 17.142 -1.285 1.00 79.81 352 PRO A O 1
ATOM 2537 N N . HIS A 1 353 ? 1.716 15.806 -0.068 1.00 87.56 353 HIS A N 1
ATOM 2538 C CA . HIS A 1 353 ? 1.888 14.616 -0.887 1.00 87.56 353 HIS A CA 1
ATOM 2539 C C . HIS A 1 353 ? 0.691 14.427 -1.824 1.00 87.56 353 HIS A C 1
ATOM 2541 O O . HIS A 1 353 ? -0.412 14.877 -1.508 1.00 87.56 353 HIS A O 1
ATOM 2547 N N . PRO A 1 354 ? 0.868 13.751 -2.975 1.00 90.69 354 PRO A N 1
ATOM 2548 C CA . PRO A 1 354 ? -0.256 13.432 -3.842 1.00 90.69 354 PRO A CA 1
ATOM 2549 C C . PRO A 1 354 ? -1.312 12.591 -3.116 1.00 90.69 354 PRO A C 1
ATOM 2551 O O . PRO A 1 354 ? -1.009 11.505 -2.611 1.00 90.69 354 PRO A O 1
ATOM 2554 N N . SER A 1 355 ? -2.546 13.090 -3.124 1.00 91.38 355 SER A N 1
ATOM 2555 C CA . SER A 1 355 ? -3.737 12.490 -2.512 1.00 91.38 355 SER A CA 1
ATOM 2556 C C . SER A 1 355 ? -4.953 12.670 -3.421 1.00 91.38 355 SER A C 1
ATOM 2558 O O . SER A 1 355 ? -4.867 13.334 -4.451 1.00 91.38 355 SER A O 1
ATOM 2560 N N . GLN A 1 356 ? -6.121 12.155 -3.042 1.00 91.94 356 GLN A N 1
ATOM 2561 C CA . GLN A 1 356 ? -7.367 12.430 -3.767 1.00 91.94 356 GLN A CA 1
ATOM 2562 C C . GLN A 1 356 ? -7.714 13.925 -3.867 1.00 91.94 356 GLN A C 1
ATOM 2564 O O . GLN A 1 356 ? -8.390 14.332 -4.810 1.00 91.94 356 GLN A O 1
ATOM 2569 N N . TYR A 1 357 ? -7.267 14.743 -2.909 1.00 89.50 357 TYR A N 1
ATOM 2570 C CA . TYR A 1 357 ? -7.567 16.177 -2.865 1.00 89.50 357 TYR A CA 1
ATOM 2571 C C . TYR A 1 357 ? -6.605 16.993 -3.731 1.00 89.50 357 TYR A C 1
ATOM 2573 O O . TYR A 1 357 ? -6.967 18.060 -4.228 1.00 89.50 357 TYR A O 1
ATOM 2581 N N . ASN A 1 358 ? -5.393 16.477 -3.945 1.00 89.56 358 ASN A N 1
ATOM 2582 C CA . ASN A 1 358 ? -4.408 17.052 -4.851 1.00 89.56 358 ASN A CA 1
ATOM 2583 C C . ASN A 1 358 ? -3.629 15.935 -5.573 1.00 89.56 358 ASN A C 1
ATOM 2585 O O . ASN A 1 358 ? -2.518 15.591 -5.170 1.00 89.56 358 ASN A O 1
ATOM 2589 N N . PRO A 1 359 ? -4.206 15.320 -6.620 1.00 92.88 359 PRO A N 1
ATOM 2590 C CA . PRO A 1 359 ? -3.692 14.054 -7.147 1.00 92.88 359 PRO A CA 1
ATOM 2591 C C . PRO A 1 359 ? -2.534 14.200 -8.133 1.00 92.88 359 PRO A C 1
ATOM 2593 O O . PRO A 1 359 ? -1.935 13.198 -8.512 1.00 92.88 359 PRO A O 1
ATOM 2596 N N . THR A 1 360 ? -2.220 15.418 -8.584 1.00 91.75 360 THR A N 1
ATOM 2597 C CA . THR A 1 360 ? -1.248 15.636 -9.665 1.00 91.75 360 THR A CA 1
ATOM 2598 C C . THR A 1 360 ? 0.138 15.961 -9.099 1.00 91.75 360 THR A C 1
ATOM 2600 O O . THR A 1 360 ? 0.346 17.086 -8.634 1.00 91.75 360 THR A O 1
ATOM 2603 N N . PRO A 1 361 ? 1.107 15.027 -9.141 1.00 91.81 361 PRO A N 1
ATOM 2604 C CA . PRO A 1 361 ? 2.478 15.321 -8.745 1.00 91.81 361 PRO A CA 1
ATOM 2605 C C . PRO A 1 361 ? 3.156 16.276 -9.738 1.00 91.81 361 PRO A C 1
ATOM 2607 O O . PRO A 1 361 ? 2.799 16.341 -10.917 1.00 91.81 361 PRO A O 1
ATOM 2610 N N . ILE A 1 362 ? 4.180 16.996 -9.277 1.00 88.38 362 ILE A N 1
ATOM 2611 C CA . ILE A 1 362 ? 5.019 17.843 -10.133 1.00 88.38 362 ILE A CA 1
ATOM 2612 C C . ILE A 1 362 ? 6.166 17.024 -10.713 1.00 88.38 362 ILE A C 1
ATOM 2614 O O . ILE A 1 362 ? 6.949 16.433 -9.969 1.00 88.38 362 ILE A O 1
ATOM 2618 N N . SER A 1 363 ? 6.311 17.036 -12.039 1.00 87.38 363 SER A N 1
ATOM 2619 C CA . SER A 1 363 ? 7.504 16.475 -12.676 1.00 87.38 363 SER A CA 1
ATOM 2620 C C . SER A 1 363 ? 8.729 17.334 -12.354 1.00 87.38 363 SER A C 1
ATOM 2622 O O . SER A 1 363 ? 8.711 18.550 -12.541 1.00 87.38 363 SER A O 1
ATOM 2624 N N . THR A 1 364 ? 9.800 16.697 -11.884 1.00 82.31 364 THR A N 1
ATOM 2625 C CA . THR A 1 364 ? 11.089 17.342 -11.608 1.00 82.31 364 THR A CA 1
ATOM 2626 C C . THR A 1 364 ? 11.816 17.658 -12.915 1.00 82.31 364 THR A C 1
ATOM 2628 O O . THR A 1 364 ? 12.294 18.774 -13.107 1.00 82.31 364 THR A O 1
ATOM 2631 N N . ALA A 1 365 ? 11.864 16.685 -13.830 1.00 81.56 365 ALA A N 1
ATOM 2632 C CA . ALA A 1 365 ? 12.361 16.814 -15.196 1.00 81.56 365 ALA A CA 1
ATOM 2633 C C . ALA A 1 365 ? 11.948 15.597 -16.049 1.00 81.56 365 ALA A C 1
ATOM 2635 O O . ALA A 1 365 ? 11.723 14.516 -15.507 1.00 81.56 365 ALA A O 1
ATOM 2636 N N . PRO A 1 366 ? 11.936 15.696 -17.389 1.00 86.38 366 PRO A N 1
ATOM 2637 C CA . PRO A 1 366 ? 11.906 14.513 -18.245 1.00 86.38 366 PRO A CA 1
ATOM 2638 C C . PRO A 1 366 ? 13.132 13.606 -18.024 1.00 86.38 366 PRO A C 1
ATOM 2640 O O . PRO A 1 366 ? 14.252 14.066 -17.774 1.00 86.38 366 PRO A O 1
ATOM 2643 N N . ALA A 1 367 ? 12.947 12.294 -18.143 1.00 87.94 367 ALA A N 1
ATOM 2644 C CA . ALA A 1 367 ? 14.010 11.299 -18.098 1.00 87.94 367 ALA A CA 1
ATOM 2645 C C . ALA A 1 367 ? 14.012 10.460 -19.375 1.00 87.94 367 ALA A C 1
ATOM 2647 O O . ALA A 1 367 ? 12.999 9.870 -19.723 1.00 87.94 367 ALA A O 1
ATOM 2648 N N . ALA A 1 368 ? 15.159 10.384 -20.051 1.00 89.69 368 ALA A N 1
ATOM 2649 C CA . ALA A 1 368 ? 15.392 9.360 -21.059 1.00 89.69 368 ALA A CA 1
ATOM 2650 C C . ALA A 1 368 ? 15.779 8.069 -20.330 1.00 89.69 368 ALA A C 1
ATOM 2652 O O . ALA A 1 368 ? 16.821 8.036 -19.677 1.00 89.69 368 ALA A O 1
ATOM 2653 N N . ILE A 1 369 ? 14.932 7.046 -20.400 1.00 91.69 369 ILE A N 1
ATOM 2654 C CA . ILE A 1 369 ? 15.175 5.753 -19.754 1.00 91.69 369 ILE A CA 1
ATOM 2655 C C . ILE A 1 369 ? 15.477 4.674 -20.804 1.00 91.69 369 ILE A C 1
ATOM 2657 O O . ILE A 1 369 ? 14.908 4.725 -21.902 1.00 91.69 369 ILE A O 1
ATOM 2661 N N . PRO A 1 370 ? 16.358 3.702 -20.500 1.00 93.94 370 PRO A N 1
ATOM 2662 C CA . PRO A 1 370 ? 16.647 2.596 -21.402 1.00 93.94 370 PRO A CA 1
ATOM 2663 C C . PRO A 1 370 ? 15.417 1.739 -21.689 1.00 93.94 370 PRO A C 1
ATOM 2665 O O . PRO A 1 370 ? 14.616 1.441 -20.803 1.00 93.94 370 PRO A O 1
ATOM 2668 N N . MET A 1 371 ? 15.326 1.283 -22.931 1.00 93.81 371 MET A N 1
ATOM 2669 C CA . MET A 1 371 ? 14.313 0.359 -23.415 1.00 93.81 371 MET A CA 1
ATOM 2670 C C . MET A 1 371 ? 14.993 -0.767 -24.192 1.00 93.81 371 MET A C 1
ATOM 2672 O O . MET A 1 371 ? 15.968 -0.539 -24.908 1.00 93.81 371 MET A O 1
ATOM 2676 N N . MET A 1 372 ? 14.462 -1.981 -24.096 1.00 95.75 372 MET A N 1
ATOM 2677 C CA . MET A 1 372 ? 14.843 -3.097 -24.954 1.00 95.75 372 MET A CA 1
ATOM 2678 C C . MET A 1 372 ? 13.613 -3.646 -25.674 1.00 95.75 372 MET A C 1
ATOM 2680 O O . MET A 1 372 ? 12.550 -3.780 -25.073 1.00 95.75 372 MET A O 1
ATOM 2684 N N . VAL A 1 373 ? 13.748 -3.941 -26.967 1.00 97.06 373 VAL A N 1
ATOM 2685 C CA . VAL A 1 373 ? 12.660 -4.461 -27.804 1.00 97.06 373 VAL A CA 1
ATOM 2686 C C . VAL A 1 373 ? 13.118 -5.705 -28.550 1.00 97.06 373 VAL A C 1
ATOM 2688 O O . VAL A 1 373 ? 14.131 -5.686 -29.238 1.00 97.06 373 VAL A O 1
ATOM 2691 N N . SER A 1 374 ? 12.355 -6.785 -28.436 1.00 97.88 374 SER A N 1
ATOM 2692 C CA . SER A 1 374 ? 12.526 -8.023 -29.191 1.00 97.88 374 SER A CA 1
ATOM 2693 C C . SER A 1 374 ? 11.548 -8.024 -30.354 1.00 97.88 374 SER A C 1
ATOM 2695 O O . SER A 1 374 ? 10.336 -8.022 -30.135 1.00 97.88 374 SER A O 1
ATOM 2697 N N . ILE A 1 375 ? 12.064 -8.051 -31.580 1.00 96.81 375 ILE A N 1
ATOM 2698 C CA . ILE A 1 375 ? 11.279 -8.060 -32.815 1.00 96.81 375 ILE A CA 1
ATOM 2699 C C . ILE A 1 375 ? 11.332 -9.465 -33.434 1.00 96.81 375 ILE A C 1
ATOM 2701 O O . ILE A 1 375 ? 12.432 -9.966 -33.686 1.00 96.81 375 ILE A O 1
ATOM 2705 N N .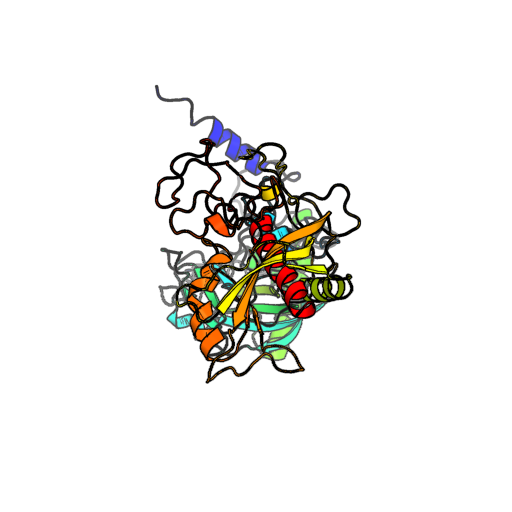 PRO A 1 376 ? 10.182 -10.112 -33.712 1.00 97.25 376 PRO A N 1
ATOM 2706 C CA . PRO A 1 376 ? 10.159 -11.428 -34.341 1.00 97.25 376 PRO A CA 1
ATOM 2707 C C . PRO A 1 376 ? 10.849 -11.427 -35.706 1.00 97.25 376 PRO A C 1
ATOM 2709 O O . PRO A 1 376 ? 10.610 -10.548 -36.540 1.00 97.25 376 PRO A O 1
ATOM 2712 N N . LYS A 1 377 ? 11.664 -12.452 -35.972 1.00 94.75 377 LYS A N 1
ATOM 2713 C CA . LYS A 1 377 ? 12.203 -12.674 -37.316 1.00 94.75 377 LYS A CA 1
ATOM 2714 C C . LYS A 1 377 ? 11.157 -13.256 -38.242 1.00 94.75 377 LYS A C 1
ATOM 2716 O O . LYS A 1 377 ? 10.263 -14.000 -37.835 1.00 94.75 377 LYS A O 1
ATOM 2721 N N . THR A 1 378 ? 11.345 -12.978 -39.527 1.00 91.00 378 THR A N 1
ATOM 2722 C CA . THR A 1 378 ? 10.597 -13.669 -40.567 1.00 91.00 378 THR A CA 1
ATOM 2723 C C . THR A 1 378 ? 10.891 -15.166 -40.515 1.00 91.00 378 THR A C 1
ATOM 2725 O O . THR A 1 378 ? 12.039 -15.609 -40.485 1.00 91.00 378 THR A O 1
ATOM 2728 N N . SER A 1 379 ? 9.831 -15.959 -40.476 1.00 86.75 379 SER A N 1
ATOM 2729 C CA . SER A 1 379 ? 9.868 -17.415 -40.434 1.00 86.75 379 SER A CA 1
ATOM 2730 C C . SER A 1 379 ? 8.636 -17.981 -41.139 1.00 86.75 379 SER A C 1
ATOM 2732 O O . SER A 1 379 ? 7.754 -17.241 -41.574 1.00 86.75 379 SER A O 1
ATOM 2734 N N . THR A 1 380 ? 8.541 -19.308 -41.237 1.00 85.38 380 THR A N 1
ATOM 2735 C CA . THR A 1 380 ? 7.340 -19.969 -41.772 1.00 85.38 380 THR A CA 1
ATOM 2736 C C . THR A 1 380 ? 6.090 -19.656 -40.941 1.00 85.38 380 THR A C 1
ATOM 2738 O O . THR A 1 380 ? 5.003 -19.570 -41.501 1.00 85.38 380 THR A O 1
ATOM 2741 N N . ALA A 1 381 ? 6.239 -19.479 -39.623 1.00 82.56 381 ALA A N 1
ATOM 2742 C CA . ALA A 1 381 ? 5.139 -19.129 -38.723 1.00 82.56 381 ALA A CA 1
ATOM 2743 C C . ALA A 1 381 ? 4.854 -17.616 -38.711 1.00 82.56 381 ALA A C 1
ATOM 2745 O O . ALA A 1 381 ? 3.696 -17.215 -38.650 1.00 82.56 381 ALA A O 1
ATOM 2746 N N . CYS A 1 382 ? 5.896 -16.786 -38.833 1.00 89.38 382 CYS A N 1
ATOM 2747 C CA . CYS A 1 382 ? 5.799 -15.327 -38.841 1.00 89.38 382 CYS A CA 1
ATOM 2748 C C . CYS A 1 382 ? 6.298 -14.780 -40.175 1.00 89.38 382 CYS A C 1
ATOM 2750 O O . CYS A 1 382 ? 7.464 -14.432 -40.320 1.00 89.38 382 CYS A O 1
ATOM 2752 N N . THR A 1 383 ? 5.425 -14.703 -41.177 1.00 89.25 383 THR A N 1
ATOM 2753 C CA . THR A 1 383 ? 5.813 -14.379 -42.564 1.00 89.25 383 THR A CA 1
ATOM 2754 C C . THR A 1 383 ? 6.274 -12.931 -42.777 1.00 89.25 383 THR A C 1
ATOM 2756 O O . THR A 1 383 ? 6.681 -12.571 -43.878 1.00 89.25 383 THR A O 1
ATOM 2759 N N . GLY A 1 384 ? 6.208 -12.092 -41.743 1.00 88.56 384 GLY A N 1
ATOM 2760 C CA . GLY A 1 384 ? 6.573 -10.679 -41.766 1.00 88.56 384 GLY A CA 1
ATOM 2761 C C . GLY A 1 384 ? 5.711 -9.866 -40.814 1.00 88.56 384 GLY A C 1
ATOM 2762 O O . GLY A 1 384 ? 4.686 -10.350 -40.334 1.00 88.56 384 GLY A O 1
ATOM 2763 N N . MET A 1 385 ? 6.136 -8.631 -40.546 1.00 92.12 385 MET A N 1
ATOM 2764 C CA . MET A 1 385 ? 5.374 -7.708 -39.710 1.00 92.12 385 MET A CA 1
ATOM 2765 C C . MET A 1 385 ? 4.028 -7.380 -40.380 1.00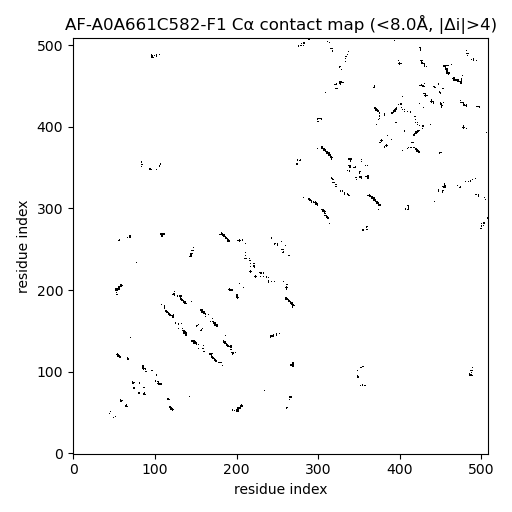 92.12 385 MET A C 1
ATOM 2767 O O . MET A 1 385 ? 4.021 -7.014 -41.561 1.00 92.12 385 MET A O 1
ATOM 2771 N N . PRO A 1 386 ? 2.898 -7.478 -39.658 1.00 91.56 386 PRO A N 1
ATOM 2772 C CA . PRO A 1 386 ? 1.607 -7.025 -40.163 1.00 91.56 386 PRO A CA 1
ATOM 2773 C C . PRO A 1 386 ? 1.612 -5.527 -40.499 1.00 91.56 386 PRO A C 1
ATOM 2775 O O . PRO A 1 386 ? 2.390 -4.750 -39.948 1.00 91.56 386 PRO A O 1
ATOM 2778 N N . THR A 1 387 ? 0.687 -5.083 -41.353 1.00 91.81 387 THR A N 1
ATOM 2779 C CA . THR A 1 387 ? 0.541 -3.652 -41.692 1.00 91.81 387 THR A CA 1
ATOM 2780 C C . THR A 1 387 ? 0.168 -2.787 -40.489 1.00 91.81 387 THR A C 1
ATOM 2782 O O . THR A 1 387 ? 0.465 -1.599 -40.482 1.00 91.81 387 THR A O 1
ATOM 2785 N N . SER A 1 388 ? -0.483 -3.376 -39.484 1.00 89.62 388 SER A N 1
ATOM 2786 C CA . SER A 1 388 ? -0.818 -2.742 -38.204 1.00 89.62 388 SER A CA 1
ATOM 2787 C C . SER A 1 388 ? 0.327 -2.780 -37.183 1.00 89.62 388 SER A C 1
ATOM 2789 O O . SER A 1 388 ? 0.103 -2.427 -36.034 1.00 89.62 388 SER A O 1
ATOM 2791 N N . GLY A 1 389 ? 1.519 -3.249 -37.568 1.00 91.00 389 GLY A N 1
ATOM 2792 C CA . GLY A 1 389 ? 2.607 -3.550 -36.640 1.00 91.00 389 GLY A CA 1
ATOM 2793 C C . GLY A 1 389 ? 2.474 -4.933 -35.996 1.00 91.00 389 GLY A C 1
ATOM 2794 O O . GLY A 1 389 ? 1.485 -5.647 -36.189 1.00 91.00 389 GLY A O 1
ATOM 2795 N N . TRP A 1 390 ? 3.506 -5.337 -35.256 1.00 93.12 390 TRP A N 1
ATOM 2796 C CA . TRP A 1 390 ? 3.453 -6.547 -34.437 1.00 93.12 390 TRP A CA 1
ATOM 2797 C C . TRP A 1 390 ? 2.498 -6.350 -33.253 1.00 93.12 390 TRP A C 1
ATOM 2799 O O . TRP A 1 390 ? 2.497 -5.270 -32.666 1.00 93.12 390 TRP A O 1
ATOM 2809 N N . PRO A 1 391 ? 1.750 -7.381 -32.827 1.00 95.38 391 PRO A N 1
ATOM 2810 C CA . PRO A 1 391 ? 1.237 -7.426 -31.463 1.00 95.38 391 PRO A CA 1
ATOM 2811 C C . PRO A 1 391 ? 2.395 -7.267 -30.472 1.00 95.38 391 PRO A C 1
ATOM 2813 O O . PRO A 1 391 ? 3.451 -7.877 -30.666 1.00 95.38 391 PRO A O 1
ATOM 2816 N N . VAL A 1 392 ? 2.202 -6.473 -29.420 1.00 96.38 392 VAL A N 1
ATOM 2817 C CA . VAL A 1 392 ? 3.253 -6.167 -28.442 1.00 96.38 392 VAL A CA 1
ATOM 2818 C C . VAL A 1 392 ? 2.853 -6.644 -27.051 1.00 96.38 392 VAL A C 1
ATOM 2820 O O . VAL A 1 392 ? 1.716 -6.461 -26.618 1.00 96.38 392 VAL A O 1
ATOM 2823 N N . VAL A 1 393 ? 3.809 -7.231 -26.336 1.00 97.56 393 VAL A N 1
ATOM 2824 C CA . VAL A 1 393 ? 3.746 -7.472 -24.893 1.00 97.56 393 VAL A CA 1
ATOM 2825 C C . VAL A 1 393 ? 4.718 -6.528 -24.197 1.00 97.56 393 VAL A C 1
ATOM 2827 O O . VAL A 1 393 ? 5.901 -6.486 -24.538 1.00 97.56 393 VAL A O 1
ATOM 2830 N N . ILE A 1 394 ? 4.232 -5.803 -23.190 1.00 97.62 394 ILE A N 1
ATOM 2831 C CA . ILE A 1 394 ? 5.089 -5.058 -22.266 1.00 97.62 394 ILE A CA 1
ATOM 2832 C C . ILE A 1 394 ? 5.533 -6.019 -21.160 1.00 97.62 394 ILE A C 1
ATOM 2834 O O . ILE A 1 394 ? 4.703 -6.551 -20.423 1.00 97.62 394 ILE A O 1
ATOM 2838 N N . TYR A 1 395 ? 6.835 -6.267 -21.063 1.00 97.94 395 TYR A N 1
ATOM 2839 C CA . TYR A 1 395 ? 7.442 -7.124 -20.052 1.00 97.94 395 TYR A CA 1
ATOM 2840 C C . TYR A 1 395 ? 8.027 -6.271 -18.924 1.00 97.94 395 TYR A C 1
ATOM 2842 O O . TYR A 1 395 ? 8.918 -5.453 -19.152 1.00 97.94 395 TYR A O 1
ATOM 2850 N N . GLN A 1 396 ? 7.557 -6.505 -17.698 1.00 97.12 396 GLN A N 1
ATOM 2851 C CA . GLN A 1 396 ? 8.109 -5.897 -16.491 1.00 97.12 396 GLN A CA 1
ATOM 2852 C C . GLN A 1 396 ? 8.952 -6.929 -15.738 1.00 97.12 396 GLN A C 1
ATOM 2854 O O . GLN A 1 396 ? 8.468 -8.006 -15.392 1.00 97.12 396 GLN A O 1
ATOM 2859 N N . HIS A 1 397 ? 10.218 -6.599 -15.487 1.00 97.44 397 HIS A N 1
ATOM 2860 C CA . HIS A 1 397 ? 11.127 -7.441 -14.707 1.00 97.44 397 HIS A CA 1
ATOM 2861 C C . HIS A 1 397 ? 10.789 -7.413 -13.201 1.00 97.44 397 HIS A C 1
ATOM 2863 O O . HIS A 1 397 ? 10.026 -6.565 -12.741 1.00 97.44 397 HIS A O 1
ATOM 2869 N N . GLY A 1 398 ? 11.375 -8.325 -12.417 1.00 95.25 398 GLY A N 1
ATOM 2870 C CA . GLY A 1 398 ? 11.253 -8.333 -10.950 1.00 95.25 398 GLY A CA 1
ATOM 2871 C C . GLY A 1 398 ? 12.224 -7.364 -10.261 1.00 95.25 398 GLY A C 1
ATOM 2872 O O . GLY A 1 398 ? 13.230 -6.978 -10.856 1.00 95.25 398 GLY A O 1
ATOM 2873 N N . ILE A 1 399 ? 11.958 -7.013 -8.997 1.00 94.06 399 ILE A N 1
ATOM 2874 C CA . ILE A 1 399 ? 12.680 -5.970 -8.227 1.00 94.06 399 ILE A CA 1
ATOM 2875 C C . ILE A 1 399 ? 14.196 -6.219 -8.085 1.00 94.06 399 ILE A C 1
ATOM 2877 O O . ILE A 1 399 ? 14.967 -5.297 -7.896 1.00 94.06 399 ILE A O 1
ATOM 2881 N N . THR A 1 400 ? 14.679 -7.453 -8.166 1.00 91.81 400 THR A N 1
ATOM 2882 C CA . THR A 1 400 ? 16.119 -7.744 -7.987 1.00 91.81 400 THR A CA 1
ATOM 2883 C C . THR A 1 400 ? 16.834 -7.991 -9.315 1.00 91.81 400 THR A C 1
ATOM 2885 O O . THR A 1 400 ? 17.837 -8.694 -9.370 1.00 91.81 400 THR A O 1
ATOM 2888 N N . THR A 1 401 ? 16.247 -7.537 -10.423 1.00 94.44 401 THR A N 1
ATOM 2889 C CA . THR A 1 401 ? 16.713 -7.835 -11.785 1.00 94.44 401 THR A CA 1
ATOM 2890 C C . THR A 1 401 ? 16.613 -6.594 -12.669 1.00 94.44 401 THR A C 1
ATOM 2892 O O . THR A 1 401 ? 16.393 -5.498 -12.170 1.00 94.44 401 THR A O 1
ATOM 2895 N N . ASN A 1 402 ? 16.783 -6.726 -13.980 1.00 96.62 402 ASN A N 1
ATOM 2896 C CA . ASN A 1 402 ? 16.648 -5.614 -14.918 1.00 96.62 402 ASN A CA 1
ATOM 2897 C C . ASN A 1 402 ? 15.915 -6.048 -16.195 1.00 96.62 402 ASN A C 1
ATOM 2899 O O . ASN A 1 402 ? 15.553 -7.223 -16.374 1.00 96.62 402 ASN A O 1
ATOM 2903 N N . ARG A 1 403 ? 15.708 -5.088 -17.098 1.00 96.56 403 ARG A N 1
ATOM 2904 C CA . ARG A 1 403 ? 15.016 -5.236 -18.384 1.00 96.56 403 ARG A CA 1
ATOM 2905 C C . ARG A 1 403 ? 15.513 -6.412 -19.224 1.00 96.56 403 ARG A C 1
ATOM 2907 O O . ARG A 1 403 ? 14.729 -6.985 -19.975 1.00 96.56 403 ARG A O 1
ATOM 2914 N N . THR A 1 404 ? 16.777 -6.826 -19.090 1.00 97.25 404 THR A N 1
ATOM 2915 C CA . THR A 1 404 ? 17.356 -7.907 -19.908 1.00 97.25 404 THR A CA 1
ATOM 2916 C C . THR A 1 404 ? 16.752 -9.274 -19.599 1.00 97.25 404 THR A C 1
ATOM 2918 O O . THR A 1 404 ? 16.785 -10.167 -20.444 1.00 97.25 404 THR A O 1
ATOM 2921 N N . THR A 1 405 ? 16.081 -9.434 -18.454 1.00 97.69 405 THR A N 1
ATOM 2922 C CA . THR A 1 405 ? 15.341 -10.667 -18.140 1.00 97.69 405 THR A CA 1
ATOM 2923 C C . THR A 1 405 ? 14.211 -10.969 -19.130 1.00 97.69 405 THR A C 1
ATOM 2925 O O . THR A 1 405 ? 13.807 -12.127 -19.237 1.00 97.69 405 THR A O 1
ATOM 2928 N N . MET A 1 406 ? 13.771 -9.999 -19.948 1.00 97.88 406 MET A N 1
ATOM 2929 C CA . MET A 1 406 ? 12.846 -10.265 -21.061 1.00 97.88 406 MET A CA 1
ATOM 2930 C C . MET A 1 406 ? 13.396 -11.284 -22.076 1.00 97.88 406 MET A C 1
ATOM 2932 O O . MET A 1 406 ? 12.622 -11.898 -22.810 1.00 97.88 406 MET A O 1
ATOM 2936 N N . LEU A 1 407 ? 14.720 -11.498 -22.132 1.00 97.88 407 LEU A N 1
ATOM 2937 C CA . LEU A 1 407 ? 15.342 -12.496 -23.010 1.00 97.88 407 LEU A CA 1
ATOM 2938 C C . LEU A 1 407 ? 14.821 -13.913 -22.732 1.00 97.88 407 LEU A C 1
ATOM 2940 O O . LEU A 1 407 ? 14.791 -14.730 -23.648 1.00 97.88 407 LEU A O 1
ATOM 2944 N N . ALA A 1 408 ? 14.345 -14.185 -21.512 1.00 96.81 408 ALA A N 1
ATOM 2945 C CA . ALA A 1 408 ? 13.739 -15.463 -21.145 1.00 96.81 408 ALA A CA 1
ATOM 2946 C C . ALA A 1 408 ? 12.436 -15.766 -21.909 1.00 96.81 408 ALA A C 1
ATOM 2948 O O . ALA A 1 408 ? 12.066 -16.930 -22.054 1.00 96.81 408 ALA A O 1
ATOM 2949 N N . VAL A 1 409 ? 11.739 -14.735 -22.403 1.00 97.56 409 VAL A N 1
ATOM 2950 C CA . VAL A 1 409 ? 10.473 -14.873 -23.147 1.00 97.56 409 VAL A CA 1
ATOM 2951 C C . VAL A 1 409 ? 10.574 -14.424 -24.606 1.00 97.56 409 VAL A C 1
ATOM 2953 O O . VAL A 1 409 ? 9.659 -14.676 -25.384 1.00 97.56 409 VAL A O 1
ATOM 2956 N N . ALA A 1 410 ? 11.678 -13.788 -25.006 1.00 97.75 410 ALA A N 1
ATOM 2957 C CA . ALA A 1 410 ? 11.848 -13.212 -26.340 1.00 97.75 410 ALA A CA 1
ATOM 2958 C C . ALA A 1 410 ? 11.597 -14.228 -27.468 1.00 97.75 410 ALA A C 1
ATOM 2960 O O . ALA A 1 410 ? 10.824 -13.955 -28.386 1.00 97.75 410 ALA A O 1
ATOM 2961 N N . ASP A 1 411 ? 12.201 -15.417 -27.386 1.00 97.75 411 ASP A N 1
ATOM 2962 C CA . ASP A 1 411 ? 12.075 -16.438 -28.431 1.00 97.75 411 ASP A CA 1
ATOM 2963 C C . ASP A 1 411 ? 10.678 -17.078 -28.489 1.00 97.75 411 ASP A C 1
ATOM 2965 O O . ASP A 1 411 ? 10.167 -17.340 -29.579 1.00 97.75 411 ASP A O 1
ATOM 2969 N N . SER A 1 412 ? 10.034 -17.315 -27.340 1.00 96.81 412 SER A N 1
ATOM 2970 C CA . SER A 1 412 ? 8.695 -17.920 -27.298 1.00 96.81 412 SER A CA 1
ATOM 2971 C C . SER A 1 412 ? 7.617 -16.952 -27.785 1.00 96.81 412 SER A C 1
ATOM 2973 O O . SER A 1 412 ? 6.726 -17.357 -28.531 1.00 96.81 412 SER A O 1
ATOM 2975 N N . MET A 1 413 ? 7.736 -15.667 -27.443 1.00 97.56 413 MET A N 1
ATOM 2976 C CA . MET A 1 413 ? 6.861 -14.615 -27.968 1.00 97.56 413 MET A CA 1
ATOM 2977 C C . MET A 1 413 ? 7.085 -14.409 -29.467 1.00 97.56 413 MET A C 1
ATOM 2979 O O . MET A 1 413 ? 6.121 -14.331 -30.230 1.00 97.56 413 MET A O 1
ATOM 2983 N N . ALA A 1 414 ? 8.338 -14.434 -29.928 1.00 96.75 414 ALA A N 1
ATOM 2984 C CA . ALA A 1 414 ? 8.647 -14.342 -31.350 1.00 96.75 414 ALA A CA 1
ATOM 2985 C C . ALA A 1 414 ? 8.089 -15.517 -32.163 1.00 96.75 414 ALA A C 1
ATOM 2987 O O . ALA A 1 414 ? 7.580 -15.302 -33.260 1.00 96.75 414 ALA A O 1
ATOM 2988 N N . ALA A 1 415 ? 8.101 -16.738 -31.620 1.00 94.62 415 ALA A N 1
ATOM 2989 C CA . ALA A 1 415 ? 7.465 -17.897 -32.251 1.00 94.62 415 ALA A CA 1
ATOM 2990 C C . ALA A 1 415 ? 5.936 -17.748 -32.393 1.00 94.62 415 ALA A C 1
ATOM 2992 O O . ALA A 1 415 ? 5.341 -18.364 -33.276 1.00 94.62 415 ALA A O 1
ATOM 2993 N N . ALA A 1 416 ? 5.314 -16.912 -31.556 1.00 95.19 416 ALA A N 1
ATOM 2994 C CA . ALA A 1 416 ? 3.908 -16.523 -31.637 1.00 95.19 416 ALA A CA 1
ATOM 2995 C C . ALA A 1 416 ? 3.680 -15.219 -32.427 1.00 95.19 416 ALA A C 1
ATOM 2997 O O . ALA A 1 416 ? 2.559 -14.716 -32.463 1.00 95.19 416 ALA A O 1
ATOM 2998 N N . CYS A 1 417 ? 4.719 -14.680 -33.072 1.00 96.12 417 CYS A N 1
ATOM 2999 C CA . CYS A 1 417 ? 4.672 -13.436 -33.837 1.00 96.12 417 CYS A CA 1
ATOM 3000 C C . CYS A 1 417 ? 4.342 -12.201 -32.982 1.00 96.12 417 CYS A C 1
ATOM 3002 O O . CYS A 1 417 ? 3.648 -11.293 -33.439 1.00 96.12 417 CYS A O 1
ATOM 3004 N N . ILE A 1 418 ? 4.841 -12.173 -31.744 1.00 97.12 418 ILE A N 1
ATOM 3005 C CA . ILE A 1 418 ? 4.628 -11.107 -30.761 1.00 97.12 418 ILE A CA 1
ATOM 3006 C C . ILE A 1 418 ? 5.969 -10.430 -30.460 1.00 97.12 418 ILE A C 1
ATOM 3008 O O . ILE A 1 418 ? 6.951 -11.098 -30.129 1.00 97.12 418 ILE A O 1
ATOM 3012 N N . ALA A 1 419 ? 6.009 -9.103 -30.564 1.00 97.50 419 ALA A N 1
ATOM 3013 C CA . ALA A 1 419 ? 7.138 -8.304 -30.109 1.00 97.50 419 ALA A CA 1
ATOM 3014 C C . ALA A 1 419 ? 7.078 -8.101 -28.589 1.00 97.50 419 ALA A C 1
ATOM 3016 O O . ALA A 1 419 ? 6.002 -8.040 -27.997 1.00 97.50 419 ALA A O 1
ATOM 3017 N N . VAL A 1 420 ? 8.238 -7.972 -27.950 1.00 98.19 420 VAL A N 1
ATOM 3018 C CA . VAL A 1 420 ? 8.328 -7.719 -26.504 1.00 98.19 420 VAL A CA 1
ATOM 3019 C C . VAL A 1 420 ? 9.061 -6.412 -26.281 1.00 98.19 420 VAL A C 1
ATOM 3021 O O . VAL A 1 420 ? 10.137 -6.240 -26.842 1.00 98.19 420 VAL A O 1
ATOM 3024 N N . VAL A 1 421 ? 8.513 -5.521 -25.462 1.00 97.69 421 VAL A N 1
ATOM 3025 C CA . VAL A 1 421 ? 9.186 -4.300 -25.000 1.00 97.69 421 VAL A CA 1
ATOM 3026 C C . VAL A 1 421 ? 9.399 -4.373 -23.493 1.00 97.69 421 VAL A C 1
ATOM 3028 O O . VAL A 1 421 ? 8.493 -4.769 -22.765 1.00 97.69 421 VAL A O 1
ATOM 3031 N N . ALA A 1 422 ? 10.583 -3.998 -23.019 1.00 97.81 422 ALA A N 1
ATOM 3032 C CA . ALA A 1 422 ? 10.891 -3.897 -21.599 1.00 97.81 422 ALA A CA 1
ATOM 3033 C C . ALA A 1 422 ? 11.636 -2.597 -21.291 1.00 97.81 422 ALA A C 1
ATOM 3035 O O . ALA A 1 422 ? 12.510 -2.168 -22.047 1.00 97.81 422 ALA A O 1
ATOM 3036 N N . ILE A 1 423 ? 11.307 -2.014 -20.145 1.00 96.56 423 ILE A N 1
ATOM 3037 C CA . ILE A 1 423 ? 12.015 -0.897 -19.520 1.00 96.56 423 ILE A CA 1
ATOM 3038 C C . ILE A 1 423 ? 12.371 -1.288 -18.087 1.00 96.56 423 ILE A C 1
ATOM 3040 O O . ILE A 1 423 ? 11.778 -2.211 -17.521 1.00 96.56 423 ILE A O 1
ATOM 3044 N N . ASP A 1 424 ? 13.326 -0.583 -17.497 1.00 97.12 424 ASP A N 1
ATOM 3045 C CA . ASP A 1 424 ? 13.640 -0.761 -16.082 1.00 97.12 424 ASP A CA 1
ATOM 3046 C C . ASP A 1 424 ? 12.693 0.022 -15.188 1.00 97.12 424 ASP A C 1
ATOM 3048 O O . ASP A 1 424 ? 12.261 1.109 -15.561 1.00 97.12 424 ASP A O 1
ATOM 3052 N N . MET A 1 425 ? 12.426 -0.486 -13.987 1.00 97.00 425 MET A N 1
ATOM 3053 C CA . MET A 1 425 ? 11.867 0.299 -12.878 1.00 97.00 425 MET A CA 1
ATOM 3054 C C . MET A 1 425 ? 12.885 1.361 -12.394 1.00 97.00 425 MET A C 1
ATOM 3056 O O . MET A 1 425 ? 14.077 1.246 -12.691 1.00 97.00 425 MET A O 1
ATOM 3060 N N . PRO A 1 426 ? 12.479 2.406 -11.641 1.00 95.12 426 PRO A N 1
ATOM 3061 C CA . PRO A 1 426 ? 13.432 3.317 -10.988 1.00 95.12 426 PRO A CA 1
ATOM 3062 C C . PRO A 1 426 ? 14.483 2.546 -10.184 1.00 95.12 426 PRO A C 1
ATOM 3064 O O . PRO A 1 426 ? 14.141 1.513 -9.625 1.00 95.12 426 PRO A O 1
ATOM 3067 N N . MET A 1 427 ? 15.729 3.016 -10.089 1.00 94.75 427 MET A N 1
ATOM 3068 C CA . MET A 1 427 ? 16.820 2.333 -9.359 1.00 94.75 427 MET A CA 1
ATOM 3069 C C . MET A 1 427 ? 17.268 0.982 -9.953 1.00 94.75 427 MET A C 1
ATOM 3071 O O . MET A 1 427 ? 18.027 0.255 -9.313 1.00 94.75 427 MET A O 1
ATOM 3075 N N . HIS A 1 428 ? 16.826 0.632 -11.164 1.00 96.44 428 HIS A N 1
ATOM 3076 C CA . HIS A 1 428 ? 17.210 -0.601 -11.858 1.00 96.44 428 HIS A CA 1
ATOM 3077 C C . HIS A 1 428 ? 17.885 -0.311 -13.198 1.00 96.44 428 HIS A C 1
ATOM 3079 O O . HIS A 1 428 ? 17.797 0.790 -13.743 1.00 96.44 428 HIS A O 1
ATOM 3085 N N . GLY A 1 429 ? 18.568 -1.309 -13.741 1.00 95.19 429 GLY A N 1
ATOM 3086 C CA . GLY A 1 429 ? 19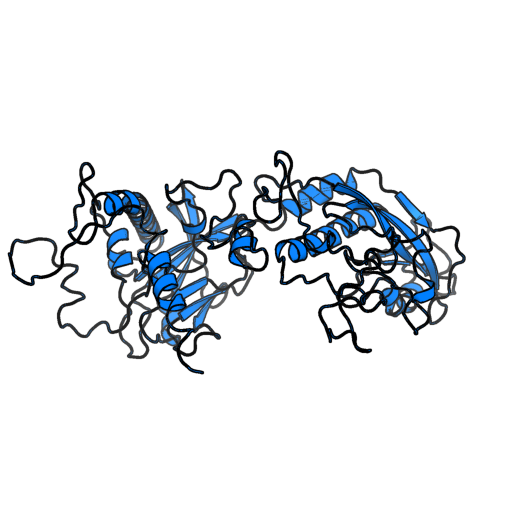.257 -1.191 -15.017 1.00 95.19 429 GLY A CA 1
ATOM 3087 C C . GLY A 1 429 ? 20.353 -2.226 -15.184 1.00 95.19 429 GLY A C 1
ATOM 3088 O O . GLY A 1 429 ? 20.537 -3.112 -14.350 1.00 95.19 429 GLY A O 1
ATOM 3089 N N . VAL A 1 430 ? 21.071 -2.110 -16.294 1.00 94.62 430 VAL A N 1
ATOM 3090 C CA . VAL A 1 430 ? 22.255 -2.930 -16.572 1.00 94.62 430 VAL A CA 1
ATOM 3091 C C . VAL A 1 430 ? 23.467 -2.205 -15.998 1.00 94.62 430 VAL A C 1
ATOM 3093 O O . VAL A 1 430 ? 23.739 -1.069 -16.389 1.00 94.62 430 VAL A O 1
ATOM 3096 N N . THR A 1 431 ? 24.187 -2.821 -15.063 1.00 92.12 431 THR A N 1
ATOM 3097 C CA . THR A 1 431 ? 25.314 -2.154 -14.384 1.00 92.12 431 THR A CA 1
ATOM 3098 C C . THR A 1 431 ? 26.577 -2.175 -15.237 1.00 92.12 431 THR A C 1
ATOM 3100 O O . THR A 1 431 ? 27.381 -1.248 -15.166 1.00 92.12 431 THR A O 1
ATOM 3103 N N . GLY A 1 432 ? 26.712 -3.158 -16.128 1.00 90.62 432 GLY A N 1
ATOM 3104 C CA . GLY A 1 432 ? 27.923 -3.424 -16.903 1.00 90.62 432 GLY A CA 1
ATOM 3105 C C . GLY A 1 432 ? 28.855 -4.435 -16.232 1.00 90.62 432 GLY A C 1
ATOM 3106 O O . GLY A 1 432 ? 29.810 -4.872 -16.870 1.00 90.62 432 GLY A O 1
ATOM 3107 N N . ASP A 1 433 ? 28.560 -4.822 -14.988 1.00 89.50 433 ASP A N 1
ATOM 3108 C CA . ASP A 1 433 ? 29.311 -5.824 -14.221 1.00 89.50 433 ASP A CA 1
ATOM 3109 C C . ASP A 1 433 ? 28.715 -7.234 -14.372 1.00 89.50 433 ASP A C 1
ATOM 3111 O O . ASP A 1 433 ? 29.206 -8.205 -13.789 1.00 89.50 433 ASP A O 1
ATOM 3115 N N . GLU A 1 434 ? 27.644 -7.377 -15.159 1.00 91.06 434 GLU A N 1
ATOM 3116 C CA . GLU A 1 434 ? 27.087 -8.679 -15.490 1.00 91.06 434 GLU A CA 1
ATOM 3117 C C . GLU A 1 434 ? 28.111 -9.550 -16.246 1.00 91.06 434 GLU A C 1
ATOM 3119 O O . GLU A 1 434 ? 28.899 -9.082 -17.062 1.00 91.06 434 GLU A O 1
ATOM 3124 N N . THR A 1 435 ? 28.102 -10.860 -15.973 1.00 90.31 435 THR A N 1
ATOM 3125 C CA . THR A 1 435 ? 29.045 -11.836 -16.566 1.00 90.31 435 THR A CA 1
ATOM 3126 C C . THR A 1 435 ? 28.369 -12.827 -17.516 1.00 90.31 435 THR A C 1
ATOM 3128 O O . THR A 1 435 ? 28.976 -13.795 -17.978 1.00 90.31 435 THR A O 1
ATOM 3131 N N . ASN A 1 436 ? 27.085 -12.610 -17.794 1.00 89.88 436 ASN A N 1
ATOM 3132 C CA . ASN A 1 436 ? 26.222 -13.506 -18.563 1.00 89.88 436 ASN A CA 1
ATOM 3133 C C . ASN A 1 436 ? 26.007 -13.042 -20.020 1.00 89.88 436 ASN A C 1
ATOM 3135 O O . ASN A 1 436 ? 25.174 -13.622 -20.719 1.00 89.88 436 ASN A O 1
ATOM 3139 N N . GLY A 1 437 ? 26.723 -12.011 -20.477 1.00 91.25 437 GLY A N 1
ATOM 3140 C CA . GLY A 1 437 ? 26.597 -11.417 -21.808 1.00 91.25 437 GLY A CA 1
ATOM 3141 C C . GLY A 1 437 ? 25.576 -10.279 -21.892 1.00 91.25 437 GLY A C 1
ATOM 3142 O O . GLY A 1 437 ? 25.474 -9.631 -22.936 1.00 91.25 437 GLY A O 1
ATOM 3143 N N . THR A 1 438 ? 24.791 -10.034 -20.835 1.00 94.06 438 THR A N 1
ATOM 3144 C CA . THR A 1 438 ? 23.778 -8.969 -20.831 1.00 94.06 438 THR A CA 1
ATOM 3145 C C . THR A 1 438 ? 24.343 -7.575 -20.580 1.00 94.06 438 THR A C 1
ATOM 3147 O O . THR A 1 438 ? 23.681 -6.596 -20.927 1.00 94.06 438 THR A O 1
ATOM 3150 N N . GLU A 1 439 ? 25.587 -7.470 -20.112 1.00 92.44 439 GLU A N 1
ATOM 3151 C CA . GLU A 1 439 ? 26.344 -6.220 -20.011 1.00 92.44 439 GLU A CA 1
ATOM 3152 C C . GLU A 1 439 ? 26.422 -5.492 -21.367 1.00 92.44 439 GLU A C 1
ATOM 3154 O O . GLU A 1 439 ? 26.439 -4.262 -21.434 1.00 92.44 439 GLU A O 1
ATOM 3159 N N . ALA A 1 440 ? 26.352 -6.243 -22.476 1.00 90.69 440 ALA A N 1
ATOM 3160 C CA . ALA A 1 440 ? 26.301 -5.712 -23.838 1.00 90.69 440 ALA A CA 1
ATOM 3161 C C . ALA A 1 440 ? 25.034 -4.885 -24.144 1.00 90.69 440 ALA A C 1
ATOM 3163 O O . ALA A 1 440 ? 25.006 -4.155 -25.136 1.00 90.69 440 ALA A O 1
ATOM 3164 N N . PHE A 1 441 ? 23.987 -4.995 -23.318 1.00 92.38 441 PHE A N 1
ATOM 3165 C CA . PHE A 1 441 ? 22.750 -4.220 -23.440 1.00 92.38 441 PHE A CA 1
ATOM 3166 C C . PHE A 1 441 ? 22.735 -2.959 -22.569 1.00 92.38 441 PHE A C 1
ATOM 3168 O O . PHE A 1 441 ? 21.706 -2.271 -22.544 1.00 92.38 441 PHE A O 1
ATOM 3175 N N . LYS A 1 442 ? 23.837 -2.634 -21.872 1.00 91.12 442 LYS A N 1
ATOM 3176 C CA . LYS A 1 442 ? 23.976 -1.362 -21.150 1.00 91.12 442 LYS A CA 1
ATOM 3177 C C . LYS A 1 442 ? 23.781 -0.196 -22.114 1.00 91.12 442 LYS A C 1
ATOM 3179 O O . LYS A 1 442 ? 24.278 -0.207 -23.242 1.00 91.12 442 LYS A O 1
ATOM 3184 N N . ASN A 1 443 ? 23.024 0.806 -21.682 1.00 84.06 443 ASN A N 1
ATOM 3185 C CA . ASN A 1 443 ? 22.755 1.985 -22.486 1.00 84.06 443 ASN A CA 1
ATOM 3186 C C . ASN A 1 443 ? 24.075 2.733 -22.779 1.00 84.06 443 ASN A C 1
ATOM 3188 O O . ASN A 1 443 ? 24.742 3.166 -21.841 1.00 84.06 443 ASN A O 1
ATOM 3192 N N . PRO A 1 444 ? 24.462 2.927 -24.056 1.00 70.81 444 PRO A N 1
ATOM 3193 C CA . PRO A 1 444 ? 25.716 3.588 -24.415 1.00 70.81 444 PRO A CA 1
ATOM 3194 C C . PRO A 1 444 ? 25.687 5.118 -24.251 1.00 70.81 444 PRO A C 1
ATOM 3196 O O . PRO A 1 444 ? 26.700 5.775 -24.501 1.00 70.81 444 PRO A O 1
ATOM 3199 N N . VAL A 1 445 ? 24.551 5.719 -23.873 1.00 65.56 445 VAL A N 1
ATOM 3200 C CA . VAL A 1 445 ? 24.417 7.172 -23.668 1.00 65.56 445 VAL A CA 1
ATOM 3201 C C . VAL A 1 445 ? 25.039 7.590 -22.319 1.00 65.56 445 VAL A C 1
ATOM 3203 O O . VAL A 1 445 ? 24.327 7.963 -21.398 1.00 65.56 445 VAL A O 1
ATOM 3206 N N . GLY A 1 446 ? 26.376 7.541 -22.223 1.00 54.78 446 GLY A N 1
ATOM 3207 C CA . GLY A 1 446 ? 27.201 8.142 -21.155 1.00 54.78 446 GLY A CA 1
ATOM 3208 C C . GLY A 1 446 ? 26.935 7.689 -19.706 1.00 54.78 446 GLY A C 1
ATOM 3209 O O . GLY A 1 446 ? 26.105 6.821 -19.443 1.00 54.78 446 GLY A O 1
ATOM 3210 N N . ASN A 1 447 ? 27.655 8.294 -18.748 1.00 51.31 447 ASN A N 1
ATOM 3211 C CA . ASN A 1 447 ? 27.402 8.088 -17.314 1.00 51.31 447 ASN A CA 1
ATOM 3212 C C . ASN A 1 447 ? 25.971 8.536 -16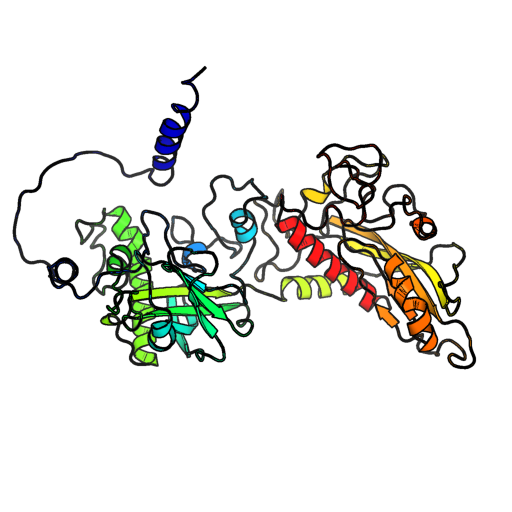.970 1.00 51.31 447 ASN A C 1
ATOM 3214 O O . ASN A 1 447 ? 25.573 9.648 -17.326 1.00 51.31 447 ASN A O 1
ATOM 3218 N N . GLY A 1 448 ? 25.211 7.698 -16.260 1.00 59.25 448 GLY A N 1
ATOM 3219 C CA . GLY A 1 448 ? 23.820 7.994 -15.887 1.00 59.25 448 GLY A CA 1
ATOM 3220 C C . GLY A 1 448 ? 22.769 7.769 -16.977 1.00 59.25 448 GLY A C 1
ATOM 3221 O O . GLY A 1 448 ? 21.641 8.246 -16.846 1.00 59.25 448 GLY A O 1
ATOM 3222 N N . GLY A 1 449 ? 23.107 7.033 -18.043 1.00 79.69 449 GLY A N 1
ATOM 3223 C CA . GLY A 1 449 ? 22.126 6.542 -19.017 1.00 79.69 449 GLY A CA 1
ATOM 3224 C C . GLY A 1 449 ? 21.214 5.431 -18.474 1.00 79.69 449 GLY A C 1
ATOM 3225 O O . GLY A 1 449 ? 20.170 5.159 -19.066 1.00 79.69 449 GLY A O 1
ATOM 3226 N N . GLU A 1 450 ? 21.597 4.799 -17.363 1.00 90.81 450 GLU A N 1
ATOM 3227 C CA . GLU A 1 450 ? 20.855 3.754 -16.646 1.00 90.81 450 GLU A CA 1
ATOM 3228 C C . GLU A 1 450 ? 20.085 4.329 -15.452 1.00 90.81 450 GLU A C 1
ATOM 3230 O O . GLU A 1 450 ? 20.486 5.337 -14.866 1.00 90.81 450 GLU A O 1
ATOM 3235 N N . ARG A 1 451 ? 18.991 3.673 -15.040 1.00 91.81 451 ARG A N 1
ATOM 3236 C CA . ARG A 1 451 ? 18.195 4.146 -13.889 1.00 91.81 451 ARG A CA 1
ATOM 3237 C C . ARG A 1 451 ? 18.756 3.710 -12.538 1.00 91.81 451 ARG A C 1
ATOM 3239 O O . ARG A 1 451 ? 18.204 4.114 -11.519 1.00 91.81 451 ARG A O 1
ATOM 3246 N N . THR A 1 452 ? 19.836 2.930 -12.524 1.00 92.56 452 THR A N 1
ATOM 3247 C CA . THR A 1 452 ? 20.649 2.659 -11.327 1.00 92.56 452 THR A CA 1
ATOM 3248 C C . THR A 1 452 ? 21.386 3.904 -10.843 1.00 92.56 452 THR A C 1
ATOM 3250 O O . THR A 1 452 ? 21.850 3.920 -9.710 1.00 92.56 452 THR A O 1
ATOM 3253 N N . PHE A 1 453 ? 21.515 4.926 -11.703 1.00 92.44 453 PHE A N 1
ATOM 3254 C CA . PHE A 1 453 ? 22.360 6.104 -11.492 1.00 92.44 453 PHE A CA 1
ATOM 3255 C C . PHE A 1 453 ? 23.826 5.748 -11.191 1.00 92.44 453 PHE A C 1
ATOM 3257 O O . PHE A 1 453 ? 24.534 6.534 -10.571 1.00 92.44 453 PHE A O 1
ATOM 3264 N N . ASP A 1 454 ? 24.266 4.559 -11.627 1.00 92.81 454 ASP A N 1
ATOM 3265 C CA . ASP A 1 454 ? 25.568 3.968 -11.300 1.00 92.81 454 ASP A CA 1
ATOM 3266 C C . ASP A 1 454 ? 25.897 4.035 -9.791 1.00 92.81 454 ASP A C 1
ATOM 3268 O O . ASP A 1 454 ? 27.054 4.222 -9.426 1.00 92.81 454 ASP A O 1
ATOM 3272 N N . LEU A 1 455 ? 24.890 3.936 -8.912 1.00 94.81 455 LEU A N 1
ATOM 3273 C CA . LEU A 1 455 ? 25.080 4.087 -7.467 1.00 94.81 455 LEU A CA 1
ATOM 3274 C C . LEU A 1 455 ? 26.043 3.049 -6.894 1.00 94.81 455 LEU A C 1
ATOM 3276 O O . LEU A 1 455 ? 25.936 1.882 -7.231 1.00 94.81 455 LEU A O 1
ATOM 3280 N N . ASP A 1 456 ? 26.909 3.479 -5.986 1.00 95.94 456 ASP A N 1
ATOM 3281 C CA . ASP A 1 456 ? 27.789 2.665 -5.146 1.00 95.94 456 ASP A CA 1
ATOM 3282 C C . ASP A 1 456 ? 27.710 3.228 -3.723 1.00 95.94 456 ASP A C 1
ATOM 3284 O O . ASP A 1 456 ? 28.353 4.219 -3.364 1.00 95.94 456 ASP A O 1
ATOM 3288 N N . LEU A 1 457 ? 26.800 2.663 -2.934 1.00 96.50 457 LEU A N 1
ATOM 3289 C CA . LEU A 1 457 ? 26.514 3.098 -1.567 1.00 96.50 457 LEU A CA 1
ATOM 3290 C C . LEU A 1 457 ? 26.833 2.008 -0.538 1.00 96.50 457 LEU A C 1
ATOM 3292 O O . LEU A 1 457 ? 26.941 2.310 0.655 1.00 96.50 457 LEU A O 1
ATOM 3296 N N . VAL A 1 458 ? 26.944 0.749 -0.969 1.00 96.88 458 VAL A N 1
ATOM 3297 C CA . VAL A 1 458 ? 27.121 -0.416 -0.097 1.00 96.88 458 VAL A CA 1
ATOM 3298 C C . VAL A 1 458 ? 28.077 -1.435 -0.712 1.00 96.88 458 VAL A C 1
ATOM 3300 O O . VAL A 1 458 ? 28.149 -1.598 -1.918 1.00 96.88 458 VAL A O 1
ATOM 3303 N N . THR A 1 459 ? 28.766 -2.192 0.139 1.00 97.75 459 THR A N 1
ATOM 3304 C CA . THR A 1 459 ? 29.620 -3.305 -0.288 1.00 97.75 459 THR A CA 1
ATOM 3305 C C . THR A 1 459 ? 28.774 -4.564 -0.390 1.00 97.75 459 THR A C 1
ATOM 3307 O O . THR A 1 459 ? 28.077 -4.920 0.574 1.00 97.75 459 THR A O 1
ATOM 3310 N N . GLN A 1 460 ? 28.869 -5.278 -1.511 1.00 95.62 460 GLN A N 1
ATOM 3311 C CA . GLN A 1 460 ? 28.094 -6.497 -1.759 1.00 95.62 460 GLN A CA 1
ATOM 3312 C C . GLN A 1 460 ? 28.975 -7.737 -1.916 1.00 95.62 460 GLN A C 1
ATOM 3314 O O . GLN A 1 460 ? 30.108 -7.667 -2.385 1.00 95.62 460 GLN A O 1
ATOM 3319 N N . ASP A 1 461 ? 28.452 -8.893 -1.507 1.00 93.81 461 ASP A N 1
ATOM 3320 C CA . ASP A 1 461 ? 29.027 -10.176 -1.913 1.00 93.81 461 ASP A CA 1
ATOM 3321 C C . ASP A 1 461 ? 28.592 -10.563 -3.341 1.00 93.81 461 ASP A C 1
ATOM 3323 O O . ASP A 1 461 ? 27.823 -9.863 -3.999 1.00 93.81 461 ASP A O 1
ATOM 3327 N N . ALA A 1 462 ? 29.088 -11.702 -3.831 1.00 88.31 462 ALA A N 1
ATOM 3328 C CA . ALA A 1 462 ? 28.782 -12.195 -5.176 1.00 88.31 462 ALA A CA 1
ATOM 3329 C C . ALA A 1 462 ? 27.297 -12.555 -5.389 1.00 88.31 462 ALA A C 1
ATOM 3331 O O . ALA A 1 462 ? 26.859 -12.649 -6.535 1.00 88.31 462 ALA A O 1
ATOM 3332 N N . ASP A 1 463 ? 26.537 -12.751 -4.309 1.00 87.81 463 ASP A N 1
ATOM 3333 C CA . ASP A 1 463 ? 25.102 -13.040 -4.346 1.00 87.81 463 ASP A CA 1
ATOM 3334 C C . ASP A 1 463 ? 24.257 -11.752 -4.226 1.00 87.81 463 ASP A C 1
ATOM 3336 O O . ASP A 1 463 ? 23.026 -11.811 -4.225 1.00 87.81 463 ASP A O 1
ATOM 3340 N N . GLY A 1 464 ? 24.898 -10.578 -4.134 1.00 88.19 464 GLY A N 1
ATOM 3341 C CA . GLY A 1 464 ? 24.241 -9.278 -3.999 1.00 88.19 464 GLY A CA 1
ATOM 3342 C C . GLY A 1 464 ? 23.778 -8.954 -2.575 1.00 88.19 464 GLY A C 1
ATOM 3343 O O . GLY A 1 464 ? 22.982 -8.031 -2.381 1.00 88.19 464 GLY A O 1
ATOM 3344 N N . ASN A 1 465 ? 24.236 -9.687 -1.553 1.00 92.81 465 ASN A N 1
ATOM 3345 C CA . ASN A 1 465 ? 23.930 -9.362 -0.160 1.00 92.81 465 ASN A CA 1
ATOM 3346 C C . ASN A 1 465 ? 24.825 -8.223 0.334 1.00 92.81 465 ASN A C 1
ATOM 3348 O O . ASN A 1 465 ? 26.028 -8.217 0.083 1.00 92.81 465 ASN A O 1
ATOM 3352 N N . ILE A 1 466 ? 24.260 -7.292 1.112 1.00 94.75 466 ILE A N 1
ATOM 3353 C CA . ILE A 1 466 ? 25.057 -6.245 1.768 1.00 94.75 466 ILE A CA 1
ATOM 3354 C C . ILE A 1 466 ? 25.950 -6.879 2.831 1.00 94.75 466 ILE A C 1
ATOM 3356 O O . ILE A 1 466 ? 25.458 -7.502 3.773 1.00 94.75 466 ILE A O 1
ATOM 3360 N N . THR A 1 467 ? 27.251 -6.630 2.719 1.00 97.25 467 THR A N 1
ATOM 3361 C CA . THR A 1 467 ? 28.256 -7.008 3.721 1.00 97.25 467 THR A CA 1
ATOM 3362 C C . THR A 1 467 ? 28.751 -5.809 4.532 1.00 97.25 467 THR A C 1
ATOM 3364 O O . THR A 1 467 ? 29.144 -5.979 5.688 1.00 97.25 467 THR A O 1
ATOM 3367 N N . ALA A 1 468 ? 28.673 -4.591 3.981 1.00 97.00 468 ALA A N 1
ATOM 3368 C CA . ALA A 1 468 ? 28.961 -3.347 4.692 1.00 97.00 468 ALA A CA 1
ATOM 3369 C C . ALA A 1 468 ? 28.186 -2.153 4.106 1.00 97.00 468 ALA A C 1
ATOM 3371 O O . ALA A 1 468 ? 27.932 -2.088 2.908 1.00 97.00 468 ALA A O 1
ATOM 3372 N N . ALA A 1 469 ? 27.838 -1.179 4.952 1.00 94.12 469 ALA A N 1
ATOM 3373 C CA . ALA A 1 469 ? 27.167 0.062 4.550 1.00 94.12 469 ALA A CA 1
ATOM 3374 C C . ALA A 1 469 ? 28.176 1.150 4.131 1.00 94.12 469 ALA A C 1
ATOM 3376 O O . ALA A 1 469 ? 28.174 2.254 4.677 1.00 94.12 469 ALA A O 1
ATOM 3377 N N . VAL A 1 470 ? 29.102 0.793 3.241 1.00 96.19 470 VAL A N 1
ATOM 3378 C CA . VAL A 1 470 ? 30.106 1.698 2.669 1.00 96.19 470 VAL A CA 1
ATOM 3379 C C . VAL A 1 470 ? 30.312 1.382 1.184 1.00 96.19 470 VAL A C 1
ATOM 3381 O O . VAL A 1 470 ? 30.229 0.205 0.834 1.00 96.19 470 VAL A O 1
ATOM 3384 N N . PRO A 1 471 ? 30.618 2.382 0.341 1.00 96.75 471 PRO A N 1
ATOM 3385 C CA . PRO A 1 471 ? 30.970 2.158 -1.062 1.00 96.75 471 PRO A CA 1
ATOM 3386 C C . PRO A 1 471 ? 32.236 1.304 -1.221 1.00 96.75 471 PRO A C 1
ATOM 3388 O O . PRO A 1 471 ? 33.155 1.425 -0.399 1.00 96.75 471 PRO A O 1
ATOM 3391 N N . ASP A 1 472 ? 32.317 0.491 -2.275 1.00 95.44 472 ASP A N 1
ATOM 3392 C CA . ASP A 1 472 ? 33.469 -0.390 -2.557 1.00 95.44 472 ASP A CA 1
ATOM 3393 C C . ASP A 1 472 ? 34.131 -0.177 -3.932 1.00 95.44 472 ASP A C 1
ATOM 3395 O O . ASP A 1 472 ? 35.152 -0.803 -4.241 1.00 95.44 472 ASP A O 1
ATOM 3399 N N . GLY A 1 473 ? 33.629 0.773 -4.718 1.00 94.94 473 GLY A N 1
ATOM 3400 C CA . GLY A 1 473 ? 34.084 1.073 -6.070 1.00 94.94 473 GLY A CA 1
ATOM 3401 C C . GLY A 1 473 ? 33.411 0.229 -7.153 1.00 94.94 473 GLY A C 1
ATOM 3402 O O . GLY A 1 473 ? 33.858 0.291 -8.302 1.00 94.94 473 GLY A O 1
ATOM 3403 N N . VAL A 1 474 ? 32.378 -0.547 -6.817 1.00 94.25 474 VAL A N 1
ATOM 3404 C CA . VAL A 1 474 ? 31.573 -1.349 -7.745 1.00 94.25 474 VAL A CA 1
ATOM 3405 C C . VAL A 1 474 ? 30.142 -0.817 -7.755 1.00 94.25 474 VAL A C 1
ATOM 3407 O O . VAL A 1 474 ? 29.595 -0.451 -6.721 1.00 94.25 474 VAL A O 1
ATOM 3410 N N . ILE A 1 475 ? 29.519 -0.754 -8.936 1.00 94.31 475 ILE A N 1
ATOM 3411 C CA . ILE A 1 475 ? 28.127 -0.307 -9.036 1.00 94.31 475 ILE A CA 1
ATOM 3412 C C . ILE A 1 475 ? 27.231 -1.315 -8.315 1.00 94.31 475 ILE A C 1
ATOM 3414 O O . ILE A 1 475 ? 27.307 -2.526 -8.536 1.00 94.31 475 ILE A O 1
ATOM 3418 N N . ASP A 1 476 ? 26.333 -0.798 -7.488 1.00 95.31 476 ASP A N 1
ATOM 3419 C CA . ASP A 1 476 ? 25.362 -1.588 -6.768 1.00 95.31 476 ASP A CA 1
ATOM 3420 C C . ASP A 1 476 ? 24.443 -2.369 -7.707 1.00 95.31 476 ASP A C 1
ATOM 3422 O O . ASP A 1 476 ? 23.997 -1.877 -8.748 1.00 95.31 476 ASP A O 1
ATOM 3426 N N . THR A 1 477 ? 24.112 -3.599 -7.308 1.00 95.19 477 THR A N 1
ATOM 3427 C CA . THR A 1 477 ? 23.259 -4.478 -8.113 1.00 95.19 477 THR A CA 1
ATOM 3428 C C . THR A 1 477 ? 21.901 -3.837 -8.440 1.00 95.19 477 THR A C 1
ATOM 3430 O O . THR A 1 477 ? 21.333 -3.053 -7.674 1.00 95.19 477 THR A O 1
ATOM 3433 N N . SER A 1 478 ? 21.349 -4.173 -9.611 1.00 95.38 478 SER A N 1
ATOM 3434 C CA . SER A 1 478 ? 20.082 -3.606 -10.088 1.00 95.38 478 SER A CA 1
ATOM 3435 C C . SER A 1 478 ? 18.953 -3.758 -9.063 1.00 95.38 478 SER A C 1
ATOM 3437 O O . SER A 1 478 ? 18.647 -4.867 -8.622 1.00 95.38 478 SER A O 1
ATOM 3439 N N . GLY A 1 479 ? 18.303 -2.644 -8.717 1.00 95.12 479 GLY A N 1
ATOM 3440 C CA . GLY A 1 479 ? 17.183 -2.622 -7.778 1.00 95.12 479 GLY A CA 1
ATOM 3441 C C . GLY A 1 479 ? 17.573 -2.667 -6.301 1.00 95.12 479 GLY A C 1
ATOM 3442 O O . GLY A 1 479 ? 16.679 -2.620 -5.453 1.00 95.12 479 GLY A O 1
ATOM 3443 N N . ARG A 1 480 ? 18.875 -2.685 -5.965 1.00 95.12 480 ARG A N 1
ATOM 3444 C CA . ARG A 1 480 ? 19.389 -2.742 -4.580 1.00 95.12 480 ARG A CA 1
ATOM 3445 C C . ARG A 1 480 ? 18.725 -1.734 -3.644 1.00 95.12 480 ARG A C 1
ATOM 3447 O O . ARG A 1 480 ? 18.417 -2.064 -2.500 1.00 95.12 480 ARG A O 1
ATOM 3454 N N . HIS A 1 481 ? 18.494 -0.525 -4.148 1.00 95.25 481 HIS A N 1
ATOM 3455 C CA . HIS A 1 481 ? 17.971 0.617 -3.392 1.00 95.25 481 HIS A CA 1
ATOM 3456 C C . HIS A 1 481 ? 16.493 0.919 -3.680 1.00 95.25 481 HIS A C 1
ATOM 3458 O O . HIS A 1 481 ? 15.981 1.949 -3.250 1.00 95.25 481 HIS A O 1
ATOM 3464 N N . PHE A 1 482 ? 15.790 0.052 -4.420 1.00 96.12 482 PHE A N 1
ATOM 3465 C CA . PHE A 1 482 ? 14.385 0.270 -4.782 1.00 96.12 482 PHE A CA 1
ATOM 3466 C C . PHE A 1 482 ? 13.445 0.179 -3.575 1.00 96.12 482 PHE A C 1
ATOM 3468 O O . PHE A 1 482 ? 12.555 1.019 -3.414 1.00 96.12 482 PHE A O 1
ATOM 3475 N N . ILE A 1 483 ? 13.652 -0.843 -2.733 1.00 95.19 483 ILE A N 1
ATOM 3476 C CA . ILE A 1 483 ? 12.996 -0.969 -1.429 1.00 95.19 483 ILE A CA 1
ATOM 3477 C C . ILE A 1 483 ? 13.859 -0.245 -0.403 1.00 95.19 483 ILE A C 1
ATOM 3479 O O . ILE A 1 483 ? 14.884 -0.749 0.053 1.00 95.19 483 ILE A O 1
ATOM 3483 N N . ASN A 1 484 ? 13.416 0.946 -0.038 1.00 93.81 484 ASN A N 1
ATOM 3484 C CA . ASN A 1 484 ? 14.094 1.836 0.875 1.00 93.81 484 ASN A CA 1
ATOM 3485 C C . ASN A 1 484 ? 13.364 1.872 2.226 1.00 93.81 484 ASN A C 1
ATOM 3487 O O . ASN A 1 484 ? 12.353 2.555 2.394 1.00 93.81 484 ASN A O 1
ATOM 3491 N N . LEU A 1 485 ? 13.889 1.130 3.203 1.00 93.06 485 LEU A N 1
ATOM 3492 C CA . LEU A 1 485 ? 13.327 1.081 4.557 1.00 93.06 485 LEU A CA 1
ATOM 3493 C C . LEU A 1 485 ? 13.675 2.314 5.402 1.00 93.06 485 LEU A C 1
ATOM 3495 O O . LEU A 1 485 ? 13.085 2.499 6.461 1.00 93.06 485 LEU A O 1
ATOM 3499 N N . THR A 1 486 ? 14.605 3.160 4.950 1.00 92.75 486 THR A N 1
ATOM 3500 C CA . THR A 1 486 ? 14.911 4.436 5.611 1.00 92.75 486 THR A CA 1
ATOM 3501 C C . THR A 1 486 ? 14.071 5.591 5.064 1.00 92.75 486 THR A C 1
ATOM 3503 O O . THR A 1 486 ? 14.087 6.676 5.636 1.00 92.75 486 THR A O 1
ATOM 3506 N N . ASN A 1 487 ? 13.315 5.358 3.983 1.00 94.38 487 ASN A N 1
ATOM 3507 C CA . ASN A 1 487 ? 12.333 6.282 3.426 1.00 94.38 487 ASN A CA 1
ATOM 3508 C C . ASN A 1 487 ? 11.206 5.507 2.722 1.00 94.38 487 ASN A C 1
ATOM 3510 O O . ASN A 1 487 ? 11.265 5.198 1.528 1.00 94.38 487 ASN A O 1
ATOM 3514 N N . LEU A 1 488 ? 10.141 5.202 3.461 1.00 94.38 488 LEU A N 1
ATOM 3515 C CA . LEU A 1 488 ? 9.038 4.383 2.944 1.00 94.38 488 LEU A CA 1
ATOM 3516 C C . LEU A 1 488 ? 8.249 5.083 1.821 1.00 94.38 488 LEU A C 1
ATOM 3518 O O . LEU A 1 488 ? 7.701 4.416 0.939 1.00 94.38 488 LEU A O 1
ATOM 3522 N N . LEU A 1 489 ? 8.233 6.421 1.806 1.00 93.69 489 LEU A N 1
ATOM 3523 C CA . LEU A 1 489 ? 7.617 7.204 0.731 1.00 93.69 489 LEU A CA 1
ATOM 3524 C C . LEU A 1 489 ? 8.395 7.083 -0.577 1.00 93.69 489 LEU A C 1
ATOM 3526 O O . LEU A 1 489 ? 7.776 6.975 -1.634 1.00 93.69 489 LEU A O 1
ATOM 3530 N N . ASN A 1 490 ? 9.727 7.014 -0.509 1.00 94.75 490 ASN A N 1
ATOM 3531 C CA . ASN A 1 490 ? 10.559 6.722 -1.675 1.00 94.75 490 ASN A CA 1
ATOM 3532 C C . ASN A 1 490 ? 10.198 5.365 -2.283 1.00 94.75 490 ASN A C 1
ATOM 3534 O O . ASN A 1 490 ? 9.966 5.279 -3.483 1.00 94.75 490 ASN A O 1
ATOM 3538 N N . THR A 1 491 ? 10.043 4.326 -1.457 1.00 95.31 491 THR A N 1
ATOM 3539 C CA . THR A 1 491 ? 9.611 2.999 -1.929 1.00 95.31 491 THR A CA 1
ATOM 3540 C C . THR A 1 491 ? 8.249 3.057 -2.625 1.00 95.31 491 THR A C 1
ATOM 3542 O O . THR A 1 491 ? 8.090 2.557 -3.741 1.00 95.31 491 THR A O 1
ATOM 3545 N N . ARG A 1 492 ? 7.257 3.699 -1.992 1.00 94.31 492 ARG A N 1
ATOM 3546 C CA . ARG A 1 492 ? 5.918 3.899 -2.570 1.00 94.31 492 ARG A CA 1
ATOM 3547 C C . ARG A 1 492 ? 6.000 4.596 -3.927 1.00 94.31 492 ARG A C 1
ATOM 3549 O O . ARG A 1 492 ? 5.354 4.176 -4.888 1.00 94.31 492 ARG A O 1
ATOM 3556 N N . ASP A 1 493 ? 6.778 5.665 -4.004 1.00 95.69 493 ASP A N 1
ATOM 3557 C CA . ASP A 1 493 ? 6.828 6.522 -5.181 1.00 95.69 493 ASP A CA 1
ATOM 3558 C C . ASP A 1 493 ? 7.739 5.962 -6.287 1.00 95.69 493 ASP A C 1
ATOM 3560 O O . ASP A 1 493 ? 7.480 6.214 -7.462 1.00 95.69 493 ASP A O 1
ATOM 3564 N N . ASN A 1 494 ? 8.704 5.097 -5.957 1.00 96.56 494 ASN A N 1
ATOM 3565 C CA . ASN A 1 494 ? 9.408 4.248 -6.919 1.00 96.56 494 ASN A CA 1
ATOM 3566 C C . ASN A 1 494 ? 8.423 3.314 -7.646 1.00 96.56 494 ASN A C 1
ATOM 3568 O O . ASN A 1 494 ? 8.458 3.198 -8.872 1.00 96.56 494 ASN A O 1
ATOM 3572 N N . VAL A 1 495 ? 7.489 2.694 -6.914 1.00 96.56 495 VAL A N 1
ATOM 3573 C CA . VAL A 1 495 ? 6.432 1.860 -7.515 1.00 96.56 495 VAL A CA 1
ATOM 3574 C C . VAL A 1 495 ? 5.488 2.704 -8.373 1.00 96.56 495 VAL A C 1
ATOM 3576 O O . VAL A 1 495 ? 5.179 2.325 -9.502 1.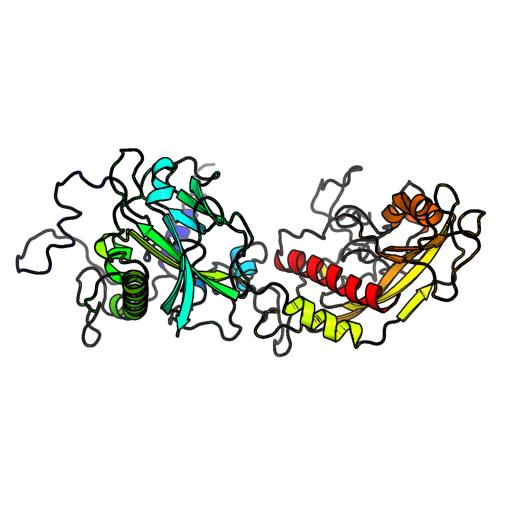00 96.56 495 VAL A O 1
ATOM 3579 N N . ARG A 1 496 ? 5.055 3.875 -7.886 1.00 96.56 496 ARG A N 1
ATOM 3580 C CA . ARG A 1 496 ? 4.195 4.775 -8.676 1.00 96.56 496 ARG A CA 1
ATOM 3581 C C . ARG A 1 496 ? 4.882 5.259 -9.950 1.00 96.56 496 ARG A C 1
ATOM 3583 O O . ARG A 1 496 ? 4.240 5.285 -10.995 1.00 96.56 496 ARG A O 1
ATOM 3590 N N . GLN A 1 497 ? 6.172 5.588 -9.891 1.00 96.81 497 GLN A N 1
ATOM 3591 C CA . GLN A 1 497 ? 6.948 5.971 -11.068 1.00 96.81 497 GLN A CA 1
ATOM 3592 C C . GLN A 1 497 ? 7.091 4.809 -12.053 1.00 96.81 497 GLN A C 1
ATOM 3594 O O . GLN A 1 497 ? 6.897 5.030 -13.241 1.00 96.81 497 GLN A O 1
ATOM 3599 N N . ALA A 1 498 ? 7.330 3.577 -11.590 1.00 96.94 498 ALA A N 1
ATOM 3600 C CA . ALA A 1 498 ? 7.342 2.411 -12.476 1.00 96.94 498 ALA A CA 1
ATOM 3601 C C . ALA A 1 498 ? 6.020 2.270 -13.257 1.00 96.94 498 ALA A C 1
ATOM 3603 O O . ALA A 1 498 ? 6.034 2.081 -14.470 1.00 96.94 498 ALA A O 1
ATOM 3604 N N . VAL A 1 499 ? 4.872 2.441 -12.590 1.00 96.81 499 VAL A N 1
ATOM 3605 C CA . VAL A 1 499 ? 3.556 2.429 -13.255 1.00 96.81 499 VAL A CA 1
ATOM 3606 C C . VAL A 1 499 ? 3.389 3.622 -14.204 1.00 96.81 499 VAL A C 1
ATOM 3608 O O . VAL A 1 499 ? 2.897 3.457 -15.321 1.00 96.81 499 VAL A O 1
ATOM 3611 N N . ALA A 1 500 ? 3.821 4.815 -13.791 1.00 95.88 500 ALA A N 1
ATOM 3612 C CA . ALA A 1 500 ? 3.772 6.022 -14.613 1.00 95.88 500 ALA A CA 1
ATOM 3613 C C . ALA A 1 500 ? 4.555 5.863 -15.927 1.00 95.88 500 ALA A C 1
ATOM 3615 O O . ALA A 1 500 ? 4.086 6.309 -16.975 1.00 95.88 500 ALA A O 1
ATOM 3616 N N . ASP A 1 501 ? 5.705 5.191 -15.878 1.00 94.94 501 ASP A N 1
ATOM 3617 C CA . ASP A 1 501 ? 6.544 4.910 -17.044 1.00 94.94 501 ASP A CA 1
ATOM 3618 C C . ASP A 1 501 ? 5.886 3.879 -17.975 1.00 94.94 501 ASP A C 1
ATOM 3620 O O . ASP A 1 501 ? 5.936 4.014 -19.198 1.00 94.94 501 ASP A O 1
ATOM 3624 N N . LEU A 1 502 ? 5.191 2.882 -17.414 1.00 95.50 502 LEU A N 1
ATOM 3625 C CA . LEU A 1 502 ? 4.411 1.922 -18.198 1.00 95.50 502 LEU A CA 1
ATOM 3626 C C . LEU A 1 502 ? 3.231 2.580 -18.922 1.00 95.50 502 LEU A C 1
ATOM 3628 O O . LEU A 1 502 ? 2.910 2.164 -20.034 1.00 95.50 502 LEU A O 1
ATOM 3632 N N . PHE A 1 503 ? 2.611 3.622 -18.353 1.00 95.38 503 PHE A N 1
ATOM 3633 C CA . PHE A 1 503 ? 1.601 4.404 -19.076 1.00 95.38 503 PHE A CA 1
ATOM 3634 C C . PHE A 1 503 ? 2.179 5.086 -20.316 1.00 95.38 503 PHE A C 1
ATOM 3636 O O . PHE A 1 503 ? 1.506 5.124 -21.341 1.00 95.38 503 PHE A O 1
ATOM 3643 N N . VAL A 1 504 ? 3.416 5.588 -20.232 1.00 93.50 504 VAL A N 1
ATOM 3644 C CA . VAL A 1 504 ? 4.115 6.195 -21.373 1.00 93.50 504 VAL A CA 1
ATOM 3645 C C . VAL A 1 504 ? 4.420 5.145 -22.439 1.00 93.50 504 VAL A C 1
ATOM 3647 O O . VAL A 1 504 ? 4.109 5.359 -23.606 1.00 93.50 504 VAL A O 1
ATOM 3650 N N . ILE A 1 505 ? 4.982 3.996 -22.048 1.00 92.06 505 ILE A N 1
ATOM 3651 C CA . ILE A 1 505 ? 5.282 2.911 -22.994 1.00 92.06 505 ILE A CA 1
ATOM 3652 C C . ILE A 1 505 ? 4.015 2.404 -23.679 1.00 92.06 505 ILE A C 1
ATOM 3654 O O . ILE A 1 505 ? 4.029 2.227 -24.889 1.00 92.06 505 ILE A O 1
ATOM 3658 N N . ALA A 1 506 ? 2.927 2.199 -22.934 1.00 92.38 506 ALA A N 1
ATOM 3659 C CA . ALA A 1 506 ? 1.670 1.707 -23.491 1.00 92.38 506 ALA A CA 1
ATOM 3660 C C . ALA A 1 506 ? 1.012 2.676 -24.487 1.00 92.38 506 ALA A C 1
ATOM 3662 O O . ALA A 1 506 ? 0.212 2.233 -25.302 1.00 92.38 506 ALA A O 1
ATOM 3663 N N . ASP A 1 507 ? 1.309 3.973 -24.397 1.00 90.69 507 ASP A N 1
ATOM 3664 C CA . ASP A 1 507 ? 0.828 4.998 -25.330 1.00 90.69 507 ASP A CA 1
ATOM 3665 C C . ASP A 1 507 ? 1.764 5.176 -26.542 1.00 90.69 507 ASP A C 1
ATOM 3667 O O . ASP A 1 507 ? 1.322 5.537 -27.629 1.00 90.69 507 ASP A O 1
ATOM 3671 N N . ALA A 1 508 ? 3.061 4.903 -26.365 1.00 85.94 508 ALA A N 1
ATOM 3672 C CA . ALA A 1 508 ? 4.080 5.059 -27.402 1.00 85.94 508 ALA A CA 1
ATOM 3673 C C . ALA A 1 508 ? 4.159 3.892 -28.411 1.00 85.94 508 ALA A C 1
ATOM 3675 O O . ALA A 1 508 ? 4.791 4.055 -29.459 1.00 85.94 508 ALA A O 1
ATOM 3676 N N . ILE A 1 509 ? 3.583 2.728 -28.088 1.00 81.75 509 ILE A N 1
ATOM 3677 C CA . ILE A 1 509 ? 3.550 1.510 -28.927 1.00 81.75 509 ILE A CA 1
ATOM 3678 C C . ILE A 1 509 ? 2.182 1.321 -29.575 1.00 81.75 509 ILE A C 1
ATOM 3680 O O . ILE A 1 509 ? 2.163 0.778 -30.704 1.00 81.75 509 ILE A O 1
#

Foldseek 3Di:
DDPDPPVVVVVVVVVVCVPVPVDDDDDDDDDDDDDDDDDDCPVVVVVPPPPQADKAWPDDPPVPADWPPFCCQQQDLQRDGDPLQFGNHDDPDLPQLLDVSNLRSLFNFAFQFDWTKTFMPAAWDQVLFQVFKWKFFADDDSQFGQATPGTDDEPQQWHWDQDPPDPRNGMIIIGGPDGHDAQTKMKIFGFQSIGGPVRHRYAADPVVVLQQDPDQQDDPLQGPDPVDGSVRSVSCRVSSVRNNSNQVNVCVVPNDHSNGTRDMGMTTHFDDCQLLVQLLVVFLVDDKDKDFDPDAWDAQPVRQWTKTKIWIKTQAQWDAFDQPDALGAGCRRLQIFFAAPPDVPDGSSDGNHAGNSGNYTDGPDIDTFMKMKIAGDDDPQQPDADPVGFAEDEDEDDLQAFQVVCSVCSNVCSSVRYMYMYTGQALFDQLLPDPPPCSVNHDPPDQCNHNVSSYFQFDADPVQDGPGRHGDSGRRGGNNSLCPSSRNNSVVRSVSVRSSVVSSVVSVD

Radius of gyration: 29.33 Å; Cα contacts (8 Å, |Δi|>4): 1031; chains: 1; bounding box: 66×46×96 Å

pLDDT: mean 86.02, std 19.31, range [23.98, 98.81]

Secondary structure (DSSP, 8-state):
---STHHHHHHHHHHHTTTS-TT-----------------TTTTTTTSS-TT-S-BB--BGGGTB--BS-GGGG--TTSPPPTT-------S-TT-TTSHHHHHTT-SSB-SSS-EEEEBSS-EEGGGHHHHEEEEEEEEETTEEEEEEEEPPBTTTEEEEE-TT-TTS-EEEEEESSPPPTT-EEEEEEETTSEETTSPBPB--HHHHHHHSSS-SEETTEESSTTS-HHHHHHHHHHHHHHHHHHHHHHHHH---GGGEEEEEEEEBPPSSHHHHHHHHHHHHS---EEE-SSPPEEPTTSSEEEEEEEEEEEE-SPPPP-SSSSB--GGGGG----BTT-SS--TTTSPPP-SSS--BPP-EEEEEEEEEEEEPP-SS--S--TT---EEEE---TTS-GGGGHHHHHHHHHTT-EEEEEPPTT-S--S--SSSGGGGS--SSTT-STTTTB--SEE-TTS-EEESS--SSPPPTTTTTS-TT-HHHHHHHHHHHHHHHHHHHHH-

Sequence (509 aa):
MINIEMKNARELNMVIKKIVFVGLLGLVGVALSACESDKGTTLQDSLTTDNTVDTISNLDFGNSVIPFPNNILFLDALGQPPADGTLNIPVDDPADLSNPAVAMNALDGFSTVAPISTGFTGAVDDASFPAGVRLYEVTLTGGAVTSVDRMLAYGTEFVGALSSVDSTSSTLAMLPLQPLKPKQAYMAVVTNGVKSAGGRPVGISGSYSLTHGLNPLHTGGISNTPLLTDAQAQQLEPLRQATVVAESSLNAFDGTESADIIISWNFTTQSTTEVLEAVRTVNIAATQSAGFLPTASAKSPLGAADIHVGVVIVPYYLTKSDTASSPSNDPTALGSCWNVAGAAPPTCATGPHPSQYNPTPISTAPAAIPMMVSIPKTSTACTGMPTSGWPVVIYQHGITTNRTTMLAVADSMAAACIAVVAIDMPMHGVTGDETNGTEAFKNPVGNGGERTFDLDLVTQDADGNITAAVPDGVIDTSGRHFINLTNLLNTRDNVRQAVADLFVIADAI

Nearest PDB structures (foldseek):
  4uj6-assembly1_A  TM=6.781E-01  e=2.853E-04  Geobacillus stearothermophilus
  4uic-assembly1_A  TM=6.654E-01  e=4.832E-04  Geobacillus stearothermophilus
  7pnm-assembly1_E  TM=4.097E-01  e=5.229E-02  Homo sapiens
  8ied-assembly1_N  TM=3.314E-01  e=1.788E-01  Mus musculus
  8wc9-assembly1_S  TM=3.308E-01  e=8.195E-01  synthetic construct